Protein AF-A0A7S0M8M3-F1 (afdb_monomer_lite)

Foldseek 3Di:
DVVVVVVVVCPVVVPDDDDPDDDDPVVVVVVVVVVVVVVVVVVVLVVVLVDLVVLVVLQVVQWQQDPDPPDDGTWHFLVCVCVSCVSLVNDDPDSVSSVVLCVVLDDPDPDDRIGDDVSSSVVSPDQDPVNVLVVPQVLVVLLLVLQDDDPPDDSVVSVVPDDPVNVVVSVVVSVVVVVVSVVVSVVVVVLLVDDPPPVVDDDDDVAAFDADLFADVVLLVCALCVQQNAADLVQPVVLQCLQCPFPQNQPWDAAPPQRFIDGSVLLLCCQAVVPPVSGDCGPVFHRDHLVVLCVDPLNVQLVADSLLLSLLASCLPRCVVLQLCLQSCPPVVSNVVCVVRVRSSSSSLLSPLQSWVSLQLVDDDPPFQKWKAADQQRYDYDPQLPDQDPVRDGWTFARGKDKTASDVVLRQVRQCLQVVRSAREMEIEGADNQRFFRQSLSSHSNNVRSITIARGRKIWHFPDPWDWDQDPSGIYTYTYIYIGGSPVRDHSQVSLCVLLVVLLVVLVVLLVVLLVVLVVVLVDPLQVVLLVVFPCCVPAGSVNLSVLLSVLSVVLSVVSVPDDSNLCSDPVSVVVNNVVSVVSSLLSVLLSVCSRPNPDHRVVSSPDHSVVSVVVSLVVLVVVLVPDDDPVNLVSLVVVLVSVVLDDDDQCDADPVRDTSLRVCVVVVPPSSNVSSVSNVVNVVVVDDDDD

Sequence (692 aa):
KNIQRRKAFHVVEEFMPETNQSVNGFELTKHLTQLRLVLAHQVDVGFKRRRGSFAKDIFDRYSETSRIPGHPKAIIPKTKLRHVLNELDILCLDDKDVDELFQEYNFQEVNRHEIDLDEFLLLAERPRVVDEWSRSLPLADVLADAIPRMPGLDSLHVVSRLSTDEIAVICQAMLPGIERTLAEAIAALKAQFQPSKDRQSGTESKFNLIPISCGKIADFHKGVQGRIGNPSLKFLKSMEAEHCARFDSARPFTTNNYHVTTTPQAEWRIVLTCDEAAADMRCDRRIPVLAELMEREVAKTACLSDFEVISVVLYTGPMFQVYNTVLRRWPEKAFQQLEQGGNVYTTTIYVLVSAIQKIAREVNLPAGTRLYRGLGGDKVLPPHFFKRDARGLRGIVEWGFMSTTLDKATALRYSGVMDGRPLPAVFEIVSGAVDRGAVVSEFSQYPGEKECLFAPCSFLEPQSGEVMELTQHGLVAKFRIRLNVNLKSRTCEELVAQKKQMHISSFEYLLDELAQELAELVAGPDAAARALRDPLTRVANAGQLRSRIMEQCREVLRQHQAVPAELYLDDCMYRSLVAESLEVKEMGKYKFDLWLRGPEPGLFVQRKGLRMCHREWNLMQELQLASLRGEERAALALELCRSKGLLRHTIDERNGFGEAPLLTAAANGDRYSSKAIFNLTDMDQMVTAPAL

Organism: NCBI:txid233186

Structure (mmCIF, N/CA/C/O backbone):
data_AF-A0A7S0M8M3-F1
#
_entry.id   AF-A0A7S0M8M3-F1
#
loop_
_atom_site.group_PDB
_atom_site.id
_atom_site.type_symbol
_atom_site.label_atom_id
_atom_site.label_alt_id
_atom_site.label_comp_id
_atom_site.label_asym_id
_atom_site.label_entity_id
_atom_site.label_seq_id
_atom_site.pdbx_PDB_ins_code
_atom_site.Cartn_x
_atom_site.Cartn_y
_atom_site.Cartn_z
_atom_site.occupancy
_atom_site.B_iso_or_equiv
_atom_site.auth_seq_id
_atom_site.auth_comp_id
_atom_site.auth_asym_id
_atom_site.auth_atom_id
_atom_site.pdbx_PDB_model_num
ATOM 1 N N . LYS A 1 1 ? -38.020 -38.842 35.044 1.00 36.12 1 LYS A N 1
ATOM 2 C CA . LYS A 1 1 ? -37.082 -37.761 35.450 1.00 36.12 1 LYS A CA 1
ATOM 3 C C . LYS A 1 1 ? -36.055 -37.365 34.366 1.00 36.12 1 LYS A C 1
ATOM 5 O O . LYS A 1 1 ? -35.726 -36.193 34.325 1.00 36.12 1 LYS A O 1
ATOM 10 N N . ASN A 1 2 ? -35.642 -38.233 33.423 1.00 31.22 2 ASN A N 1
ATOM 11 C CA . ASN A 1 2 ? -34.695 -37.859 32.340 1.00 31.22 2 ASN A CA 1
ATOM 12 C C . ASN A 1 2 ? -35.308 -37.376 31.003 1.00 31.22 2 ASN A C 1
ATOM 14 O O . ASN A 1 2 ? -34.579 -36.886 30.150 1.00 31.22 2 ASN A O 1
ATOM 18 N N . ILE A 1 3 ? -36.634 -37.420 30.824 1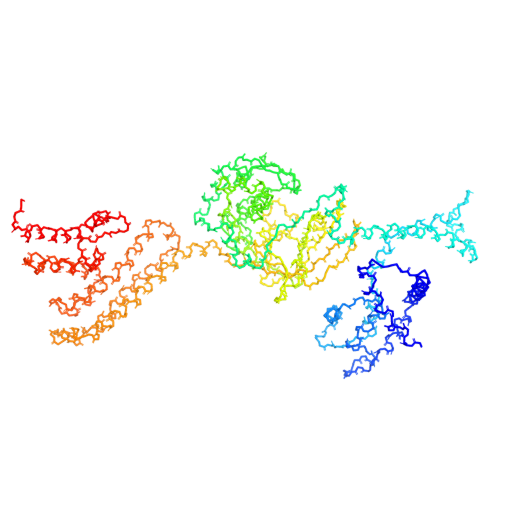.00 28.80 3 ILE A N 1
ATOM 19 C CA . ILE A 1 3 ? -37.295 -36.928 29.593 1.00 28.80 3 ILE A CA 1
ATOM 20 C C . ILE A 1 3 ? -37.685 -35.436 29.689 1.00 28.80 3 ILE A C 1
ATOM 22 O O . ILE A 1 3 ? -37.784 -34.758 28.673 1.00 28.80 3 ILE A O 1
ATOM 26 N N . GLN A 1 4 ? -37.807 -34.871 30.899 1.00 32.47 4 GLN A N 1
ATOM 27 C CA . GLN A 1 4 ? -38.091 -33.437 31.080 1.00 32.47 4 GLN A CA 1
ATOM 28 C C . GLN A 1 4 ? -36.854 -32.534 30.923 1.00 32.47 4 GLN A C 1
ATOM 30 O O . GLN A 1 4 ? -37.005 -31.381 30.538 1.00 32.47 4 GLN A O 1
ATOM 35 N N . ARG A 1 5 ? -35.633 -33.052 31.128 1.00 35.47 5 ARG A N 1
ATOM 36 C CA . ARG A 1 5 ? -34.389 -32.280 30.929 1.00 35.47 5 ARG A CA 1
ATOM 37 C C . ARG A 1 5 ? -34.048 -32.042 29.454 1.00 35.47 5 ARG A C 1
ATOM 39 O O . ARG A 1 5 ? -33.530 -30.984 29.126 1.00 35.47 5 ARG A O 1
ATOM 46 N N . ARG A 1 6 ? -34.396 -32.971 28.553 1.00 31.28 6 ARG A N 1
ATOM 47 C CA . ARG A 1 6 ? -34.142 -32.817 27.105 1.00 31.28 6 ARG A CA 1
ATOM 48 C C . ARG A 1 6 ? -35.102 -31.858 26.394 1.00 31.28 6 ARG A C 1
ATOM 50 O O . ARG A 1 6 ? -34.754 -31.368 25.332 1.00 31.28 6 ARG A O 1
ATOM 57 N N . LYS A 1 7 ? -36.262 -31.537 26.981 1.00 33.19 7 LYS A N 1
ATOM 58 C CA . LYS A 1 7 ? -37.169 -30.514 26.429 1.00 33.19 7 LYS A CA 1
ATOM 59 C C . LYS A 1 7 ? -36.816 -29.083 26.849 1.00 33.19 7 LYS A C 1
ATOM 61 O O . LYS A 1 7 ? -37.220 -28.164 26.163 1.00 33.19 7 LYS A O 1
ATOM 66 N N . ALA A 1 8 ? -36.037 -28.882 27.915 1.00 33.78 8 ALA A N 1
ATOM 67 C CA . ALA A 1 8 ? -35.660 -27.541 28.375 1.00 33.78 8 ALA A CA 1
ATOM 68 C C . ALA A 1 8 ? -34.562 -26.880 27.517 1.00 33.78 8 ALA A C 1
ATOM 70 O O . ALA A 1 8 ? -34.502 -25.659 27.455 1.00 33.78 8 ALA A O 1
ATOM 71 N N . PHE A 1 9 ? -33.730 -27.668 26.824 1.00 32.75 9 PHE A N 1
ATOM 72 C CA . PHE A 1 9 ? -32.638 -27.142 25.993 1.00 32.75 9 PHE A CA 1
ATOM 73 C C . PHE A 1 9 ? -33.080 -26.648 24.606 1.00 32.75 9 PHE A C 1
ATOM 75 O O . PHE A 1 9 ? -32.401 -25.806 24.036 1.00 32.75 9 PHE A O 1
ATOM 82 N N . HIS A 1 10 ? -34.232 -27.093 24.089 1.00 32.12 10 HIS A N 1
ATOM 83 C CA . HIS A 1 10 ? -34.794 -26.557 22.838 1.00 32.12 10 HIS A CA 1
ATOM 84 C C . HIS A 1 10 ? -35.673 -25.317 23.029 1.00 32.12 10 HIS A C 1
ATOM 86 O O . HIS A 1 10 ? -36.020 -24.653 22.062 1.00 32.12 10 HIS A O 1
ATOM 92 N N . VAL A 1 11 ? -36.003 -24.967 24.270 1.00 35.00 11 VAL A N 1
ATOM 93 C CA . VAL A 1 11 ? -36.947 -23.881 24.554 1.00 35.00 11 VAL A CA 1
ATOM 94 C C . VAL A 1 11 ? -36.316 -22.495 24.359 1.00 35.00 11 VAL A C 1
ATOM 96 O O . VAL A 1 11 ? -37.046 -21.535 24.187 1.00 35.00 11 VAL A O 1
ATOM 99 N N . VAL A 1 12 ? -34.986 -22.360 24.291 1.00 35.78 12 VAL A N 1
ATOM 100 C CA . VAL A 1 12 ? -34.335 -21.052 24.063 1.00 35.78 12 VAL A CA 1
ATOM 101 C C . VAL A 1 12 ? -34.257 -20.673 22.574 1.00 35.78 12 VAL A C 1
ATOM 103 O O . VAL A 1 12 ? -34.306 -19.488 22.258 1.00 35.78 12 VAL A O 1
ATOM 106 N N . GLU A 1 13 ? -34.228 -21.640 21.649 1.00 32.47 13 GLU A N 1
ATOM 107 C CA . GLU A 1 13 ? -34.209 -21.363 20.196 1.00 32.47 13 GLU A CA 1
ATOM 108 C C . GLU A 1 13 ? -35.603 -21.100 19.594 1.00 32.47 13 GLU A C 1
ATOM 110 O O . GLU A 1 13 ? -35.706 -20.523 18.516 1.00 32.47 13 GLU A O 1
ATOM 115 N N . GLU A 1 14 ? -36.685 -21.446 20.298 1.00 37.09 14 GLU A N 1
ATOM 116 C CA . GLU A 1 14 ? -38.071 -21.241 19.839 1.00 37.09 14 GLU A CA 1
ATOM 117 C C . GLU A 1 14 ? -38.728 -19.953 20.370 1.00 37.09 14 GLU A C 1
ATOM 119 O O . GLU A 1 14 ? -39.881 -19.673 20.049 1.00 37.09 14 GLU A O 1
ATOM 124 N N . PHE A 1 15 ? -38.032 -19.137 21.173 1.00 40.75 15 PHE A N 1
ATOM 125 C CA . PHE A 1 15 ? -38.680 -18.014 21.865 1.00 40.75 15 PHE A CA 1
ATOM 126 C C . PHE A 1 15 ? -38.936 -16.755 21.032 1.00 40.75 15 PHE A C 1
ATOM 128 O O . PHE A 1 15 ? -39.576 -15.849 21.560 1.00 40.75 15 PHE A O 1
ATOM 135 N N . MET A 1 16 ? -38.528 -16.703 19.758 1.00 39.38 16 MET A N 1
ATOM 136 C CA . MET A 1 16 ? -39.092 -15.773 18.766 1.00 39.38 16 MET A CA 1
ATOM 137 C C . MET A 1 16 ? -38.923 -16.280 17.322 1.00 39.38 16 MET A C 1
ATOM 139 O O . MET A 1 16 ? -37.946 -15.927 16.660 1.00 39.38 16 MET A O 1
ATOM 143 N N . PRO A 1 17 ? -39.907 -17.001 16.762 1.00 34.53 17 PRO A N 1
ATOM 144 C CA . PRO A 1 17 ? -40.240 -16.865 15.361 1.00 34.53 17 PRO A CA 1
ATOM 145 C C . PRO A 1 17 ? -41.426 -15.906 15.238 1.00 34.53 17 PRO A C 1
ATOM 147 O O . PRO A 1 17 ? -42.460 -16.063 15.889 1.00 34.53 17 PRO A O 1
ATOM 150 N N . GLU A 1 18 ? -41.245 -14.892 14.397 1.00 44.44 18 GLU A N 1
ATOM 151 C CA . GLU A 1 18 ? -42.282 -13.997 13.885 1.00 44.44 18 GLU A CA 1
ATOM 152 C C . GLU A 1 18 ? -43.607 -14.749 13.658 1.00 44.44 18 GLU A C 1
ATOM 154 O O . GLU A 1 18 ? -43.750 -15.448 12.661 1.00 44.44 18 GLU A O 1
ATOM 159 N N . THR A 1 19 ? -44.595 -14.632 14.550 1.00 34.12 19 THR A N 1
ATOM 160 C CA . THR A 1 19 ? -45.944 -15.133 14.252 1.00 34.12 19 THR A CA 1
ATOM 161 C C . THR A 1 19 ? -47.033 -14.294 14.906 1.00 34.12 19 THR A C 1
ATOM 163 O O . THR A 1 19 ? -47.191 -14.194 16.118 1.00 34.12 19 THR A O 1
ATOM 166 N N . ASN A 1 20 ? -47.816 -13.693 14.019 1.00 39.16 20 ASN A N 1
ATOM 167 C CA . ASN A 1 20 ? -49.008 -12.908 14.264 1.00 39.16 20 ASN A CA 1
ATOM 168 C C . ASN A 1 20 ? -50.211 -13.857 14.482 1.00 39.16 20 ASN A C 1
ATOM 170 O O . ASN A 1 20 ? -51.091 -13.941 13.627 1.00 39.16 20 ASN A O 1
ATOM 174 N N . GLN A 1 21 ? -50.228 -14.640 15.570 1.00 42.22 21 GLN A N 1
ATOM 175 C CA . GLN A 1 21 ? -51.370 -15.501 15.925 1.00 42.22 21 GLN A CA 1
ATOM 176 C C . GLN A 1 21 ? -51.676 -15.477 17.428 1.00 42.22 21 GLN A C 1
ATOM 178 O O . GLN A 1 21 ? -50.789 -15.530 18.275 1.00 42.22 21 GLN A O 1
ATOM 183 N N . SER A 1 22 ? -52.968 -15.380 17.752 1.00 42.34 22 SER A N 1
ATOM 184 C CA . SER A 1 22 ? -53.503 -15.274 19.110 1.00 42.34 22 SER A CA 1
ATOM 185 C C . SER A 1 22 ? -53.196 -16.523 19.943 1.00 42.34 22 SER A C 1
ATOM 187 O O . SER A 1 22 ? -53.848 -17.558 19.790 1.00 42.34 22 SER A O 1
ATOM 189 N N . VAL A 1 23 ? -52.227 -16.418 20.851 1.00 46.31 23 VAL A N 1
ATOM 190 C CA . VAL A 1 23 ? -51.929 -17.461 21.841 1.00 46.31 23 VAL A CA 1
ATOM 191 C C . VAL A 1 23 ? -53.082 -17.541 22.847 1.00 46.31 23 VAL A C 1
ATOM 193 O O . VAL A 1 23 ? -53.459 -16.548 23.468 1.00 46.31 23 VAL A O 1
ATOM 196 N N . ASN A 1 24 ? -53.659 -18.731 23.006 1.00 49.47 24 ASN A N 1
ATOM 197 C CA . ASN A 1 24 ? -54.786 -18.983 23.901 1.00 49.47 24 ASN A CA 1
ATOM 198 C C . ASN A 1 24 ? -54.332 -18.885 25.380 1.00 49.47 24 ASN A C 1
ATOM 200 O O . ASN A 1 24 ? -53.290 -19.430 25.750 1.00 49.47 24 ASN A O 1
ATOM 204 N N . GLY A 1 25 ? -55.097 -18.214 26.253 1.00 48.69 25 GLY A N 1
ATOM 205 C CA . GLY A 1 25 ? -54.659 -17.845 27.619 1.00 48.69 25 GLY A CA 1
ATOM 206 C C . GLY A 1 25 ? -54.240 -19.020 28.526 1.00 48.69 25 GLY A C 1
ATOM 207 O O . GLY A 1 25 ? -53.395 -18.876 29.416 1.00 48.69 25 GLY A O 1
ATOM 208 N N . PHE A 1 26 ? -54.776 -20.214 28.261 1.00 50.47 26 PHE A N 1
ATOM 209 C CA . PHE A 1 26 ? -54.431 -21.445 28.977 1.00 50.47 26 PHE A CA 1
ATOM 210 C C . PHE A 1 26 ? -53.017 -21.952 28.646 1.00 50.47 26 PHE A C 1
ATOM 212 O O . PHE A 1 26 ? -52.300 -22.426 29.531 1.00 50.47 26 PHE A O 1
ATOM 219 N N . GLU A 1 27 ? -52.569 -21.801 27.396 1.00 54.56 27 GLU A N 1
ATOM 220 C CA . GLU A 1 27 ? -51.202 -22.160 27.013 1.00 54.56 27 GLU A CA 1
ATOM 221 C C . GLU A 1 27 ? -50.194 -21.195 27.626 1.00 54.56 27 GLU A C 1
ATOM 223 O O . GLU A 1 27 ? -49.183 -21.642 28.167 1.00 54.56 27 GLU A O 1
ATOM 228 N N . LEU A 1 28 ? -50.489 -19.893 27.649 1.00 53.03 28 LEU A N 1
ATOM 229 C CA . LEU A 1 28 ? -49.605 -18.888 28.243 1.00 53.03 28 LEU A CA 1
ATOM 230 C C . LEU A 1 28 ? -49.318 -19.184 29.729 1.00 53.03 28 LEU A C 1
ATOM 232 O O . LEU A 1 28 ? -48.175 -19.129 30.180 1.00 53.03 28 LEU A O 1
ATOM 236 N N . THR A 1 29 ? -50.343 -19.594 30.481 1.00 62.81 29 THR A N 1
ATOM 237 C CA . THR A 1 29 ? -50.224 -19.902 31.918 1.00 62.81 29 THR A CA 1
ATOM 238 C C . THR A 1 29 ? -49.379 -21.155 32.161 1.00 62.81 29 THR A C 1
ATOM 240 O O . THR A 1 29 ? -48.573 -21.212 33.096 1.00 62.81 29 THR A O 1
ATOM 243 N N . LYS A 1 30 ? -49.494 -22.157 31.284 1.00 66.88 30 LYS A N 1
ATOM 244 C CA . LYS A 1 30 ? -48.672 -23.371 31.332 1.00 66.88 30 LYS A CA 1
ATOM 245 C C . LYS A 1 30 ? -47.199 -23.072 31.027 1.00 66.88 30 LYS A C 1
ATOM 247 O O . LYS A 1 30 ? -46.329 -23.562 31.749 1.00 66.88 30 LYS A O 1
ATOM 252 N N . HIS A 1 31 ? -46.922 -22.238 30.023 1.00 62.38 31 HIS A N 1
ATOM 253 C CA . HIS A 1 31 ? -45.561 -21.820 29.671 1.00 62.38 31 HIS A CA 1
ATOM 254 C C . HIS A 1 31 ? -44.907 -20.990 30.784 1.00 62.38 31 HIS A C 1
ATOM 256 O O . HIS A 1 31 ? -43.775 -21.271 31.174 1.00 62.38 31 HIS A O 1
ATOM 262 N N . LEU A 1 32 ? -45.638 -20.042 31.380 1.00 63.19 32 LEU A N 1
ATOM 263 C CA . LEU A 1 32 ? -45.151 -19.254 32.520 1.00 63.19 32 LEU A CA 1
ATOM 264 C C . LEU A 1 32 ? -44.840 -20.131 33.740 1.00 63.19 32 LEU A C 1
ATOM 266 O O . LEU A 1 32 ? -43.845 -19.914 34.432 1.00 63.19 32 LEU A O 1
ATOM 270 N N . THR A 1 33 ? -45.659 -21.156 33.986 1.00 72.50 33 THR A N 1
ATOM 271 C CA . THR A 1 33 ? -45.432 -22.119 35.073 1.00 72.50 33 THR A CA 1
ATOM 272 C C . THR A 1 33 ? -44.164 -22.939 34.841 1.00 72.50 33 THR A C 1
ATOM 274 O O . THR A 1 33 ? -43.361 -23.114 35.756 1.00 72.50 33 THR A O 1
ATOM 277 N N . GLN A 1 34 ? -43.945 -23.413 33.612 1.00 71.12 34 GLN A N 1
ATOM 278 C CA . GLN A 1 34 ? -42.719 -24.125 33.249 1.00 71.12 34 GLN A CA 1
ATOM 279 C C . GLN A 1 34 ? -41.483 -23.233 33.378 1.00 71.12 34 GLN A C 1
ATOM 281 O O . GLN A 1 34 ? -40.491 -23.665 33.963 1.00 71.12 34 GLN A O 1
ATOM 286 N N . LEU A 1 35 ? -41.557 -21.983 32.914 1.00 63.72 35 LEU A N 1
ATOM 287 C CA . LEU A 1 35 ? -40.468 -21.019 33.047 1.00 63.72 35 LEU A CA 1
ATOM 288 C C . LEU A 1 35 ? -40.116 -20.770 34.519 1.00 63.72 35 LEU A C 1
ATOM 290 O O . LEU A 1 35 ? -38.945 -20.821 34.884 1.00 63.72 35 LEU A O 1
ATOM 294 N N . ARG A 1 36 ? -41.120 -20.582 35.387 1.00 70.31 36 ARG A N 1
ATOM 295 C CA . ARG A 1 36 ? -40.909 -20.437 36.838 1.00 70.31 36 ARG A CA 1
ATOM 296 C C . ARG A 1 36 ? -40.198 -21.643 37.447 1.00 70.31 36 ARG A C 1
ATOM 298 O O . ARG A 1 36 ? -39.273 -21.459 38.229 1.00 70.31 36 ARG A O 1
ATOM 305 N N . LEU A 1 37 ? -40.596 -22.862 37.082 1.00 72.38 37 LEU A N 1
ATOM 306 C CA . LEU A 1 37 ? -39.948 -24.085 37.572 1.00 72.38 37 LEU A CA 1
ATOM 307 C C . LEU A 1 37 ? -38.492 -24.192 37.106 1.00 72.38 37 LEU A C 1
ATOM 309 O O . LEU A 1 37 ? -37.630 -24.604 37.882 1.00 72.38 37 LEU A O 1
ATOM 313 N N . VAL A 1 38 ? -38.210 -23.802 35.861 1.00 69.69 38 VAL A N 1
ATOM 314 C CA . VAL A 1 38 ? -36.844 -23.765 35.325 1.00 69.69 38 VAL A CA 1
ATOM 315 C C . VAL A 1 38 ? -36.003 -22.742 36.082 1.00 69.69 38 VAL A C 1
ATOM 317 O O . VAL A 1 38 ? -34.927 -23.091 36.560 1.00 69.69 38 VAL A O 1
ATOM 320 N N . LEU A 1 39 ? -36.502 -21.517 36.255 1.00 69.50 39 LEU A N 1
ATOM 321 C CA . LEU A 1 39 ? -35.801 -20.462 36.990 1.00 69.50 39 LEU A CA 1
ATOM 322 C C . LEU A 1 39 ? -35.536 -20.868 38.444 1.00 69.50 39 LEU A C 1
ATOM 324 O O . LEU A 1 39 ? -34.407 -20.753 38.911 1.00 69.50 39 LEU A O 1
ATOM 328 N N . ALA A 1 40 ? -36.534 -21.424 39.135 1.00 71.44 40 ALA A N 1
ATOM 329 C CA . ALA A 1 40 ? -36.377 -21.917 40.502 1.00 71.44 40 ALA A CA 1
ATOM 330 C C . ALA A 1 40 ? -35.312 -23.024 40.597 1.00 71.44 40 ALA A C 1
ATOM 332 O O . ALA A 1 40 ? -34.492 -23.020 41.514 1.00 71.44 40 ALA A O 1
ATOM 333 N N . HIS A 1 41 ? -35.280 -23.945 39.627 1.00 73.69 41 HIS A N 1
ATOM 334 C CA . HIS A 1 41 ? -34.245 -24.972 39.566 1.00 73.69 41 HIS A CA 1
ATOM 335 C C . HIS A 1 41 ? -32.852 -24.377 39.330 1.00 73.69 41 HIS A C 1
ATOM 337 O O . HIS A 1 41 ? -31.901 -24.801 39.980 1.00 73.69 41 HIS A O 1
ATOM 343 N N . GLN A 1 42 ? -32.723 -23.393 38.437 1.00 68.25 42 GLN A N 1
ATOM 344 C CA . GLN A 1 42 ? -31.444 -22.734 38.155 1.00 68.25 42 GLN A CA 1
ATOM 345 C C . GLN A 1 42 ? -30.914 -21.965 39.368 1.00 68.25 42 GLN A C 1
ATOM 347 O O . GLN A 1 42 ? -29.728 -22.053 39.674 1.00 68.25 42 GLN A O 1
ATOM 352 N N . VAL A 1 43 ? -31.790 -21.282 40.110 1.00 71.12 43 VAL A N 1
ATOM 353 C CA . VAL A 1 43 ? -31.427 -20.606 41.363 1.00 71.12 43 VAL A CA 1
ATOM 354 C C . VAL A 1 43 ? -30.926 -21.616 42.403 1.00 71.12 43 VAL A C 1
ATOM 356 O O . VAL A 1 43 ? -29.850 -21.426 42.970 1.00 71.12 43 VAL A O 1
ATOM 359 N N . ASP A 1 44 ? -31.644 -22.724 42.612 1.00 74.25 44 ASP A N 1
ATOM 360 C CA . ASP A 1 44 ? -31.231 -23.801 43.529 1.00 74.25 44 ASP A CA 1
ATOM 361 C C . ASP A 1 44 ? -29.877 -24.420 43.133 1.00 74.25 44 ASP A C 1
ATOM 363 O O . ASP A 1 44 ? -28.993 -24.615 43.972 1.00 74.25 44 ASP A O 1
ATOM 367 N N . VAL A 1 45 ? -29.672 -24.677 41.839 1.00 69.31 45 VAL A N 1
ATOM 368 C CA . VAL A 1 45 ? -28.389 -25.158 41.308 1.00 69.31 45 VAL A CA 1
ATOM 369 C C . VAL A 1 45 ? -27.280 -24.122 41.527 1.00 69.31 45 VAL A C 1
ATOM 371 O O . VAL A 1 45 ? -26.185 -24.489 41.949 1.00 69.31 45 VAL A O 1
ATOM 374 N N . GLY A 1 46 ? -27.560 -22.833 41.324 1.00 68.75 46 GLY A N 1
ATOM 375 C CA . GLY A 1 46 ? -26.636 -21.731 41.596 1.00 68.75 46 GLY A CA 1
ATOM 376 C C . GLY A 1 46 ? -26.168 -21.680 43.054 1.00 68.75 46 GLY A C 1
ATOM 377 O O . GLY A 1 46 ? -24.971 -21.555 43.314 1.00 68.75 46 GLY A O 1
ATOM 378 N N . PHE A 1 47 ? -27.075 -21.858 44.020 1.00 70.31 47 PHE A N 1
ATOM 379 C CA . PHE A 1 47 ? -26.706 -21.946 45.440 1.00 70.31 47 PHE A CA 1
ATOM 380 C C . PHE A 1 47 ? -25.851 -23.178 45.753 1.00 70.31 47 PHE A C 1
ATOM 382 O O . PHE A 1 47 ? -24.918 -23.096 46.554 1.00 70.31 47 PHE A O 1
ATOM 389 N N . LYS A 1 48 ? -26.131 -24.318 45.111 1.00 72.44 48 LYS A N 1
ATOM 390 C CA . LYS A 1 48 ? -25.339 -25.548 45.275 1.00 72.44 48 LYS A CA 1
ATOM 391 C C . LYS A 1 48 ? -23.930 -25.412 44.704 1.00 72.44 48 LYS A C 1
ATOM 393 O O . LYS A 1 48 ? -22.996 -25.889 45.339 1.00 72.44 48 LYS A O 1
ATOM 398 N N . ARG A 1 49 ? -23.762 -24.707 43.580 1.00 69.44 49 ARG A N 1
ATOM 399 C CA . ARG A 1 49 ? -22.456 -24.434 42.947 1.00 69.44 49 ARG A CA 1
ATOM 400 C C . ARG A 1 49 ? -21.472 -23.697 43.851 1.00 69.44 49 ARG A C 1
ATOM 402 O O . ARG A 1 49 ? -20.276 -23.906 43.721 1.00 69.44 49 ARG A O 1
ATOM 409 N N . ARG A 1 50 ? -21.956 -22.890 44.802 1.00 64.94 50 ARG A N 1
ATOM 410 C CA . ARG A 1 50 ? -21.102 -22.196 45.788 1.00 64.94 50 ARG A CA 1
ATOM 411 C C . ARG A 1 50 ? -20.452 -23.137 46.808 1.00 64.94 50 ARG A C 1
ATOM 413 O O . ARG A 1 50 ? -19.657 -22.692 47.629 1.00 64.94 50 ARG A O 1
ATOM 420 N N . ARG A 1 51 ? -20.807 -24.424 46.801 1.00 76.62 51 ARG A N 1
ATOM 421 C CA . ARG A 1 51 ? -20.206 -25.450 47.654 1.00 76.62 51 ARG A CA 1
ATOM 422 C C . ARG A 1 51 ? -19.151 -26.195 46.842 1.00 76.62 51 ARG A C 1
ATOM 424 O O . ARG A 1 51 ? -19.491 -26.790 45.824 1.00 76.62 51 ARG A O 1
ATOM 431 N N . GLY A 1 52 ? -17.911 -26.255 47.330 1.00 69.88 52 GLY A N 1
ATOM 432 C CA . GLY A 1 52 ? -16.832 -27.014 46.672 1.00 69.88 52 GLY A CA 1
ATOM 433 C C . GLY A 1 52 ? -17.166 -28.499 46.447 1.00 69.88 52 GLY A C 1
ATOM 434 O O . GLY A 1 52 ? -16.689 -29.114 45.497 1.00 69.88 52 GLY A O 1
ATOM 435 N N . SER A 1 53 ? -18.075 -29.061 47.252 1.00 80.94 53 SER A N 1
ATOM 436 C CA . SER A 1 53 ? -18.598 -30.417 47.057 1.00 80.94 53 SER A CA 1
ATOM 437 C C . SER A 1 53 ? -19.345 -30.596 45.731 1.00 80.94 53 SER A C 1
ATOM 439 O O . SER A 1 53 ? -19.305 -31.677 45.168 1.00 80.94 53 SER A O 1
ATOM 441 N N . PHE A 1 54 ? -19.998 -29.559 45.195 1.00 83.25 54 PHE A N 1
ATOM 442 C CA . PHE A 1 54 ? -20.766 -29.664 43.951 1.00 83.25 54 PHE A CA 1
ATOM 443 C C . PHE A 1 54 ? -19.871 -29.876 42.727 1.00 83.25 54 PHE A C 1
ATOM 445 O O . PHE A 1 54 ? -20.168 -30.726 41.891 1.00 83.25 54 PHE A O 1
ATOM 452 N N . ALA A 1 55 ? -18.773 -29.120 42.625 1.00 81.62 55 ALA A N 1
ATOM 453 C CA . ALA A 1 55 ? -17.794 -29.319 41.562 1.00 81.62 55 ALA A CA 1
ATOM 454 C C . ALA A 1 55 ? -17.174 -30.717 41.683 1.00 81.62 55 ALA A C 1
ATOM 456 O O . ALA A 1 55 ? -17.164 -31.471 40.715 1.00 81.62 55 ALA A O 1
ATOM 457 N N . LYS A 1 56 ? -16.786 -31.124 42.896 1.00 85.00 56 LYS A N 1
ATOM 458 C CA . LYS A 1 56 ? -16.264 -32.471 43.146 1.00 85.00 56 LYS A CA 1
ATOM 459 C C . LYS A 1 56 ? -17.246 -33.584 42.745 1.00 85.00 56 LYS A C 1
ATOM 461 O O . LYS A 1 56 ? -16.851 -34.515 42.057 1.00 85.00 56 LYS A O 1
ATOM 466 N N . ASP A 1 57 ? -18.532 -33.447 43.063 1.00 87.44 57 ASP A N 1
ATOM 467 C CA . ASP A 1 57 ? -19.571 -34.414 42.677 1.00 87.44 57 ASP A CA 1
ATOM 468 C C . ASP A 1 57 ? -19.756 -34.519 41.154 1.00 87.44 57 ASP A C 1
ATOM 470 O O . ASP A 1 57 ? -20.194 -35.551 40.638 1.00 87.44 57 ASP A O 1
ATOM 474 N N . ILE A 1 58 ? -19.505 -33.433 40.416 1.00 87.00 58 ILE A N 1
ATOM 475 C CA . ILE A 1 58 ? -19.484 -33.455 38.951 1.00 87.00 58 ILE A CA 1
ATOM 476 C C . ILE A 1 58 ? -18.214 -34.161 38.480 1.00 87.00 58 ILE A C 1
ATOM 478 O O . ILE A 1 58 ? -18.307 -35.055 37.640 1.00 87.00 58 ILE A O 1
ATOM 482 N N . PHE A 1 59 ? -17.056 -33.806 39.039 1.00 88.19 59 PHE A N 1
ATOM 483 C CA . PHE A 1 59 ? -15.786 -34.432 38.695 1.00 88.19 59 PHE A CA 1
ATOM 484 C C . PHE A 1 59 ? -15.851 -35.948 38.854 1.00 88.19 59 PHE A C 1
ATOM 486 O O . PHE A 1 59 ? -15.658 -36.675 37.883 1.00 88.19 59 PHE A O 1
ATOM 493 N N . ASP A 1 60 ? -16.241 -36.418 40.036 1.00 88.31 60 ASP A N 1
ATOM 494 C CA . ASP A 1 60 ? -16.315 -37.839 40.367 1.00 88.31 60 ASP A CA 1
ATOM 495 C C . ASP A 1 60 ? -17.236 -38.594 39.393 1.00 88.31 60 ASP A C 1
ATOM 497 O O . ASP A 1 60 ? -16.920 -39.700 38.955 1.00 88.31 60 ASP A O 1
ATOM 501 N N . ARG A 1 61 ? -18.342 -37.968 38.968 1.00 90.31 61 ARG A N 1
ATOM 502 C CA . ARG A 1 61 ? -19.330 -38.561 38.051 1.00 90.31 61 ARG A CA 1
ATOM 503 C C . ARG A 1 61 ? -18.824 -38.716 36.618 1.00 90.31 61 ARG A C 1
ATOM 505 O O . ARG A 1 61 ? -19.258 -39.630 35.917 1.00 90.31 61 ARG A O 1
ATOM 512 N N . TYR A 1 62 ? -17.971 -37.802 36.167 1.00 89.19 62 TYR A N 1
ATOM 513 C CA . TYR A 1 62 ? -17.446 -37.794 34.801 1.00 89.19 62 TYR A CA 1
ATOM 514 C C . TYR A 1 62 ? -16.021 -38.343 34.696 1.00 89.19 62 TYR A C 1
ATOM 516 O O . TYR A 1 62 ? -15.569 -38.607 33.575 1.00 89.19 62 TYR A O 1
ATOM 524 N N . SER A 1 63 ? -15.366 -38.562 35.839 1.00 89.12 63 SER A N 1
ATOM 525 C CA . SER A 1 63 ? -14.003 -39.064 35.925 1.00 89.12 63 SER A CA 1
ATOM 526 C C . SER A 1 63 ? -13.854 -40.502 35.414 1.00 89.12 63 SER A C 1
ATOM 528 O O . SER A 1 63 ? -14.759 -41.333 35.505 1.00 89.12 63 SER A O 1
ATOM 530 N N . GLU A 1 64 ? -12.689 -40.791 34.849 1.00 88.19 64 GLU A N 1
ATOM 531 C CA . GLU A 1 64 ? -12.224 -42.102 34.413 1.00 88.19 64 GLU A CA 1
ATOM 532 C C . GLU A 1 64 ? -10.810 -42.344 34.944 1.00 88.19 64 GLU A C 1
ATOM 534 O O . GLU A 1 64 ? -10.115 -41.416 35.358 1.00 88.19 64 GLU A O 1
ATOM 539 N N . THR A 1 65 ? -10.361 -43.597 34.924 1.00 83.19 65 THR A N 1
ATOM 540 C CA . THR A 1 65 ? -8.973 -43.912 35.261 1.00 83.19 65 THR A CA 1
ATOM 541 C C . THR A 1 65 ? -8.044 -43.495 34.131 1.00 83.19 65 THR A C 1
ATOM 543 O O . THR A 1 65 ? -8.231 -43.942 32.997 1.00 83.19 65 THR A O 1
ATOM 546 N N . SER A 1 66 ? -7.044 -42.660 34.440 1.00 76.44 66 SER A N 1
ATOM 547 C CA . SER A 1 66 ? -6.062 -42.234 33.440 1.00 76.44 66 SER A CA 1
ATOM 548 C C . SER A 1 66 ? -5.347 -43.446 32.850 1.00 76.44 66 SER A C 1
ATOM 550 O O . SER A 1 66 ? -4.970 -44.386 33.557 1.00 76.44 66 SER A O 1
ATOM 552 N N . ARG A 1 67 ? -5.165 -43.421 31.529 1.00 70.88 67 ARG A N 1
ATOM 553 C CA . ARG A 1 67 ? -4.450 -44.470 30.790 1.00 70.88 67 ARG A CA 1
ATOM 554 C C . ARG A 1 67 ? -2.937 -44.244 30.781 1.00 70.88 67 ARG A C 1
ATOM 556 O O . ARG A 1 67 ? -2.211 -45.076 30.240 1.00 70.88 67 ARG A O 1
ATOM 563 N N . ILE A 1 68 ? -2.470 -43.138 31.364 1.00 68.38 68 ILE A N 1
ATOM 564 C CA . ILE A 1 68 ? -1.064 -42.738 31.377 1.00 68.38 68 ILE A CA 1
ATOM 565 C C . ILE A 1 68 ? -0.396 -43.265 32.663 1.00 68.38 68 ILE A C 1
ATOM 567 O O . ILE A 1 68 ? -0.843 -42.944 33.768 1.00 68.38 68 ILE A O 1
ATOM 571 N N . PRO A 1 69 ? 0.674 -44.079 32.566 1.00 65.88 69 PRO A N 1
ATOM 572 C CA . PRO A 1 69 ? 1.397 -44.569 33.737 1.00 65.88 69 PRO A CA 1
ATOM 573 C C . PRO A 1 69 ? 1.991 -43.413 34.559 1.00 65.88 69 PRO A C 1
ATOM 575 O O . PRO A 1 69 ? 2.721 -42.590 34.020 1.00 65.88 69 PRO A O 1
ATOM 578 N N . GLY A 1 70 ? 1.697 -43.359 35.863 1.00 69.44 70 GLY A N 1
ATOM 579 C CA . GLY A 1 70 ? 2.203 -42.319 36.775 1.00 69.44 70 GLY A CA 1
ATOM 580 C C . GLY A 1 70 ? 1.311 -41.078 36.932 1.00 69.44 70 GLY A C 1
ATOM 581 O O . GLY A 1 70 ? 1.595 -40.253 37.796 1.00 69.44 70 GLY A O 1
ATOM 582 N N . HIS A 1 71 ? 0.218 -40.966 36.169 1.00 67.94 71 HIS A N 1
ATOM 583 C CA . HIS A 1 71 ? -0.755 -39.870 36.278 1.00 67.94 71 HIS A CA 1
ATOM 584 C C . HIS A 1 71 ? -1.853 -40.116 37.335 1.00 67.94 71 HIS A C 1
ATOM 586 O O . HIS A 1 71 ? -2.011 -41.242 37.826 1.00 67.94 71 HIS A O 1
ATOM 592 N N . PRO A 1 72 ? -2.640 -39.077 37.696 1.00 69.75 72 PRO A N 1
ATOM 593 C CA . PRO A 1 72 ? -3.753 -39.193 38.636 1.00 69.75 72 PRO A CA 1
ATOM 594 C C . PRO A 1 72 ? -4.738 -40.311 38.265 1.00 69.75 72 PRO A C 1
ATOM 596 O O . PRO A 1 72 ? -5.114 -40.486 37.107 1.00 69.75 72 PRO A O 1
ATOM 599 N N . LYS A 1 73 ? -5.213 -41.057 39.274 1.00 74.81 73 LYS A N 1
ATOM 600 C CA . LYS A 1 73 ? -6.149 -42.185 39.091 1.00 74.81 73 LYS A CA 1
ATOM 601 C C . LYS A 1 73 ? -7.546 -41.783 38.608 1.00 74.81 73 LYS A C 1
ATOM 603 O O . LYS A 1 73 ? -8.294 -42.672 38.221 1.00 74.81 73 LYS A O 1
ATOM 608 N N . ALA A 1 74 ? -7.910 -40.506 38.668 1.00 84.38 74 ALA A N 1
ATOM 609 C CA . ALA A 1 74 ? -9.209 -39.994 38.249 1.00 84.38 74 ALA A CA 1
ATOM 610 C C . ALA A 1 74 ? -8.996 -38.733 37.405 1.00 84.38 74 ALA A C 1
ATOM 612 O O . ALA A 1 74 ? -8.365 -37.789 37.877 1.00 84.38 74 ALA A O 1
ATOM 613 N N . ILE A 1 75 ? -9.489 -38.745 36.167 1.00 86.62 75 ILE A N 1
ATOM 614 C CA . ILE A 1 75 ? -9.366 -37.654 35.190 1.00 86.62 75 ILE A CA 1
ATOM 615 C C . ILE A 1 75 ? -10.653 -37.495 34.382 1.00 86.62 75 ILE A C 1
ATOM 617 O O . ILE A 1 75 ? -11.401 -38.453 34.233 1.00 86.62 75 ILE A O 1
ATOM 621 N N . ILE A 1 76 ? -10.919 -36.323 33.813 1.00 85.69 76 ILE A N 1
ATOM 622 C CA . ILE A 1 76 ? -12.010 -36.121 32.851 1.00 85.69 76 ILE A CA 1
ATOM 623 C C . ILE A 1 76 ? -11.416 -36.085 31.439 1.00 85.69 76 ILE A C 1
ATOM 625 O O . ILE A 1 76 ? -10.614 -35.196 31.144 1.00 85.69 76 ILE A O 1
ATOM 629 N N . PRO A 1 77 ? -11.813 -36.992 30.531 1.00 85.25 77 PRO A N 1
ATOM 630 C CA . PRO A 1 77 ? -11.365 -36.939 29.147 1.00 85.25 77 PRO A CA 1
ATOM 631 C C . PRO A 1 77 ? -12.002 -35.756 28.407 1.00 85.25 77 PRO A C 1
ATOM 633 O O . PRO A 1 77 ? -13.176 -35.427 28.605 1.00 85.25 77 PRO A O 1
ATOM 636 N N . LYS A 1 78 ? -11.254 -35.167 27.471 1.00 81.31 78 LYS A N 1
ATOM 637 C CA . LYS A 1 78 ? -11.674 -34.033 26.631 1.00 81.31 78 LYS A CA 1
ATOM 638 C C . LYS A 1 78 ? -13.021 -34.259 25.938 1.00 81.31 78 LYS A C 1
ATOM 640 O O . LYS A 1 78 ? -13.837 -33.349 25.845 1.00 81.31 78 LYS A O 1
ATOM 645 N N . THR A 1 79 ? -13.301 -35.495 25.530 1.00 82.88 79 THR A N 1
ATOM 646 C CA . THR A 1 79 ? -14.574 -35.898 24.907 1.00 82.88 79 THR A CA 1
ATOM 647 C C . THR A 1 79 ? -15.794 -35.692 25.809 1.00 82.88 79 THR A C 1
ATOM 649 O O . THR A 1 79 ? -16.899 -35.485 25.311 1.00 82.88 79 THR A O 1
ATOM 652 N N . LYS A 1 80 ? -15.620 -35.724 27.136 1.00 85.12 80 LYS A N 1
ATOM 653 C CA . LYS A 1 80 ? -16.683 -35.455 28.113 1.00 85.12 80 LYS A CA 1
ATOM 654 C C . LYS A 1 80 ? -16.725 -33.997 28.551 1.00 85.12 80 LYS A C 1
ATOM 656 O O . LYS A 1 80 ? -17.745 -33.568 29.084 1.00 85.12 80 LYS A O 1
ATOM 661 N N . LEU A 1 81 ? -15.667 -33.230 28.305 1.00 78.44 81 LEU A N 1
ATOM 662 C CA . LEU A 1 81 ? -15.487 -31.903 28.881 1.00 78.44 81 LEU A CA 1
ATOM 663 C C . LEU A 1 81 ? -16.617 -30.941 28.510 1.00 78.44 81 LEU A C 1
ATOM 665 O O . LEU A 1 81 ? -17.140 -30.268 29.386 1.00 78.44 81 LEU A O 1
ATOM 669 N N . ARG A 1 82 ? -17.104 -30.963 27.265 1.00 78.38 82 ARG A N 1
ATOM 670 C CA . ARG A 1 82 ? -18.269 -30.158 26.854 1.00 78.38 82 ARG A CA 1
ATOM 671 C C . ARG A 1 82 ? -19.506 -30.418 27.720 1.00 78.38 82 ARG A C 1
ATOM 673 O O . ARG A 1 82 ? -20.229 -29.496 28.080 1.00 78.38 82 ARG A O 1
ATOM 680 N N . HIS A 1 83 ? -19.763 -31.678 28.070 1.00 79.75 83 HIS A N 1
ATOM 681 C CA . HIS A 1 83 ? -20.886 -32.032 28.940 1.00 79.75 83 HIS A CA 1
ATOM 682 C C . HIS A 1 83 ? -20.674 -31.537 30.368 1.00 79.75 83 HIS A C 1
ATOM 684 O O . HIS A 1 83 ? -21.609 -31.028 30.984 1.00 79.75 83 HIS A O 1
ATOM 690 N N . VAL A 1 84 ? -19.445 -31.648 30.865 1.00 81.56 84 VAL A N 1
ATOM 691 C CA . VAL A 1 84 ? -19.070 -31.174 32.195 1.00 81.56 84 VAL A CA 1
ATOM 692 C C . VAL A 1 84 ? -19.175 -29.650 32.294 1.00 81.56 84 VAL A C 1
ATOM 694 O O . VAL A 1 84 ? -19.788 -29.137 33.228 1.00 81.56 84 VAL A O 1
ATOM 697 N N . LEU A 1 85 ? -18.658 -28.931 31.297 1.00 76.44 85 LEU A N 1
ATOM 698 C CA . LEU A 1 85 ? -18.739 -27.475 31.177 1.00 76.44 85 LEU A CA 1
ATOM 699 C C . LEU A 1 85 ? -20.193 -26.998 31.126 1.00 76.44 85 LEU A C 1
ATOM 701 O O . LEU A 1 85 ? -20.548 -26.059 31.829 1.00 76.44 85 LEU A O 1
ATOM 705 N N . ASN A 1 86 ? -21.066 -27.709 30.410 1.00 74.31 86 ASN A N 1
ATOM 706 C CA . ASN A 1 86 ? -22.500 -27.416 30.402 1.00 74.31 86 ASN A CA 1
ATOM 707 C C . ASN A 1 86 ? -23.171 -27.631 31.771 1.00 74.31 86 ASN A C 1
ATOM 709 O O . ASN A 1 86 ? -24.049 -26.858 32.145 1.00 74.31 86 ASN A O 1
ATOM 713 N N . GLU A 1 87 ? -22.779 -28.645 32.553 1.00 78.12 87 GLU A N 1
ATOM 714 C CA . GLU A 1 87 ? -23.293 -28.804 33.927 1.00 78.12 87 GLU A CA 1
ATOM 715 C C . GLU A 1 87 ? -22.779 -27.710 34.873 1.00 78.12 87 GLU A C 1
ATOM 717 O O . GLU A 1 87 ? -23.517 -27.225 35.746 1.00 78.12 87 GLU A O 1
ATOM 722 N N . LEU A 1 88 ? -21.539 -27.273 34.652 1.00 73.12 88 LEU A N 1
ATOM 723 C CA . LEU A 1 88 ? -20.984 -26.081 35.273 1.00 73.12 88 LEU A CA 1
ATOM 724 C C . LEU A 1 88 ? -21.591 -24.795 34.709 1.00 73.12 88 LEU A C 1
ATOM 726 O O . LEU A 1 88 ? -21.415 -23.768 35.347 1.00 73.12 88 LEU A O 1
ATOM 730 N N . ASP A 1 89 ? -22.368 -24.830 33.620 1.00 68.00 89 ASP A N 1
ATOM 731 C CA . ASP A 1 89 ? -22.966 -23.651 32.970 1.00 68.00 89 ASP A CA 1
ATOM 732 C C . ASP A 1 89 ? -21.890 -22.625 32.574 1.00 68.00 89 ASP A C 1
ATOM 734 O O . ASP A 1 89 ? -21.987 -21.420 32.804 1.00 68.00 89 ASP A O 1
ATOM 738 N N . ILE A 1 90 ? -20.819 -23.179 32.006 1.00 69.06 90 ILE A N 1
ATOM 739 C CA . ILE A 1 90 ? -19.785 -22.499 31.237 1.00 69.06 90 ILE A CA 1
ATOM 740 C C . ILE A 1 90 ? -20.171 -22.698 29.771 1.00 69.06 90 ILE A C 1
ATOM 742 O O . ILE A 1 90 ? -20.251 -23.830 29.292 1.00 69.06 90 ILE A O 1
ATOM 746 N N . LEU A 1 91 ? -20.466 -21.602 29.072 1.00 59.88 91 LEU A N 1
ATOM 747 C CA . LEU A 1 91 ? -20.918 -21.645 27.684 1.00 59.88 91 LEU A CA 1
ATOM 748 C C . LEU A 1 91 ? -19.780 -22.127 26.769 1.00 59.88 91 LEU A C 1
ATOM 750 O O . LEU A 1 91 ? -18.719 -21.510 26.727 1.00 59.88 91 LEU A O 1
ATOM 754 N N . CYS A 1 92 ? -20.018 -23.201 26.018 1.00 60.12 92 CYS A N 1
ATOM 755 C CA . CYS A 1 92 ? -19.165 -23.655 24.916 1.00 60.12 92 CYS A CA 1
ATOM 756 C C . CYS A 1 92 ? -20.043 -23.831 23.680 1.00 60.12 92 CYS A C 1
ATOM 758 O O . CYS A 1 92 ? -20.965 -24.651 23.689 1.00 60.12 92 CYS A O 1
ATOM 760 N N . LEU A 1 93 ? -19.795 -23.025 22.652 1.00 46.94 93 LEU A N 1
ATOM 761 C CA . LEU A 1 93 ? -20.605 -22.957 21.440 1.00 46.94 93 LEU A CA 1
ATOM 762 C C . LEU A 1 93 ? -20.233 -24.074 20.463 1.00 46.94 93 LEU A C 1
ATOM 764 O O . LEU A 1 93 ? -21.103 -24.577 19.752 1.00 46.94 93 LEU A O 1
ATOM 768 N N . ASP A 1 94 ? -18.968 -24.493 20.453 1.00 62.97 94 ASP A N 1
ATOM 769 C CA . ASP A 1 94 ? -18.480 -25.582 19.613 1.00 62.97 94 ASP A CA 1
ATOM 770 C C . ASP A 1 94 ? -17.290 -26.339 20.239 1.00 62.97 94 ASP A C 1
ATOM 772 O O . ASP A 1 94 ? -16.842 -26.062 21.354 1.00 62.97 94 ASP A O 1
ATOM 776 N N . ASP A 1 95 ? -16.797 -27.357 19.529 1.00 66.94 95 ASP A N 1
ATOM 777 C CA . ASP A 1 95 ? -15.652 -28.157 19.976 1.00 66.94 95 ASP A CA 1
ATOM 778 C C . ASP A 1 95 ? -14.331 -27.356 19.941 1.00 66.94 95 ASP A C 1
ATOM 780 O O . ASP A 1 95 ? -13.381 -27.715 20.634 1.00 66.94 95 ASP A O 1
ATOM 784 N N . LYS A 1 96 ? -14.277 -26.234 19.207 1.00 67.12 96 LYS A N 1
ATOM 785 C CA . LYS A 1 96 ? -13.110 -25.344 19.165 1.00 67.12 96 LYS A CA 1
ATOM 786 C C . LYS A 1 96 ? -12.991 -24.533 20.458 1.00 67.12 96 LYS A C 1
ATOM 788 O O . LYS A 1 96 ? -11.880 -24.351 20.946 1.00 67.12 96 LYS A O 1
ATOM 793 N N . ASP A 1 97 ? -14.104 -24.113 21.056 1.00 63.72 97 ASP A N 1
ATOM 794 C CA . ASP A 1 97 ? -14.098 -23.471 22.381 1.00 63.72 97 ASP A CA 1
ATOM 795 C C . ASP A 1 97 ? -13.534 -24.410 23.461 1.00 63.72 97 ASP A C 1
ATOM 797 O O . ASP A 1 97 ? -12.786 -23.991 24.346 1.00 63.72 97 ASP A O 1
ATOM 801 N N . VAL A 1 98 ? -13.853 -25.706 23.360 1.00 69.00 98 VAL A N 1
ATOM 802 C CA . VAL A 1 98 ? -13.302 -26.747 24.240 1.00 69.00 98 VAL A CA 1
ATOM 803 C C . VAL A 1 98 ? -11.796 -26.895 24.020 1.00 69.00 98 VAL A C 1
ATOM 805 O O . VAL A 1 98 ? -11.056 -27.021 24.992 1.00 69.00 98 VAL A O 1
ATOM 808 N N . ASP A 1 99 ? -11.330 -26.851 22.769 1.00 69.50 99 ASP A N 1
ATOM 809 C CA . ASP A 1 99 ? -9.905 -26.903 22.425 1.00 69.50 99 ASP A CA 1
ATOM 810 C C . ASP A 1 99 ? -9.123 -25.698 22.968 1.00 69.50 99 ASP A C 1
ATOM 812 O O . ASP A 1 99 ? -8.036 -25.879 23.517 1.00 69.50 99 ASP A O 1
ATOM 816 N N . GLU A 1 100 ? -9.666 -24.484 22.842 1.00 69.62 100 GLU A N 1
ATOM 817 C CA . GLU A 1 100 ? -9.047 -23.252 23.351 1.00 69.62 100 GLU A CA 1
ATOM 818 C C . GLU A 1 100 ? -8.938 -23.268 24.881 1.00 69.62 100 GLU A C 1
ATOM 820 O O . GLU A 1 100 ? -7.868 -22.980 25.420 1.00 69.62 100 GLU A O 1
ATOM 825 N N . LEU A 1 101 ? -10.005 -23.670 25.582 1.00 67.81 101 LEU A N 1
ATOM 826 C CA . LEU A 1 101 ? -9.976 -23.858 27.037 1.00 67.81 101 LEU A CA 1
ATOM 827 C C . LEU A 1 101 ? -8.930 -24.901 27.439 1.00 67.81 101 LEU A C 1
ATOM 829 O O . LEU A 1 101 ? -8.199 -24.712 28.404 1.00 67.81 101 LEU A O 1
ATOM 833 N N . PHE A 1 102 ? -8.813 -25.986 26.676 1.00 68.38 102 PHE A N 1
ATOM 834 C CA . PHE A 1 102 ? -7.819 -27.021 26.940 1.00 68.38 102 PHE A CA 1
ATOM 835 C C . PHE A 1 102 ? -6.379 -26.503 26.773 1.00 68.38 102 PHE A C 1
ATOM 837 O O . PHE A 1 102 ? -5.493 -26.866 27.541 1.00 68.38 102 PHE A O 1
ATOM 844 N N . GLN A 1 103 ? -6.137 -25.634 25.786 1.00 65.94 103 GLN A N 1
ATOM 845 C CA . GLN A 1 103 ? -4.832 -24.998 25.578 1.00 65.94 103 GLN A CA 1
ATOM 846 C C . GLN A 1 103 ? -4.487 -23.981 26.676 1.00 65.94 103 GLN A C 1
ATOM 848 O O . GLN A 1 103 ? -3.322 -23.888 27.056 1.00 65.94 103 GLN A O 1
ATOM 853 N N . GLU A 1 104 ? -5.475 -23.242 27.194 1.00 64.94 104 GLU A N 1
ATOM 854 C CA . GLU A 1 104 ? -5.301 -22.240 28.261 1.00 64.94 104 GLU A CA 1
ATOM 855 C C . GLU A 1 104 ? -4.789 -22.868 29.570 1.00 64.94 104 GLU A C 1
ATOM 857 O O . GLU A 1 104 ? -3.935 -22.288 30.236 1.00 64.94 104 GLU A O 1
ATOM 862 N N . TYR A 1 105 ? -5.261 -24.073 29.905 1.00 60.16 105 TYR A N 1
ATOM 863 C CA . TYR A 1 105 ? -4.908 -24.791 31.137 1.00 60.16 105 TYR A CA 1
ATOM 864 C C . TYR A 1 105 ? -3.819 -25.855 30.944 1.00 60.16 105 TYR A C 1
ATOM 866 O O . TYR A 1 105 ? -3.602 -26.671 31.838 1.00 60.16 105 TYR A O 1
ATOM 874 N N . ASN A 1 106 ? -3.120 -25.867 29.803 1.00 55.16 106 ASN A N 1
ATOM 875 C CA . ASN A 1 106 ? -2.089 -26.867 29.555 1.00 55.16 106 ASN A CA 1
ATOM 876 C C . ASN A 1 106 ? -0.844 -26.617 30.430 1.00 55.16 106 ASN A C 1
ATOM 878 O O . ASN A 1 106 ? 0.093 -25.910 30.045 1.00 55.16 106 ASN A O 1
ATOM 882 N N . PHE A 1 107 ? -0.835 -27.225 31.619 1.00 51.66 107 PHE A N 1
ATOM 883 C CA . PHE A 1 107 ? 0.347 -27.393 32.450 1.00 51.66 107 PHE A CA 1
ATOM 884 C C . PHE A 1 107 ? 1.339 -28.327 31.729 1.00 51.66 107 PHE A C 1
ATOM 886 O O . PHE A 1 107 ? 1.305 -29.544 31.844 1.00 51.66 107 PHE A O 1
ATOM 893 N N . GLN A 1 108 ? 2.249 -27.714 30.973 1.00 48.97 108 GLN A N 1
ATOM 894 C CA . GLN A 1 108 ? 3.558 -28.237 30.552 1.00 48.97 108 GLN A CA 1
ATOM 895 C C . GLN A 1 108 ? 3.650 -29.456 29.604 1.00 48.97 108 GLN A C 1
ATOM 897 O O . GLN A 1 108 ? 4.758 -29.711 29.134 1.00 48.97 108 GLN A O 1
ATOM 902 N N . GLU A 1 109 ? 2.573 -30.141 29.195 1.00 53.91 109 GLU A N 1
ATOM 903 C CA . GLU A 1 109 ? 2.677 -31.255 28.228 1.00 53.91 109 GLU A CA 1
ATOM 904 C C . GLU A 1 109 ? 1.712 -31.146 27.032 1.00 53.91 109 GLU A C 1
ATOM 906 O O . GLU A 1 109 ? 0.496 -31.288 27.124 1.00 53.91 109 GLU A O 1
ATOM 911 N N . VAL A 1 110 ? 2.278 -30.960 25.836 1.00 49.91 110 VAL A N 1
ATOM 912 C CA . VAL A 1 110 ? 1.584 -30.610 24.576 1.00 49.91 110 VAL A CA 1
ATOM 913 C C . VAL A 1 110 ? 0.570 -31.666 24.071 1.00 49.91 110 VAL A C 1
ATOM 915 O O . VAL A 1 110 ? -0.109 -31.419 23.083 1.00 49.91 110 VAL A O 1
ATOM 918 N N . ASN A 1 111 ? 0.389 -32.815 24.734 1.00 52.97 111 ASN A N 1
ATOM 919 C CA . ASN A 1 111 ? -0.429 -33.924 24.212 1.00 52.97 111 ASN A CA 1
ATOM 920 C C . ASN A 1 111 ? -1.422 -34.578 25.196 1.00 52.97 111 ASN A C 1
ATOM 922 O O . ASN A 1 111 ? -2.023 -35.604 24.855 1.00 52.97 111 ASN A O 1
ATOM 926 N N . ARG A 1 112 ? -1.662 -34.010 26.386 1.00 65.62 112 ARG A N 1
ATOM 927 C CA . ARG A 1 112 ? -2.692 -34.542 27.299 1.00 65.62 112 ARG A CA 1
ATOM 928 C C . ARG A 1 112 ? -4.091 -34.222 26.740 1.00 65.62 112 ARG A C 1
ATOM 930 O O . ARG A 1 112 ? -4.325 -33.125 26.262 1.00 65.62 112 ARG A O 1
ATOM 937 N N . HIS A 1 113 ? -5.013 -35.187 26.747 1.00 72.94 113 HIS A N 1
ATOM 938 C CA . HIS A 1 113 ? -6.431 -35.010 26.358 1.00 72.94 113 HIS A CA 1
ATOM 939 C C . HIS A 1 113 ? -7.364 -35.263 27.557 1.00 72.94 113 HIS A C 1
ATOM 941 O O . HIS A 1 113 ? -8.497 -35.722 27.409 1.00 72.94 113 HIS A O 1
ATOM 947 N N . GLU A 1 114 ? -6.854 -35.026 28.761 1.00 79.38 114 GLU A N 1
ATOM 948 C CA . GLU A 1 114 ? -7.463 -35.352 30.046 1.00 79.38 114 GLU A CA 1
ATOM 949 C C . GLU A 1 114 ? -7.171 -34.212 31.035 1.00 79.38 114 GLU A C 1
ATOM 951 O O . GLU A 1 114 ? -6.059 -33.691 31.003 1.00 79.38 114 GLU A O 1
ATOM 956 N N . ILE A 1 115 ? -8.125 -33.858 31.905 1.00 80.19 115 ILE A N 1
ATOM 957 C CA . ILE A 1 115 ? -7.912 -32.918 33.024 1.00 80.19 115 ILE A CA 1
ATOM 958 C C . ILE A 1 115 ? -8.059 -33.632 34.370 1.00 80.19 115 ILE A C 1
ATOM 960 O O . ILE A 1 115 ? -8.909 -34.517 34.505 1.00 80.19 115 ILE A O 1
ATOM 964 N N . ASP A 1 116 ? -7.250 -33.281 35.364 1.00 84.44 116 ASP A N 1
ATOM 965 C CA . ASP A 1 116 ? -7.379 -33.804 36.731 1.00 84.44 116 ASP A CA 1
ATOM 966 C C . ASP A 1 116 ? -8.246 -32.919 37.642 1.00 84.44 116 ASP A C 1
ATOM 968 O O . ASP A 1 116 ? -8.883 -31.965 37.194 1.00 84.44 116 ASP A O 1
ATOM 972 N N . LEU A 1 117 ? -8.378 -33.316 38.913 1.00 84.69 117 LEU A N 1
ATOM 973 C CA . LEU A 1 117 ? -9.285 -32.667 39.861 1.00 84.69 117 LEU A CA 1
ATOM 974 C C . LEU A 1 117 ? -8.874 -31.222 40.146 1.00 84.69 117 LEU A C 1
ATOM 976 O O . LEU A 1 117 ? -9.750 -30.368 40.234 1.00 84.69 117 LEU A O 1
ATOM 980 N N . ASP A 1 118 ? -7.580 -30.945 40.278 1.00 82.00 118 ASP A N 1
ATOM 981 C CA . ASP A 1 118 ? -7.102 -29.606 40.624 1.00 82.00 118 ASP A CA 1
ATOM 982 C C . ASP A 1 118 ? -7.314 -28.651 39.441 1.00 82.00 118 ASP A C 1
ATOM 984 O O . ASP A 1 118 ? -7.893 -27.574 39.607 1.00 82.00 118 ASP A O 1
ATOM 988 N N . GLU A 1 119 ? -6.969 -29.092 38.227 1.00 80.25 119 GLU A N 1
ATOM 989 C CA . GLU A 1 119 ? -7.260 -28.378 36.975 1.00 80.25 119 GLU A CA 1
ATOM 990 C C . GLU A 1 119 ? -8.770 -28.144 36.793 1.00 80.25 119 GLU A C 1
ATOM 992 O O . GLU A 1 119 ? -9.213 -27.061 36.401 1.00 80.25 119 GLU A O 1
ATOM 997 N N . PHE A 1 120 ? -9.586 -29.149 37.119 1.00 82.62 120 PHE A N 1
ATOM 998 C CA . PHE A 1 120 ? -11.036 -29.054 37.028 1.00 82.62 120 PHE A CA 1
ATOM 999 C C . PHE A 1 120 ? -11.643 -28.076 38.044 1.00 82.62 120 PHE A C 1
ATOM 1001 O O . PHE A 1 120 ? -12.580 -27.347 37.711 1.00 82.62 120 PHE A O 1
ATOM 1008 N N . LEU A 1 121 ? -11.132 -28.039 39.276 1.00 81.75 121 LEU A N 1
ATOM 1009 C CA . LEU A 1 121 ? -11.589 -27.095 40.295 1.00 81.75 121 LEU A CA 1
ATOM 1010 C C . LEU A 1 121 ? -11.222 -25.654 39.915 1.00 81.75 121 LEU A C 1
ATOM 1012 O O . LEU A 1 121 ? -12.083 -24.780 39.987 1.00 81.75 121 LEU A O 1
ATOM 1016 N N . LEU A 1 122 ? -10.014 -25.426 39.393 1.00 77.06 122 LEU A N 1
ATOM 1017 C CA . LEU A 1 122 ? -9.593 -24.139 38.821 1.00 77.06 122 LEU A CA 1
ATOM 1018 C C . LEU A 1 122 ? -10.518 -23.668 37.688 1.00 77.06 122 LEU A C 1
ATOM 1020 O O . LEU A 1 122 ? -10.884 -22.494 37.615 1.00 77.06 122 LEU A O 1
ATOM 1024 N N . LEU A 1 123 ? -10.928 -24.586 36.812 1.00 75.75 123 LEU A N 1
ATOM 1025 C CA . LEU A 1 123 ? -11.884 -24.311 35.739 1.00 75.75 123 LEU A CA 1
ATOM 1026 C C . LEU A 1 123 ? -13.281 -23.965 36.285 1.00 75.75 123 LEU A C 1
ATOM 1028 O O . LEU A 1 123 ? -13.945 -23.063 35.770 1.00 75.75 123 LEU A O 1
ATOM 1032 N N . ALA A 1 124 ? -13.727 -24.661 37.333 1.00 75.69 124 ALA A N 1
ATOM 1033 C CA . ALA A 1 124 ? -15.027 -24.447 37.969 1.00 75.69 124 ALA A CA 1
ATOM 1034 C C . ALA A 1 124 ? -15.114 -23.130 38.767 1.00 75.69 124 ALA A C 1
ATOM 1036 O O . ALA A 1 124 ? -16.215 -22.601 38.943 1.00 75.69 124 ALA A O 1
ATOM 1037 N N . GLU A 1 125 ? -13.980 -22.594 39.221 1.00 73.75 125 GLU A N 1
ATOM 1038 C CA . GLU A 1 125 ? -13.878 -21.326 39.957 1.00 73.75 125 GLU A CA 1
ATOM 1039 C C . GLU A 1 125 ? -13.844 -20.081 39.053 1.00 73.75 125 GLU A C 1
ATOM 1041 O O . GLU A 1 125 ? -13.885 -18.953 39.554 1.00 73.75 125 GLU A O 1
ATOM 1046 N N . ARG A 1 126 ? -13.810 -20.249 37.722 1.00 67.00 126 ARG A N 1
ATOM 1047 C CA . ARG A 1 126 ? -13.743 -19.127 36.776 1.00 67.00 126 ARG A CA 1
ATOM 1048 C C . ARG A 1 126 ? -14.957 -18.189 36.938 1.00 67.00 126 ARG A C 1
ATOM 1050 O O . ARG A 1 126 ? -16.099 -18.651 36.840 1.00 67.00 126 ARG A O 1
ATOM 1057 N N . PRO A 1 127 ? -14.741 -16.869 37.118 1.00 58.78 127 PRO A N 1
ATOM 1058 C CA . PRO A 1 127 ? -15.825 -15.893 37.139 1.00 58.78 127 PRO A CA 1
ATOM 1059 C C . PRO A 1 127 ? -16.586 -15.911 35.814 1.00 58.78 127 PRO A C 1
ATOM 1061 O O . PRO A 1 127 ? -15.986 -15.854 34.739 1.00 58.78 127 PRO A O 1
ATOM 1064 N N . ARG A 1 128 ? -17.913 -15.981 35.876 1.00 64.38 128 ARG A N 1
ATOM 1065 C CA . ARG A 1 128 ? -18.770 -15.906 34.690 1.00 64.38 128 ARG A CA 1
ATOM 1066 C C . ARG A 1 128 ? -19.065 -14.450 34.365 1.00 64.38 128 ARG A C 1
ATOM 1068 O O . ARG A 1 128 ? -19.145 -13.611 35.259 1.00 64.38 128 ARG A O 1
ATOM 1075 N N . VAL A 1 129 ? -19.369 -14.171 33.100 1.00 57.53 129 VAL A N 1
ATOM 1076 C CA . VAL A 1 129 ? -19.821 -12.837 32.657 1.00 57.53 129 VAL A CA 1
ATOM 1077 C C . VAL A 1 129 ? -21.043 -12.370 33.460 1.00 57.53 129 VAL A C 1
ATOM 1079 O O . VAL A 1 129 ? -21.142 -11.206 33.841 1.00 57.53 129 VAL A O 1
ATOM 1082 N N . VAL A 1 130 ? -21.953 -13.296 33.790 1.00 66.06 130 VAL A N 1
ATOM 1083 C CA . VAL A 1 130 ? -23.111 -12.998 34.644 1.00 66.06 130 VAL A CA 1
ATOM 1084 C C . VAL A 1 130 ? -22.709 -12.678 36.087 1.00 66.06 130 VAL A C 1
ATOM 1086 O O . VAL A 1 130 ? -23.369 -11.859 36.717 1.00 66.06 130 VAL A O 1
ATOM 1089 N N . ASP A 1 131 ? -21.623 -13.264 36.604 1.00 64.00 131 ASP A N 1
ATOM 1090 C CA . ASP A 1 131 ? -21.138 -12.978 37.957 1.00 64.00 131 ASP A CA 1
ATOM 1091 C C . ASP A 1 131 ? -20.602 -11.547 38.026 1.00 64.00 131 ASP A C 1
ATOM 1093 O O . ASP A 1 131 ? -20.944 -10.800 38.938 1.00 64.00 131 ASP A O 1
ATOM 1097 N N . GLU A 1 132 ? -19.818 -11.127 37.035 1.00 61.69 132 GLU A N 1
ATOM 1098 C CA . GLU A 1 132 ? -19.322 -9.751 36.926 1.00 61.69 132 GLU A CA 1
ATOM 1099 C C . GLU A 1 132 ? -20.458 -8.743 36.731 1.00 61.69 132 GLU A C 1
ATOM 1101 O O . GLU A 1 132 ? -20.520 -7.747 37.453 1.00 61.69 132 GLU A O 1
ATOM 1106 N N . TRP A 1 133 ? -21.410 -9.037 35.840 1.00 70.25 133 TRP A N 1
ATOM 1107 C CA . TRP A 1 133 ? -22.610 -8.216 35.677 1.00 70.25 133 TRP A CA 1
ATOM 1108 C C . TRP A 1 133 ? -23.410 -8.120 36.977 1.00 70.25 133 TRP A C 1
ATOM 1110 O O . TRP A 1 133 ? -23.776 -7.021 37.386 1.00 70.25 133 TRP A O 1
ATOM 1120 N N . SER A 1 134 ? -23.607 -9.231 37.690 1.00 71.44 134 SER A N 1
ATOM 1121 C CA . SER A 1 134 ? -24.341 -9.232 38.959 1.00 71.44 134 SER A CA 1
ATOM 1122 C C . SER A 1 134 ? -23.662 -8.391 40.044 1.00 71.44 134 SER A C 1
ATOM 1124 O O . SER A 1 134 ? -24.356 -7.731 40.812 1.00 71.44 134 SER A O 1
ATOM 1126 N N . ARG A 1 135 ? -22.319 -8.348 40.076 1.00 71.44 135 ARG A N 1
ATOM 1127 C CA . ARG A 1 135 ? -21.551 -7.488 40.995 1.00 71.44 135 ARG A CA 1
ATOM 1128 C C . ARG A 1 135 ? -21.685 -6.001 40.669 1.00 71.44 135 ARG A C 1
ATOM 1130 O O . ARG A 1 135 ? -21.502 -5.184 41.562 1.00 71.44 135 ARG A O 1
ATOM 1137 N N . SER A 1 136 ? -21.992 -5.653 39.418 1.00 68.56 136 SER A N 1
ATOM 1138 C CA . SER A 1 136 ? -22.238 -4.260 39.016 1.00 68.56 136 SER A CA 1
ATOM 1139 C C . SER A 1 136 ? -23.619 -3.741 39.423 1.00 68.56 136 SER A C 1
ATOM 1141 O O . SER A 1 136 ? -23.861 -2.537 39.380 1.00 68.56 136 SER A O 1
ATOM 1143 N N . LEU A 1 137 ? -24.534 -4.633 39.815 1.00 78.75 137 LEU A N 1
ATOM 1144 C CA . LEU A 1 137 ? -25.862 -4.239 40.265 1.00 78.75 137 LEU A CA 1
ATOM 1145 C C . LEU A 1 137 ? -25.777 -3.628 41.675 1.00 78.75 137 LEU A C 1
ATOM 1147 O O . LEU A 1 137 ? -25.128 -4.215 42.545 1.00 78.75 137 LEU A O 1
ATOM 1151 N N . PRO A 1 138 ? -26.490 -2.523 41.961 1.00 79.56 138 PRO A N 1
ATOM 1152 C CA . PRO A 1 138 ? -26.490 -1.859 43.270 1.00 79.56 138 PRO A CA 1
ATOM 1153 C C . PRO A 1 138 ? -27.323 -2.622 44.322 1.00 79.56 138 PRO A C 1
ATOM 1155 O O . PRO A 1 138 ? -28.075 -2.047 45.103 1.00 79.56 138 PRO A O 1
ATOM 1158 N N . LEU A 1 139 ? -27.223 -3.955 44.358 1.00 81.19 139 LEU A N 1
ATOM 1159 C CA . LEU A 1 139 ? -27.989 -4.801 45.281 1.00 81.19 139 LEU A CA 1
ATOM 1160 C C . LEU A 1 139 ? -27.564 -4.601 46.743 1.00 81.19 139 LEU A C 1
ATOM 1162 O O . LEU A 1 139 ? -28.360 -4.847 47.647 1.00 81.19 139 LEU A O 1
ATOM 1166 N N . ALA A 1 140 ? -26.328 -4.147 46.974 1.00 79.44 140 ALA A N 1
ATOM 1167 C CA . ALA A 1 140 ? -25.853 -3.767 48.301 1.00 79.44 140 ALA A CA 1
ATOM 1168 C C . ALA A 1 140 ? -26.597 -2.535 48.841 1.00 79.44 140 ALA A C 1
ATOM 1170 O O . ALA A 1 140 ? -26.940 -2.513 50.020 1.00 79.44 140 ALA A O 1
ATOM 1171 N N . ASP A 1 141 ? -26.914 -1.565 47.979 1.00 82.19 141 ASP A N 1
ATOM 1172 C CA . ASP A 1 141 ? -27.685 -0.377 48.358 1.00 82.19 141 ASP A CA 1
ATOM 1173 C C . ASP A 1 141 ? -29.138 -0.756 48.666 1.00 82.19 141 ASP A C 1
ATOM 1175 O O . ASP A 1 141 ? -29.680 -0.361 49.694 1.00 82.19 141 ASP A O 1
ATOM 1179 N N . VAL A 1 142 ? -29.734 -1.637 47.849 1.00 84.31 142 VAL A N 1
ATOM 1180 C CA . VAL A 1 142 ? -31.078 -2.193 48.102 1.00 84.31 142 VAL A CA 1
ATOM 1181 C C . VAL A 1 142 ? -31.140 -2.929 49.447 1.00 84.31 142 VAL A C 1
ATOM 1183 O O . VAL A 1 142 ? -32.138 -2.834 50.161 1.00 84.31 142 VAL A O 1
ATOM 1186 N N . LEU A 1 143 ? -30.078 -3.655 49.812 1.00 81.81 143 LEU A N 1
ATOM 1187 C CA . LEU A 1 143 ? -29.955 -4.300 51.121 1.00 81.81 143 LEU A CA 1
ATOM 1188 C C . LEU A 1 143 ? -29.825 -3.273 52.248 1.00 81.81 143 LEU A C 1
ATOM 1190 O O . LEU A 1 143 ? -30.514 -3.396 53.258 1.00 81.81 143 LEU A O 1
ATOM 1194 N N . ALA A 1 144 ? -28.966 -2.269 52.080 1.00 81.94 144 ALA A N 1
ATOM 1195 C CA . ALA A 1 144 ? -28.745 -1.229 53.078 1.00 81.94 144 ALA A CA 1
ATOM 1196 C C . ALA A 1 144 ? -30.017 -0.414 53.362 1.00 81.94 144 ALA A C 1
ATOM 1198 O O . ALA A 1 144 ? -30.293 -0.091 54.518 1.00 81.94 144 ALA A O 1
ATOM 1199 N N . ASP A 1 145 ? -30.818 -0.131 52.335 1.00 83.31 145 ASP A N 1
ATOM 1200 C CA . ASP A 1 145 ? -32.080 0.602 52.461 1.00 83.31 145 ASP A CA 1
ATOM 1201 C C . ASP A 1 145 ? -33.197 -0.216 53.119 1.00 83.31 145 ASP A C 1
ATOM 1203 O O . ASP A 1 145 ? -34.099 0.355 53.734 1.00 83.31 145 ASP A O 1
ATOM 1207 N N . ALA A 1 146 ? -33.132 -1.546 53.036 1.00 82.31 146 ALA A N 1
ATOM 1208 C CA . ALA A 1 146 ? -34.095 -2.429 53.688 1.00 82.31 146 ALA A CA 1
ATOM 1209 C C . ALA A 1 146 ? -33.790 -2.687 55.173 1.00 82.31 146 ALA A C 1
ATOM 1211 O O . ALA A 1 146 ? -34.652 -3.199 55.892 1.00 82.31 146 ALA A O 1
ATOM 1212 N N . ILE A 1 147 ? -32.589 -2.340 55.652 1.00 83.00 147 ILE A N 1
ATOM 1213 C CA . ILE A 1 147 ? -32.235 -2.458 57.070 1.00 83.00 147 ILE A CA 1
ATOM 1214 C C . ILE A 1 147 ? -32.913 -1.320 57.857 1.00 83.00 147 ILE A C 1
ATOM 1216 O O . ILE A 1 147 ? -32.723 -0.143 57.532 1.00 83.00 147 ILE A O 1
ATOM 1220 N N . PRO A 1 148 ? -33.676 -1.625 58.926 1.00 75.06 148 PRO A N 1
ATOM 1221 C CA . PRO A 1 148 ? -34.334 -0.606 59.738 1.00 75.06 148 PRO A CA 1
ATOM 1222 C C . PRO A 1 148 ? -33.339 0.395 60.339 1.00 75.06 148 PRO A C 1
ATOM 1224 O O . PRO A 1 148 ? -32.360 0.010 60.978 1.00 75.06 148 PRO A O 1
ATOM 1227 N N . ARG A 1 149 ? -33.618 1.696 60.198 1.00 79.31 149 ARG A N 1
ATOM 1228 C CA . ARG A 1 149 ? -32.835 2.762 60.843 1.00 79.31 149 ARG A CA 1
ATOM 1229 C C . ARG A 1 149 ? -33.501 3.166 62.156 1.00 79.31 149 ARG A C 1
ATOM 1231 O O . ARG A 1 149 ? -34.666 3.557 62.156 1.00 79.31 149 ARG A O 1
ATOM 1238 N N . MET A 1 150 ? -32.761 3.107 63.264 1.00 76.62 150 MET A N 1
ATOM 1239 C CA . MET A 1 150 ? -33.236 3.572 64.571 1.00 76.62 150 MET A CA 1
ATOM 1240 C C . MET A 1 150 ? -32.494 4.846 65.003 1.00 76.62 150 MET A C 1
ATOM 1242 O O . MET A 1 150 ? -31.262 4.841 65.040 1.00 76.62 150 MET A O 1
ATOM 1246 N N . PRO A 1 151 ? -33.207 5.939 65.341 1.00 74.38 151 PRO A N 1
ATOM 1247 C CA . PRO A 1 151 ? -32.579 7.169 65.814 1.00 74.38 151 PRO A CA 1
ATOM 1248 C C . PRO A 1 151 ? -31.695 6.918 67.043 1.00 74.38 151 PRO A C 1
ATOM 1250 O O . PRO A 1 151 ? -32.153 6.364 68.039 1.00 74.38 151 PRO A O 1
ATOM 1253 N N . GLY A 1 152 ? -30.430 7.340 66.974 1.00 73.94 152 GLY A N 1
ATOM 1254 C CA . GLY A 1 152 ? -29.474 7.231 68.082 1.00 73.94 152 GLY A CA 1
ATOM 1255 C C . GLY A 1 152 ? -28.719 5.899 68.195 1.00 73.94 152 GLY A C 1
ATOM 1256 O O . GLY A 1 152 ? -27.928 5.754 69.123 1.00 73.94 152 GLY A O 1
ATOM 1257 N N . LEU A 1 153 ? -28.914 4.947 67.273 1.00 73.44 153 LEU A N 1
ATOM 1258 C CA . LEU A 1 153 ? -28.183 3.673 67.235 1.00 73.44 153 LEU A CA 1
ATOM 1259 C C . LEU A 1 153 ? -27.370 3.523 65.944 1.00 73.44 153 LEU A C 1
ATOM 1261 O O . LEU A 1 153 ? -27.815 3.901 64.862 1.00 73.44 153 LEU A O 1
ATOM 1265 N N . ASP A 1 154 ? -26.180 2.933 66.068 1.00 78.69 154 ASP A N 1
ATOM 1266 C CA . ASP A 1 154 ? -25.333 2.592 64.927 1.00 78.69 154 ASP A CA 1
ATOM 1267 C C . ASP A 1 154 ? -25.963 1.464 64.088 1.00 78.69 154 ASP A C 1
ATOM 1269 O O . ASP A 1 154 ? -26.496 0.488 64.623 1.00 78.69 154 ASP A O 1
ATOM 1273 N N . SER A 1 155 ? -25.901 1.590 62.761 1.00 72.62 155 SER A N 1
ATOM 1274 C CA . SER A 1 155 ? -26.561 0.654 61.840 1.00 72.62 155 SER A CA 1
ATOM 1275 C C . SER A 1 155 ? -25.964 -0.758 61.900 1.00 72.62 155 SER A C 1
ATOM 1277 O O . SER A 1 155 ? -26.704 -1.731 61.777 1.00 72.62 155 SER A O 1
ATOM 1279 N N . LEU A 1 156 ? -24.661 -0.906 62.171 1.00 77.00 156 LEU A N 1
ATOM 1280 C CA . LEU A 1 156 ? -24.039 -2.221 62.369 1.00 77.00 156 LEU A CA 1
ATOM 1281 C C . LEU A 1 156 ? -24.473 -2.844 63.698 1.00 77.00 156 LEU A C 1
ATOM 1283 O O . LEU A 1 156 ? -24.644 -4.061 63.784 1.00 77.00 156 LEU A O 1
ATOM 1287 N N . HIS A 1 157 ? -24.713 -2.021 64.723 1.00 77.88 157 HIS A N 1
ATOM 1288 C CA . HIS A 1 157 ? -25.270 -2.497 65.986 1.00 77.88 157 HIS A CA 1
ATOM 1289 C C . HIS A 1 157 ? -26.686 -3.062 65.810 1.00 77.88 157 HIS A C 1
ATOM 1291 O O . HIS A 1 157 ? -26.983 -4.126 66.357 1.00 77.88 157 HIS A O 1
ATOM 1297 N N . VAL A 1 158 ? -27.530 -2.400 65.008 1.00 80.12 158 VAL A N 1
ATOM 1298 C CA . VAL A 1 158 ? -28.867 -2.904 64.641 1.00 80.12 158 VAL A CA 1
ATOM 1299 C C . VAL A 1 158 ? -28.752 -4.242 63.910 1.00 80.12 158 VAL A C 1
ATOM 1301 O O . VAL A 1 158 ? -29.386 -5.210 64.321 1.00 80.12 158 VAL A O 1
ATOM 1304 N N . VAL A 1 159 ? -27.882 -4.333 62.898 1.00 83.12 159 VAL A N 1
ATOM 1305 C CA . VAL A 1 159 ? -27.671 -5.570 62.126 1.00 83.12 159 VAL A CA 1
ATOM 1306 C C . VAL A 1 159 ? -27.208 -6.728 63.012 1.00 83.12 159 VAL A C 1
ATOM 1308 O O . VAL A 1 159 ? -27.710 -7.840 62.877 1.00 83.12 159 VAL A O 1
ATOM 1311 N N . SER A 1 160 ? -26.298 -6.477 63.960 1.00 84.19 160 SER A N 1
ATOM 1312 C CA . SER A 1 160 ? -25.749 -7.520 64.843 1.00 84.19 160 SER A CA 1
ATOM 1313 C C . SER A 1 160 ? -26.775 -8.193 65.764 1.00 84.19 160 SER A C 1
ATOM 1315 O O . SER A 1 160 ? -26.485 -9.244 66.332 1.00 84.19 160 SER A O 1
ATOM 1317 N N . ARG A 1 161 ? -27.957 -7.586 65.935 1.00 83.69 161 ARG A N 1
ATOM 1318 C CA . ARG A 1 161 ? -29.014 -8.052 66.844 1.00 83.69 161 ARG A CA 1
ATOM 1319 C C . ARG A 1 161 ? -30.223 -8.652 66.132 1.00 83.69 161 ARG A C 1
ATOM 1321 O O . ARG A 1 161 ? -31.145 -9.084 66.816 1.00 83.69 161 ARG A O 1
ATOM 1328 N N . LEU A 1 162 ? -30.220 -8.682 64.800 1.00 85.62 162 LEU A N 1
ATOM 1329 C CA . LEU A 1 162 ? -31.313 -9.256 64.022 1.00 85.62 162 LEU A CA 1
ATOM 1330 C C . LEU A 1 162 ? -31.408 -10.768 64.251 1.00 85.62 162 LEU A C 1
ATOM 1332 O O . LEU A 1 162 ? -30.429 -11.507 64.125 1.00 85.62 162 LEU A O 1
ATOM 1336 N N . SER A 1 163 ? -32.614 -11.230 64.549 1.00 89.00 163 SER A N 1
ATOM 1337 C CA . SER A 1 163 ? -32.974 -12.643 64.580 1.00 89.00 163 SER A CA 1
ATOM 1338 C C . SER A 1 163 ? -33.162 -13.208 63.169 1.00 89.00 163 SER A C 1
ATOM 1340 O O . SER A 1 163 ? -33.326 -12.482 62.187 1.00 89.00 163 SER A O 1
ATOM 1342 N N . THR A 1 164 ? -33.175 -14.537 63.052 1.00 87.06 164 THR A N 1
ATOM 1343 C CA . THR A 1 164 ? -33.419 -15.222 61.773 1.00 87.06 164 THR A CA 1
ATOM 1344 C C . THR A 1 164 ? -34.779 -14.858 61.166 1.00 87.06 164 THR A C 1
ATOM 1346 O O . THR A 1 164 ? -34.877 -14.705 59.948 1.00 87.06 164 THR A O 1
ATOM 1349 N N . ASP A 1 165 ? -35.800 -14.659 62.002 1.00 85.25 165 ASP A N 1
ATOM 1350 C CA . ASP A 1 165 ? -37.141 -14.274 61.556 1.00 85.25 165 ASP A CA 1
ATOM 1351 C C . ASP A 1 165 ? -37.167 -12.827 61.038 1.00 85.25 165 ASP A C 1
ATOM 1353 O O . ASP A 1 165 ? -37.747 -12.554 59.987 1.00 85.25 165 ASP A O 1
ATOM 1357 N N . GLU A 1 166 ? -36.470 -11.901 61.705 1.00 83.12 166 GLU A N 1
ATOM 1358 C CA . GLU A 1 166 ? -36.341 -10.510 61.244 1.00 83.12 166 GLU A CA 1
ATOM 1359 C C . GLU A 1 166 ? -35.550 -10.412 59.934 1.00 83.12 166 GLU A C 1
ATOM 1361 O O . GLU A 1 166 ? -35.925 -9.648 59.044 1.00 83.12 166 GLU A O 1
ATOM 1366 N N . ILE A 1 167 ? -34.508 -11.233 59.760 1.00 83.25 167 ILE A N 1
ATOM 1367 C CA . ILE A 1 167 ? -33.778 -11.340 58.488 1.00 83.25 167 ILE A CA 1
ATOM 1368 C C . ILE A 1 167 ? -34.713 -11.814 57.370 1.00 83.25 167 ILE A C 1
ATOM 1370 O O . ILE A 1 167 ? -34.683 -11.257 56.274 1.00 83.25 167 ILE A O 1
ATOM 1374 N N . ALA A 1 168 ? -35.574 -12.803 57.631 1.00 82.19 168 ALA A N 1
ATOM 1375 C CA . ALA A 1 168 ? -36.531 -13.285 56.636 1.00 82.19 168 ALA A CA 1
ATOM 1376 C C . ALA A 1 168 ? -37.526 -12.188 56.211 1.00 82.19 168 ALA A C 1
ATOM 1378 O O . ALA A 1 168 ? -37.825 -12.060 55.021 1.00 82.19 168 ALA A O 1
ATOM 1379 N N . VAL A 1 169 ? -37.989 -11.365 57.159 1.00 82.69 169 VAL A N 1
ATOM 1380 C CA . VAL A 1 169 ? -38.852 -10.204 56.884 1.00 82.69 169 VAL A CA 1
ATOM 1381 C C . VAL A 1 169 ? -38.117 -9.152 56.048 1.00 82.69 169 VAL A C 1
ATOM 1383 O O . VAL A 1 169 ? -38.666 -8.680 55.052 1.00 82.69 169 VAL A O 1
ATOM 1386 N N . ILE A 1 170 ? -36.865 -8.828 56.390 1.00 83.50 170 ILE A N 1
ATOM 1387 C CA . ILE A 1 170 ? -36.030 -7.896 55.613 1.00 83.50 170 ILE A CA 1
ATOM 1388 C C . ILE A 1 170 ? -35.842 -8.412 54.181 1.00 83.50 170 ILE A C 1
ATOM 1390 O O . ILE A 1 170 ? -36.057 -7.668 53.226 1.00 83.50 170 ILE A O 1
ATOM 1394 N N . CYS A 1 171 ? -35.530 -9.700 53.999 1.00 82.19 171 CYS A N 1
ATOM 1395 C CA . CYS A 1 171 ? -35.394 -10.297 52.670 1.00 82.19 171 CYS A CA 1
ATOM 1396 C C . CYS A 1 171 ? -36.683 -10.200 51.841 1.00 82.19 171 CYS A C 1
ATOM 1398 O O . CYS A 1 171 ? -36.608 -9.938 50.642 1.00 82.19 171 CYS A O 1
ATOM 1400 N N . GLN A 1 172 ? -37.860 -10.382 52.451 1.00 83.19 172 GLN A N 1
ATOM 1401 C CA . GLN A 1 172 ? -39.138 -10.194 51.755 1.00 83.19 172 GLN A CA 1
ATOM 1402 C C . GLN A 1 172 ? -39.376 -8.728 51.376 1.00 83.19 172 GLN A C 1
ATOM 1404 O O . GLN A 1 172 ? -39.821 -8.454 50.263 1.00 83.19 172 GLN A O 1
ATOM 1409 N N . ALA A 1 173 ? -39.041 -7.789 52.264 1.00 80.75 173 ALA A N 1
ATOM 1410 C CA . ALA A 1 173 ? -39.176 -6.356 52.013 1.00 80.75 173 ALA A CA 1
ATOM 1411 C C . ALA A 1 173 ? -38.227 -5.845 50.912 1.00 80.75 173 ALA A C 1
ATOM 1413 O O . ALA A 1 173 ? -38.558 -4.887 50.218 1.00 80.75 173 ALA A O 1
ATOM 1414 N N . MET A 1 174 ? -37.080 -6.501 50.709 1.00 85.69 174 MET A N 1
ATOM 1415 C CA . MET A 1 174 ? -36.137 -6.187 49.629 1.00 85.69 174 MET A CA 1
ATOM 1416 C C . MET A 1 174 ? -36.614 -6.618 48.241 1.00 85.69 174 MET A C 1
ATOM 1418 O O . MET A 1 174 ? -36.154 -6.047 47.251 1.00 85.69 174 MET A O 1
ATOM 1422 N N . LEU A 1 175 ? -37.494 -7.625 48.141 1.00 82.94 175 LEU A N 1
ATOM 1423 C CA . LEU A 1 175 ? -37.885 -8.222 46.856 1.00 82.94 175 LEU A CA 1
ATOM 1424 C C . LEU A 1 175 ? -38.354 -7.183 45.823 1.00 82.94 175 LEU A C 1
ATOM 1426 O O . LEU A 1 175 ? -37.820 -7.215 44.717 1.00 82.94 175 LEU A O 1
ATOM 1430 N N . PRO A 1 176 ? -39.238 -6.215 46.147 1.00 84.00 176 PRO A N 1
ATOM 1431 C CA . PRO A 1 176 ? -39.654 -5.191 45.186 1.00 84.00 176 PRO A CA 1
ATOM 1432 C C . PRO A 1 176 ? -38.498 -4.301 44.709 1.00 84.00 176 PRO A C 1
ATOM 1434 O O . PRO A 1 176 ? -38.457 -3.903 43.545 1.00 84.00 176 PRO A O 1
ATOM 1437 N N . GLY A 1 177 ? -37.543 -3.998 45.596 1.00 82.25 177 GLY A N 1
ATOM 1438 C CA . GLY A 1 177 ? -36.341 -3.234 45.258 1.00 82.25 177 GLY A CA 1
ATOM 1439 C C . GLY A 1 177 ? -35.436 -4.005 44.300 1.00 82.25 177 GLY A C 1
ATOM 1440 O O . GLY A 1 177 ? -35.048 -3.476 43.262 1.00 82.25 177 GLY A O 1
ATOM 1441 N N . ILE A 1 178 ? -35.184 -5.286 44.590 1.00 83.88 178 ILE A N 1
ATOM 1442 C CA . ILE A 1 178 ? -34.407 -6.178 43.717 1.00 83.88 178 ILE A CA 1
ATOM 1443 C C . ILE A 1 178 ? -35.094 -6.332 42.355 1.00 83.88 178 ILE A C 1
ATOM 1445 O O . ILE A 1 178 ? -34.431 -6.220 41.326 1.00 83.88 178 ILE A O 1
ATOM 1449 N N . GLU A 1 179 ? -36.408 -6.574 42.334 1.00 81.25 179 GLU A N 1
ATOM 1450 C CA . GLU A 1 179 ? -37.191 -6.705 41.101 1.00 81.25 179 GLU A CA 1
ATOM 1451 C C . GLU A 1 179 ? -37.067 -5.456 40.231 1.00 81.25 179 GLU A C 1
ATOM 1453 O O . GLU A 1 179 ? -36.803 -5.566 39.032 1.00 81.25 179 GLU A O 1
ATOM 1458 N N . ARG A 1 180 ? -37.189 -4.270 40.835 1.00 80.44 180 ARG A N 1
ATOM 1459 C CA . ARG A 1 180 ? -37.028 -2.995 40.137 1.00 80.44 180 ARG A CA 1
ATOM 1460 C C . ARG A 1 180 ? -35.612 -2.815 39.591 1.00 80.44 180 ARG A C 1
ATOM 1462 O O . ARG A 1 180 ? -35.466 -2.555 38.399 1.00 80.44 180 ARG A O 1
ATOM 1469 N N . THR A 1 181 ? -34.583 -2.993 40.419 1.00 78.44 181 THR A N 1
ATOM 1470 C CA . THR A 1 181 ? -33.178 -2.855 40.003 1.00 78.44 181 THR A CA 1
ATOM 1471 C C . THR A 1 181 ? -32.826 -3.832 38.880 1.00 78.44 181 THR A C 1
ATOM 1473 O O . THR A 1 181 ? -32.186 -3.447 37.903 1.00 78.44 181 THR A O 1
ATOM 1476 N N . LEU A 1 182 ? -33.277 -5.087 38.970 1.00 79.56 182 LEU A N 1
ATOM 1477 C CA . LEU A 1 182 ? -33.082 -6.078 37.912 1.00 79.56 182 LEU A CA 1
ATOM 1478 C C . LEU A 1 182 ? -33.848 -5.712 36.642 1.00 79.56 182 LEU A C 1
ATOM 1480 O O . LEU A 1 182 ? -33.300 -5.855 35.553 1.00 79.56 182 LEU A O 1
ATOM 1484 N N . ALA A 1 183 ? -35.089 -5.232 36.748 1.00 75.38 183 ALA A N 1
ATOM 1485 C CA . ALA A 1 183 ? -35.870 -4.809 35.590 1.00 75.38 183 ALA A CA 1
ATOM 1486 C C . ALA A 1 183 ? -35.208 -3.632 34.858 1.00 75.38 183 ALA A C 1
ATOM 1488 O O . ALA A 1 183 ? -35.102 -3.664 33.632 1.00 75.38 183 ALA A O 1
ATOM 1489 N N . GLU A 1 184 ? -34.713 -2.637 35.597 1.00 73.06 184 GLU A N 1
ATOM 1490 C CA . GLU A 1 184 ? -33.976 -1.490 35.057 1.00 73.06 184 GLU A CA 1
ATOM 1491 C C . GLU A 1 184 ? -32.663 -1.936 34.391 1.00 73.06 184 GLU A C 1
ATOM 1493 O O . GLU A 1 184 ? -32.395 -1.578 33.241 1.00 73.06 184 GLU A O 1
ATOM 1498 N N . ALA A 1 185 ? -31.884 -2.799 35.052 1.00 68.94 185 ALA A N 1
ATOM 1499 C CA . ALA A 1 185 ? -30.639 -3.331 34.503 1.00 68.94 185 ALA A CA 1
ATOM 1500 C C . ALA A 1 185 ? -30.867 -4.200 33.254 1.00 68.94 185 ALA A C 1
ATOM 1502 O O . ALA A 1 185 ? -30.138 -4.075 32.270 1.00 68.94 185 ALA A O 1
ATOM 1503 N N . ILE A 1 186 ? -31.900 -5.049 33.250 1.00 74.81 186 ILE A N 1
ATOM 1504 C CA . ILE A 1 186 ? -32.289 -5.863 32.090 1.00 74.81 186 ILE A CA 1
ATOM 1505 C C . ILE A 1 186 ? -32.797 -4.975 30.952 1.00 74.81 186 ILE A C 1
ATOM 1507 O O . ILE A 1 186 ? -32.521 -5.270 29.792 1.00 74.81 186 ILE A O 1
ATOM 1511 N N . ALA A 1 187 ? -33.536 -3.902 31.239 1.00 67.38 187 ALA A N 1
ATOM 1512 C CA . ALA A 1 187 ? -33.985 -2.961 30.218 1.00 67.38 187 ALA A CA 1
ATOM 1513 C C . ALA A 1 187 ? -32.797 -2.240 29.560 1.00 67.38 187 ALA A C 1
ATOM 1515 O O . ALA A 1 187 ? -32.733 -2.172 28.331 1.00 67.38 187 ALA A O 1
ATOM 1516 N N . ALA A 1 188 ? -31.826 -1.784 30.357 1.00 61.28 188 ALA A N 1
ATOM 1517 C CA . ALA A 1 188 ? -30.584 -1.194 29.862 1.00 61.28 188 ALA A CA 1
ATOM 1518 C C . ALA A 1 188 ? -29.778 -2.190 29.015 1.00 61.28 188 ALA A C 1
ATOM 1520 O O . ALA A 1 188 ? -29.320 -1.848 27.926 1.00 61.28 188 ALA A O 1
ATOM 1521 N N . LEU A 1 189 ? -29.678 -3.441 29.475 1.00 64.69 189 LEU A N 1
ATOM 1522 C CA . LEU A 1 189 ? -29.059 -4.537 28.738 1.00 64.69 189 LEU A CA 1
ATOM 1523 C C . LEU A 1 189 ? -29.772 -4.745 27.387 1.00 64.69 189 LEU A C 1
ATOM 1525 O O . LEU A 1 189 ? -29.155 -4.651 26.333 1.00 64.69 189 LEU A O 1
ATOM 1529 N N . LYS A 1 190 ? -31.096 -4.938 27.387 1.00 61.97 190 LYS A N 1
ATOM 1530 C CA . LYS A 1 190 ? -31.909 -5.152 26.174 1.00 61.97 190 LYS A CA 1
ATOM 1531 C C . LYS A 1 190 ? -31.781 -4.019 25.156 1.00 61.97 190 LYS A C 1
ATOM 1533 O O . LYS A 1 190 ? -31.724 -4.299 23.961 1.00 61.97 190 LYS A O 1
ATOM 1538 N N . ALA A 1 191 ? -31.701 -2.768 25.607 1.00 56.22 191 ALA A N 1
ATOM 1539 C CA . ALA A 1 191 ? -31.503 -1.619 24.725 1.00 56.22 191 ALA A CA 1
ATOM 1540 C C . ALA A 1 191 ? -30.173 -1.694 23.944 1.00 56.22 191 ALA A C 1
ATOM 1542 O O . ALA A 1 191 ? -30.100 -1.237 22.799 1.00 56.22 191 ALA A O 1
ATOM 1543 N N . GLN A 1 192 ? -29.143 -2.317 24.527 1.00 52.72 192 GLN A N 1
ATOM 1544 C CA . GLN A 1 192 ? -27.852 -2.552 23.873 1.00 52.72 192 GLN A CA 1
ATOM 1545 C C . GLN A 1 192 ? -27.910 -3.694 22.839 1.00 52.72 192 GLN A C 1
ATOM 1547 O O . GLN A 1 192 ? -27.183 -3.644 21.852 1.00 52.72 192 GLN A O 1
ATOM 1552 N N . PHE A 1 193 ? -28.815 -4.670 23.000 1.00 46.91 193 PHE A N 1
ATOM 1553 C CA . PHE A 1 193 ? -28.914 -5.881 22.160 1.00 46.91 193 PHE A CA 1
ATOM 1554 C C . PHE A 1 193 ? -29.958 -5.827 21.028 1.00 46.91 193 PHE A C 1
ATOM 1556 O O . PHE A 1 193 ? -30.141 -6.812 20.312 1.00 46.91 193 PHE A O 1
ATOM 1563 N N . GLN A 1 194 ? -30.675 -4.717 20.840 1.00 48.69 194 GLN A N 1
ATOM 1564 C CA . GLN A 1 194 ? -31.753 -4.647 19.847 1.00 48.69 194 GLN A CA 1
ATOM 1565 C C . GLN A 1 194 ? -31.202 -4.605 18.401 1.00 48.69 194 GLN A C 1
ATOM 1567 O O . GLN A 1 194 ? -30.452 -3.680 18.064 1.00 48.69 194 GLN A O 1
ATOM 1572 N N . PRO A 1 195 ? -31.557 -5.573 17.525 1.00 39.19 195 PRO A N 1
ATOM 1573 C CA . PRO A 1 195 ? -31.018 -5.650 16.172 1.00 39.19 195 PRO A CA 1
ATOM 1574 C C . PRO A 1 195 ? -31.448 -4.465 15.301 1.00 39.19 195 PRO A C 1
ATOM 1576 O O . PRO A 1 195 ? -32.554 -3.938 15.393 1.00 39.19 195 PRO A O 1
ATOM 1579 N N . SER A 1 196 ? -30.556 -4.080 14.390 1.00 43.38 196 SER A N 1
ATOM 1580 C CA . SER A 1 196 ? -30.565 -2.844 13.595 1.00 43.38 196 SER A CA 1
ATOM 1581 C C . SER A 1 196 ? -31.774 -2.618 12.670 1.00 43.38 196 SER A C 1
ATOM 1583 O O . SER A 1 196 ? -31.819 -1.580 12.013 1.00 43.38 196 SER A O 1
ATOM 1585 N N . LYS A 1 197 ? -32.732 -3.551 12.571 1.00 38.22 197 LYS A N 1
ATOM 1586 C CA . LYS A 1 197 ? -33.870 -3.435 11.641 1.00 38.22 197 LYS A CA 1
ATOM 1587 C C . LYS A 1 197 ? -34.903 -2.385 12.071 1.00 38.22 197 LYS A C 1
ATOM 1589 O O . LYS A 1 197 ? -35.393 -1.672 11.206 1.00 38.22 197 LYS A O 1
ATOM 1594 N N . ASP A 1 198 ? -35.134 -2.197 13.370 1.00 38.12 198 ASP A N 1
ATOM 1595 C CA . ASP A 1 198 ? -36.152 -1.246 13.858 1.00 38.12 198 ASP A CA 1
ATOM 1596 C C . ASP A 1 198 ? -35.619 0.181 14.081 1.00 38.12 198 ASP A C 1
ATOM 1598 O O . ASP A 1 198 ? -36.383 1.101 14.350 1.00 38.12 198 ASP A O 1
ATOM 1602 N N . ARG A 1 199 ? -34.308 0.419 13.921 1.00 44.06 199 ARG A N 1
ATOM 1603 C CA . ARG A 1 199 ? -33.711 1.765 14.071 1.00 44.06 199 ARG A CA 1
ATOM 1604 C C . ARG A 1 199 ? -33.832 2.645 12.817 1.00 44.06 199 ARG A C 1
ATOM 1606 O O . ARG A 1 199 ? -33.408 3.796 12.854 1.00 44.06 199 ARG A O 1
ATOM 1613 N N . GLN A 1 200 ? -34.383 2.129 11.713 1.00 36.84 200 GLN A N 1
ATOM 1614 C CA . GLN A 1 200 ? -34.619 2.904 10.483 1.00 36.84 200 GLN A CA 1
ATOM 1615 C C . GLN A 1 200 ? -36.034 3.489 10.380 1.00 36.84 200 GLN A C 1
ATOM 1617 O O . GLN A 1 200 ? -36.254 4.382 9.565 1.00 36.84 200 GLN A O 1
ATOM 1622 N N . SER A 1 201 ? -36.983 3.046 11.207 1.00 34.06 201 SER A N 1
ATOM 1623 C CA . SER A 1 201 ? -38.362 3.532 11.163 1.00 34.06 201 SER A CA 1
ATOM 1624 C C . SER A 1 201 ? -38.838 3.955 12.548 1.00 34.06 201 SER A C 1
ATOM 1626 O O . SER A 1 201 ? -39.343 3.142 13.314 1.00 34.06 201 SER A O 1
ATOM 1628 N N . GLY A 1 202 ? -38.715 5.248 12.843 1.00 31.17 202 GLY A N 1
ATOM 1629 C CA . GLY A 1 202 ? -39.463 5.871 13.933 1.00 31.17 202 GLY A CA 1
ATOM 1630 C C . GLY A 1 202 ? -38.624 6.764 14.834 1.00 31.17 202 GLY A C 1
ATOM 1631 O O . GLY A 1 202 ? -37.937 6.282 15.724 1.00 31.17 202 GLY A O 1
ATOM 1632 N N . THR A 1 203 ? -38.785 8.073 14.620 1.00 30.69 203 THR A N 1
ATOM 1633 C CA . THR A 1 203 ? -38.651 9.161 15.610 1.00 30.69 203 THR A CA 1
ATOM 1634 C C . THR A 1 203 ? -37.324 9.280 16.372 1.00 30.69 203 THR A C 1
ATOM 1636 O O . THR A 1 203 ? -37.079 8.587 17.350 1.00 30.69 203 THR A O 1
ATOM 1639 N N . GLU A 1 204 ? -36.512 10.250 15.932 1.00 36.34 204 GLU A N 1
ATOM 1640 C CA . GLU A 1 204 ? -35.542 11.023 16.730 1.00 36.34 204 GLU A CA 1
ATOM 1641 C C . GLU A 1 204 ? -34.772 10.250 17.817 1.00 36.34 204 GLU A C 1
ATOM 1643 O O . GLU A 1 204 ? -34.868 10.532 19.012 1.00 36.34 204 GLU A O 1
ATOM 1648 N N . SER A 1 205 ? -33.918 9.307 17.413 1.00 38.44 205 SER A N 1
ATOM 1649 C CA . SER A 1 205 ? -32.846 8.863 18.307 1.00 38.44 205 SER A CA 1
ATOM 1650 C C . SER A 1 205 ? -31.776 9.955 18.379 1.00 38.44 205 SER A C 1
ATOM 1652 O O . SER A 1 205 ? -31.222 10.351 17.356 1.00 38.44 205 SER A O 1
ATOM 1654 N N . LYS A 1 206 ? -31.434 10.416 19.590 1.00 47.25 206 LYS A N 1
ATOM 1655 C CA . LYS A 1 206 ? -30.329 11.361 19.872 1.00 47.25 206 LYS A CA 1
ATOM 1656 C C . LYS A 1 206 ? -28.956 10.917 19.325 1.00 47.25 206 LYS A C 1
ATOM 1658 O O . LYS A 1 206 ? -28.013 11.705 19.367 1.00 47.25 206 LYS A O 1
ATOM 1663 N N . PHE A 1 207 ? -28.824 9.686 18.823 1.00 49.25 207 PHE A N 1
ATOM 1664 C CA . PHE A 1 207 ? -27.575 9.110 18.333 1.00 49.25 207 PHE A CA 1
ATOM 1665 C C . PHE A 1 207 ? -27.691 8.672 16.864 1.00 49.25 207 PHE A C 1
ATOM 1667 O O . PHE A 1 207 ? -28.342 7.679 16.543 1.00 49.25 207 PHE A O 1
ATOM 1674 N N . ASN A 1 208 ? -27.004 9.390 15.969 1.00 65.56 208 ASN A N 1
ATOM 1675 C CA . ASN A 1 208 ? -26.892 9.031 14.553 1.00 65.56 208 ASN A CA 1
ATOM 1676 C C . ASN A 1 208 ? -25.893 7.878 14.373 1.00 65.56 208 ASN A C 1
ATOM 1678 O O . ASN A 1 208 ? -24.687 8.077 14.504 1.00 65.56 208 ASN A O 1
ATOM 1682 N N . LEU A 1 209 ? -26.390 6.679 14.062 1.00 74.94 209 LEU A N 1
ATOM 1683 C CA . LEU A 1 209 ? -25.554 5.525 13.722 1.00 74.94 209 LEU A CA 1
ATOM 1684 C C . LEU A 1 209 ? -24.999 5.656 12.299 1.00 74.94 209 LEU A C 1
ATOM 1686 O O . LEU A 1 209 ? -25.727 6.011 11.372 1.00 74.94 209 LEU A O 1
ATOM 1690 N N . ILE A 1 210 ? -23.719 5.329 12.114 1.00 82.31 210 ILE A N 1
ATOM 1691 C CA . ILE A 1 210 ? -23.002 5.513 10.848 1.00 82.31 210 ILE A CA 1
ATOM 1692 C C . ILE A 1 210 ? -22.465 4.156 10.372 1.00 82.31 210 ILE A C 1
ATOM 1694 O O . ILE A 1 210 ? -21.659 3.544 11.072 1.00 82.31 210 ILE A O 1
ATOM 1698 N N . PRO A 1 211 ? -22.852 3.661 9.183 1.00 85.75 211 PRO A N 1
ATOM 1699 C CA . PRO A 1 211 ? -22.210 2.489 8.594 1.00 85.75 211 PRO A CA 1
ATOM 1700 C C . PRO A 1 211 ? -20.702 2.711 8.451 1.00 85.75 211 PRO A C 1
ATOM 1702 O O . PRO A 1 211 ? -20.266 3.763 7.978 1.00 85.75 211 PRO A O 1
ATOM 1705 N N . ILE A 1 212 ? -19.889 1.735 8.853 1.00 89.44 212 ILE A N 1
ATOM 1706 C CA . ILE A 1 212 ? -18.441 1.841 8.655 1.00 89.44 212 ILE A CA 1
ATOM 1707 C C . ILE A 1 212 ? -18.111 1.836 7.153 1.00 89.44 212 ILE A C 1
ATOM 1709 O O . ILE A 1 212 ? -18.599 0.993 6.397 1.00 89.44 212 ILE A O 1
ATOM 1713 N N . SER A 1 213 ? -17.268 2.775 6.714 1.00 90.81 213 SER A N 1
ATOM 1714 C CA . SER A 1 213 ? -16.762 2.795 5.338 1.00 90.81 213 SER A CA 1
ATOM 1715 C C . SER A 1 213 ? -15.716 1.691 5.169 1.00 90.81 213 SER A C 1
ATOM 1717 O O . SER A 1 213 ? -14.593 1.813 5.661 1.00 90.81 213 SER A O 1
ATOM 1719 N N . CYS A 1 214 ? -16.109 0.589 4.530 1.00 94.44 214 CYS A N 1
ATOM 1720 C CA . CYS A 1 214 ? -15.280 -0.598 4.338 1.00 94.44 214 CYS A CA 1
ATOM 1721 C C . CYS A 1 214 ? -15.594 -1.313 3.016 1.00 94.44 214 CYS A C 1
ATOM 1723 O O . CYS A 1 214 ? -16.680 -1.168 2.447 1.00 94.44 214 CYS A O 1
ATOM 1725 N N . GLY A 1 215 ? -14.624 -2.092 2.537 1.00 93.94 215 GLY A N 1
ATOM 1726 C CA . GLY A 1 215 ? -14.699 -2.832 1.281 1.00 93.94 215 GLY A CA 1
ATOM 1727 C C . GLY A 1 215 ? -14.945 -4.321 1.432 1.00 93.94 215 GLY A C 1
ATOM 1728 O O . GLY A 1 215 ? -15.073 -4.860 2.531 1.00 93.94 215 GLY A O 1
ATOM 1729 N N . LYS A 1 216 ? -14.959 -4.999 0.285 1.00 93.19 216 LYS A N 1
ATOM 1730 C CA . LYS A 1 216 ? -15.079 -6.458 0.172 1.00 93.19 216 LYS A CA 1
ATOM 1731 C C . LYS A 1 216 ? -13.749 -7.063 -0.262 1.00 93.19 216 LYS A C 1
ATOM 1733 O O . LYS A 1 216 ? -12.851 -6.360 -0.705 1.00 93.19 216 LYS A O 1
ATOM 1738 N N . ILE A 1 217 ? -13.648 -8.390 -0.238 1.00 92.38 217 ILE A N 1
ATOM 1739 C CA . ILE A 1 217 ? -12.426 -9.120 -0.622 1.00 92.38 217 ILE A CA 1
ATOM 1740 C C . ILE A 1 217 ? -11.876 -8.747 -2.017 1.00 92.38 217 ILE A C 1
ATOM 1742 O O . ILE A 1 217 ? -10.670 -8.758 -2.236 1.00 92.38 217 ILE A O 1
ATOM 1746 N N . ALA A 1 218 ? -12.728 -8.329 -2.960 1.00 92.94 218 ALA A N 1
ATOM 1747 C CA . ALA A 1 218 ? -12.276 -7.828 -4.261 1.00 92.94 218 ALA A CA 1
ATOM 1748 C C . ALA A 1 218 ? -11.372 -6.583 -4.141 1.00 92.94 218 ALA A C 1
ATOM 1750 O O . ALA A 1 218 ? -10.435 -6.426 -4.921 1.00 92.94 218 ALA A O 1
ATOM 1751 N N . ASP A 1 219 ? -11.621 -5.719 -3.155 1.00 94.75 219 ASP A N 1
ATOM 1752 C CA . ASP A 1 219 ? -10.809 -4.530 -2.891 1.00 94.75 219 ASP A CA 1
ATOM 1753 C C . ASP A 1 219 ? -9.437 -4.896 -2.311 1.00 94.75 219 ASP A C 1
ATOM 1755 O O . ASP A 1 219 ? -8.446 -4.255 -2.652 1.00 94.75 219 ASP A O 1
ATOM 1759 N N . PHE A 1 220 ? -9.349 -5.977 -1.524 1.00 95.12 220 PHE A N 1
ATOM 1760 C CA . PHE A 1 220 ? -8.070 -6.523 -1.057 1.00 95.12 220 PHE A CA 1
ATOM 1761 C C . PHE A 1 220 ? -7.184 -6.925 -2.247 1.00 95.12 220 PHE A C 1
ATOM 1763 O O . PHE A 1 220 ? -6.015 -6.551 -2.317 1.00 95.12 220 PHE A O 1
ATOM 1770 N N . HIS A 1 221 ? -7.754 -7.608 -3.245 1.00 94.31 221 HIS A N 1
ATOM 1771 C CA . HIS A 1 221 ? -7.013 -8.006 -4.446 1.00 94.31 221 HIS A CA 1
ATOM 1772 C C . HIS A 1 221 ? -6.638 -6.830 -5.357 1.00 94.31 221 HIS A C 1
ATOM 1774 O O . HIS A 1 221 ? -5.601 -6.881 -6.026 1.00 94.31 221 HIS A O 1
ATOM 1780 N N . LYS A 1 222 ? -7.447 -5.765 -5.393 1.00 94.50 222 LYS A N 1
ATOM 1781 C CA . LYS A 1 222 ? -7.104 -4.521 -6.102 1.00 94.50 222 LYS A CA 1
ATOM 1782 C C . LYS A 1 222 ? -5.959 -3.774 -5.413 1.00 94.50 222 LYS A C 1
ATOM 1784 O O . LYS A 1 222 ? -5.082 -3.257 -6.104 1.00 94.50 222 LYS A O 1
ATOM 1789 N N . GLY A 1 223 ? -5.948 -3.768 -4.079 1.00 94.69 223 GLY A N 1
ATOM 1790 C CA . GLY A 1 223 ? -4.965 -3.061 -3.263 1.00 94.69 223 GLY A CA 1
ATOM 1791 C C . GLY A 1 223 ? -5.031 -1.541 -3.437 1.00 94.69 223 GLY A C 1
ATOM 1792 O O . GLY A 1 223 ? -5.963 -0.996 -4.034 1.00 94.69 223 GLY A O 1
ATOM 1793 N N . VAL A 1 224 ? -4.004 -0.854 -2.936 1.00 94.94 224 VAL A N 1
ATOM 1794 C CA . VAL A 1 224 ? -3.899 0.617 -2.980 1.00 94.94 224 VAL A CA 1
ATOM 1795 C C . VAL A 1 224 ? -3.902 1.142 -4.419 1.00 94.94 224 VAL A C 1
ATOM 1797 O O . VAL A 1 224 ? -4.589 2.117 -4.722 1.00 94.94 224 VAL A O 1
ATOM 1800 N N . GLN A 1 225 ? -3.225 0.438 -5.330 1.00 92.94 225 GLN A N 1
ATOM 1801 C CA . GLN A 1 225 ? -3.107 0.825 -6.739 1.00 92.94 225 GLN A CA 1
ATOM 1802 C C . GLN A 1 225 ? -4.461 0.938 -7.431 1.00 92.94 225 GLN A C 1
ATOM 1804 O O . GLN A 1 225 ? -4.744 1.927 -8.104 1.00 92.94 225 GLN A O 1
ATOM 1809 N N . GLY A 1 226 ? -5.338 -0.049 -7.225 1.00 92.38 226 GLY A N 1
ATOM 1810 C CA . GLY A 1 226 ? -6.684 -0.022 -7.792 1.00 92.38 226 GLY A CA 1
ATOM 1811 C C . GLY A 1 226 ? -7.594 1.042 -7.172 1.00 92.38 226 GLY A C 1
ATOM 1812 O O . GLY A 1 226 ? -8.724 1.202 -7.630 1.00 92.38 226 GLY A O 1
ATOM 1813 N N . ARG A 1 227 ? -7.132 1.746 -6.130 1.00 92.75 227 ARG A N 1
ATOM 1814 C CA . ARG A 1 227 ? -7.923 2.711 -5.368 1.00 92.75 227 ARG A CA 1
ATOM 1815 C C . ARG A 1 227 ? -7.523 4.165 -5.602 1.00 92.75 227 ARG A C 1
ATOM 1817 O O . ARG A 1 227 ? -8.423 4.997 -5.725 1.00 92.75 227 ARG A O 1
ATOM 1824 N N . ILE A 1 228 ? -6.219 4.444 -5.667 1.00 94.31 228 ILE A N 1
ATOM 1825 C CA . ILE A 1 228 ? -5.655 5.800 -5.815 1.00 94.31 228 ILE A CA 1
ATOM 1826 C C . ILE A 1 228 ? -4.652 5.934 -6.979 1.00 94.31 228 ILE A C 1
ATOM 1828 O O . ILE A 1 228 ? -4.051 6.993 -7.150 1.00 94.31 228 ILE A O 1
ATOM 1832 N N . GLY A 1 229 ? -4.481 4.891 -7.801 1.00 93.75 229 GLY A N 1
ATOM 1833 C CA . GLY A 1 229 ? -3.599 4.909 -8.971 1.00 93.75 229 GLY A CA 1
ATOM 1834 C C . GLY A 1 229 ? -2.128 4.637 -8.644 1.00 93.75 229 GLY A C 1
ATOM 1835 O O . GLY A 1 229 ? -1.809 4.051 -7.614 1.00 9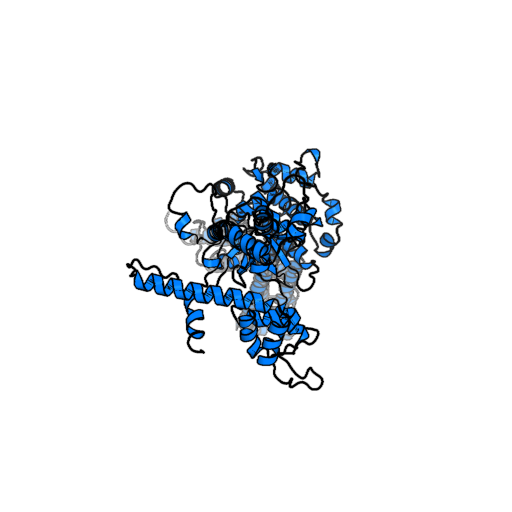3.75 229 GLY A O 1
ATOM 1836 N N . ASN A 1 230 ? -1.232 5.030 -9.555 1.00 93.06 230 ASN A N 1
ATOM 1837 C CA . ASN A 1 230 ? 0.217 4.858 -9.401 1.00 93.06 230 ASN A CA 1
ATOM 1838 C C . ASN A 1 230 ? 0.863 6.133 -8.835 1.00 93.06 230 ASN A C 1
ATOM 1840 O O . ASN A 1 230 ? 0.481 7.229 -9.254 1.00 93.06 230 ASN A O 1
ATOM 1844 N N . PRO A 1 231 ? 1.859 6.017 -7.940 1.00 95.19 231 PRO A N 1
ATOM 1845 C CA . PRO A 1 231 ? 2.580 7.172 -7.424 1.00 95.19 231 PRO A CA 1
ATOM 1846 C C . PRO A 1 231 ? 3.549 7.745 -8.462 1.00 95.19 231 PRO A C 1
ATOM 1848 O O . PRO A 1 231 ? 3.978 7.065 -9.398 1.00 95.19 231 PRO A O 1
ATOM 1851 N N . SER A 1 232 ? 3.954 8.995 -8.249 1.00 93.81 232 SER A N 1
ATOM 1852 C CA . SER A 1 232 ? 5.141 9.543 -8.902 1.00 93.81 232 SER A CA 1
ATOM 1853 C C . SER A 1 232 ? 6.404 8.901 -8.323 1.00 93.81 232 SER A C 1
ATOM 1855 O O . SER A 1 232 ? 6.508 8.720 -7.113 1.00 93.81 232 SER A O 1
ATOM 1857 N N . LEU A 1 233 ? 7.396 8.620 -9.174 1.00 92.44 233 LEU A N 1
ATOM 1858 C CA . LEU A 1 233 ? 8.710 8.116 -8.742 1.00 92.44 233 LEU A CA 1
ATOM 1859 C C . LEU A 1 233 ? 9.650 9.242 -8.269 1.00 92.44 233 LEU A C 1
ATOM 1861 O O . LEU A 1 233 ? 10.735 8.982 -7.761 1.00 92.44 233 LEU A O 1
ATOM 1865 N N . LYS A 1 234 ? 9.236 10.511 -8.408 1.00 92.06 234 LYS A N 1
ATOM 1866 C CA . LYS A 1 234 ? 9.919 11.678 -7.823 1.00 92.06 234 LYS A CA 1
ATOM 1867 C C . LYS A 1 234 ? 9.304 11.975 -6.454 1.00 92.06 234 LYS A C 1
ATOM 1869 O O . LYS A 1 234 ? 8.609 12.984 -6.312 1.00 92.06 234 LYS A O 1
ATOM 1874 N N . PHE A 1 235 ? 9.511 11.066 -5.497 1.00 95.25 235 PHE A N 1
ATOM 1875 C CA . PHE A 1 235 ? 8.766 10.990 -4.232 1.00 95.25 235 PHE A CA 1
ATOM 1876 C C . PHE A 1 235 ? 8.695 12.327 -3.486 1.00 95.25 235 PHE A C 1
ATOM 1878 O O . PHE A 1 235 ? 7.635 12.946 -3.480 1.00 95.25 235 PHE A O 1
ATOM 1885 N N . LEU A 1 236 ? 9.816 12.826 -2.948 1.00 95.44 236 LEU A N 1
ATOM 1886 C CA . LEU A 1 236 ? 9.840 14.034 -2.110 1.00 95.44 236 LEU A CA 1
ATOM 1887 C C . LEU A 1 236 ? 9.228 15.262 -2.807 1.00 95.44 236 LEU A C 1
ATOM 1889 O O . LEU A 1 236 ? 8.354 15.918 -2.248 1.00 95.44 236 LEU A O 1
ATOM 1893 N N . LYS A 1 237 ? 9.613 15.521 -4.065 1.00 95.69 237 LYS A N 1
ATOM 1894 C CA . LYS A 1 237 ? 9.078 16.639 -4.863 1.00 95.69 237 LYS A CA 1
ATOM 1895 C C . LYS A 1 237 ? 7.562 16.540 -5.062 1.00 95.69 237 LYS A C 1
ATOM 1897 O O . LYS A 1 237 ? 6.866 17.550 -5.094 1.00 95.69 237 LYS A O 1
ATOM 1902 N N . SER A 1 238 ? 7.052 15.327 -5.253 1.00 96.81 238 SER A N 1
ATOM 1903 C CA . SER A 1 238 ? 5.622 15.113 -5.493 1.00 96.81 238 SER A CA 1
ATOM 1904 C C . SER A 1 238 ? 4.829 15.187 -4.192 1.00 96.81 238 SER A C 1
ATOM 1906 O O . SER A 1 238 ? 3.754 15.774 -4.194 1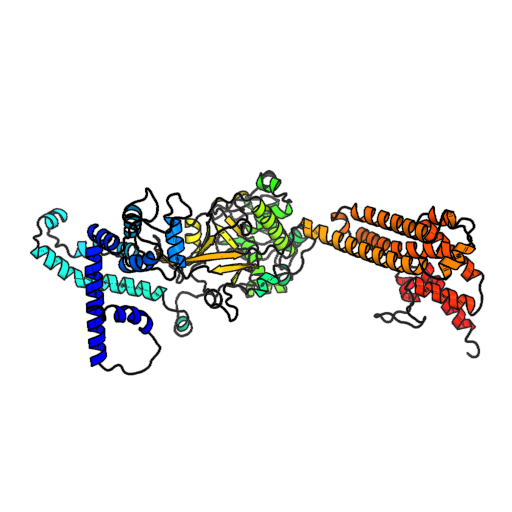.00 96.81 238 SER A O 1
ATOM 1908 N N . MET A 1 239 ? 5.382 14.682 -3.085 1.00 98.31 239 MET A N 1
ATOM 1909 C CA . MET A 1 239 ? 4.810 14.861 -1.748 1.00 98.31 239 MET A CA 1
ATOM 1910 C C . MET A 1 239 ? 4.711 16.349 -1.392 1.00 98.31 239 MET A C 1
ATOM 1912 O O . MET A 1 239 ? 3.648 16.804 -0.983 1.00 98.31 239 MET A O 1
ATOM 1916 N N . GLU A 1 240 ? 5.772 17.129 -1.620 1.00 97.94 240 GLU A N 1
ATOM 1917 C CA . GLU A 1 240 ? 5.752 18.580 -1.411 1.00 97.94 240 GLU A CA 1
ATOM 1918 C C . GLU A 1 240 ? 4.660 19.245 -2.253 1.00 97.94 240 GLU A C 1
ATOM 1920 O O . GLU A 1 240 ? 3.867 20.028 -1.736 1.00 97.94 240 GLU A O 1
ATOM 1925 N N . ALA A 1 241 ? 4.563 18.901 -3.541 1.00 97.50 241 ALA A N 1
ATOM 1926 C CA . ALA A 1 241 ? 3.523 19.439 -4.410 1.00 97.50 241 ALA A CA 1
ATOM 1927 C C . ALA A 1 241 ? 2.109 19.087 -3.908 1.00 97.50 241 ALA A C 1
ATOM 1929 O O . ALA A 1 241 ? 1.259 19.975 -3.867 1.00 97.50 241 ALA A O 1
ATOM 1930 N N . GLU A 1 242 ? 1.869 17.835 -3.492 1.00 97.75 242 GLU A N 1
ATOM 1931 C CA . GLU A 1 242 ? 0.602 17.360 -2.903 1.00 97.75 242 GLU A CA 1
ATOM 1932 C C . GLU A 1 242 ? 0.205 18.159 -1.646 1.00 97.75 242 GLU A C 1
ATOM 1934 O O . GLU A 1 242 ? -0.982 18.362 -1.403 1.00 97.75 242 GLU A O 1
ATOM 1939 N N . HIS A 1 243 ? 1.166 18.672 -0.872 1.00 98.31 243 HIS A N 1
ATOM 1940 C CA . HIS A 1 243 ? 0.888 19.414 0.365 1.00 98.31 243 HIS A CA 1
ATOM 1941 C C . HIS A 1 243 ? 0.890 20.930 0.198 1.00 98.31 243 HIS A C 1
ATOM 1943 O O . HIS A 1 243 ? 0.120 21.605 0.876 1.00 98.31 243 HIS A O 1
ATOM 1949 N N . CYS A 1 244 ? 1.704 21.473 -0.707 1.00 97.25 244 CYS A N 1
ATOM 1950 C CA . CYS A 1 244 ? 1.999 22.905 -0.769 1.00 97.25 244 CYS A CA 1
ATOM 1951 C C . CYS A 1 244 ? 1.488 23.618 -2.026 1.00 97.25 244 CYS A C 1
ATOM 1953 O O . CYS A 1 244 ? 1.404 24.846 -1.996 1.00 97.25 244 CYS A O 1
ATOM 1955 N N . ALA A 1 245 ? 1.187 22.895 -3.111 1.00 94.69 245 ALA A N 1
ATOM 1956 C CA . ALA A 1 245 ? 0.884 23.488 -4.419 1.00 94.69 245 ALA A CA 1
ATOM 1957 C C . ALA A 1 245 ? -0.481 23.090 -5.008 1.00 94.69 245 ALA A C 1
ATOM 1959 O O . ALA A 1 245 ? -0.878 23.623 -6.045 1.00 94.69 245 ALA A O 1
ATOM 1960 N N . ARG A 1 246 ? -1.195 22.139 -4.398 1.00 93.50 246 ARG A N 1
ATOM 1961 C CA . ARG A 1 246 ? -2.511 21.686 -4.866 1.00 93.50 246 ARG A CA 1
ATOM 1962 C C . ARG A 1 246 ? -3.634 22.568 -4.320 1.00 93.50 246 ARG A C 1
ATOM 1964 O O . ARG A 1 246 ? -3.438 23.395 -3.436 1.00 93.50 246 ARG A O 1
ATOM 1971 N N . PHE A 1 247 ? -4.826 22.403 -4.889 1.00 89.69 247 PHE A N 1
ATOM 1972 C CA . PHE A 1 247 ? -5.994 23.244 -4.607 1.00 89.69 247 PHE A CA 1
ATOM 1973 C C . PHE A 1 247 ? -6.354 23.316 -3.112 1.00 89.69 247 PHE A C 1
ATOM 1975 O O . PHE A 1 247 ? -6.752 24.358 -2.600 1.00 89.69 247 PHE A O 1
ATOM 1982 N N . ASP A 1 248 ? -6.202 22.206 -2.404 1.00 92.94 248 ASP A N 1
ATOM 1983 C CA . ASP A 1 248 ? -6.539 22.031 -0.997 1.00 92.94 248 ASP A CA 1
ATOM 1984 C C . ASP A 1 248 ? -5.374 22.327 -0.036 1.00 92.94 248 ASP A C 1
ATOM 1986 O O . ASP A 1 248 ? -5.573 22.312 1.175 1.00 92.94 248 ASP A O 1
ATOM 1990 N N . SER A 1 249 ? -4.184 22.674 -0.540 1.00 94.81 249 SER A N 1
ATOM 1991 C CA . SER A 1 249 ? -2.977 22.899 0.270 1.00 94.81 249 SER A CA 1
ATOM 1992 C C . SER A 1 249 ? -3.154 23.937 1.384 1.00 94.81 249 SER A C 1
ATOM 1994 O O . SER A 1 249 ? -2.648 23.745 2.487 1.00 94.81 249 SER A O 1
ATOM 1996 N N . ALA A 1 250 ? -3.894 25.017 1.122 1.00 95.06 250 ALA A N 1
ATOM 1997 C CA . ALA A 1 250 ? -4.192 26.069 2.100 1.00 95.06 250 ALA A CA 1
ATOM 1998 C C . ALA A 1 250 ? -5.582 25.921 2.746 1.00 95.06 250 ALA A C 1
ATOM 2000 O O . ALA A 1 250 ? -6.021 26.799 3.490 1.00 95.06 250 ALA A O 1
ATOM 2001 N N . ARG A 1 251 ? -6.314 24.843 2.441 1.00 94.12 251 ARG A N 1
ATOM 2002 C CA . ARG A 1 251 ? -7.680 24.655 2.924 1.00 94.12 251 ARG A CA 1
ATOM 2003 C C . ARG A 1 251 ? -7.666 24.083 4.346 1.00 94.12 251 ARG A C 1
ATOM 2005 O O . ARG A 1 251 ? -7.068 23.028 4.558 1.00 94.12 251 ARG A O 1
ATOM 2012 N N . PRO A 1 252 ? -8.351 24.722 5.310 1.00 95.62 252 PRO A N 1
ATOM 2013 C CA . PRO A 1 252 ? -8.412 24.200 6.667 1.00 95.62 252 PRO A CA 1
ATOM 2014 C C . PRO A 1 252 ? -9.186 22.883 6.755 1.00 95.62 252 PRO A C 1
ATOM 2016 O O . PRO A 1 252 ? -10.237 22.725 6.126 1.00 95.62 252 PRO A O 1
ATOM 2019 N N . PHE A 1 253 ? -8.704 21.975 7.596 1.00 95.31 253 PHE A N 1
ATOM 2020 C CA . PHE A 1 253 ? -9.434 20.800 8.060 1.00 95.31 253 PHE A CA 1
ATOM 2021 C C . PHE A 1 253 ? -9.227 20.620 9.567 1.00 95.31 253 PHE A C 1
ATOM 2023 O O . PHE A 1 253 ? -8.238 21.095 10.127 1.00 95.31 253 PHE A O 1
ATOM 2030 N N . THR A 1 254 ? -10.157 19.922 10.219 1.00 94.88 254 THR A N 1
ATOM 2031 C CA . THR A 1 254 ? -10.105 19.650 11.661 1.00 94.88 254 THR A CA 1
ATOM 2032 C C . THR A 1 254 ? -10.069 18.148 11.906 1.00 94.88 254 THR A C 1
ATOM 2034 O O . THR A 1 254 ? -10.845 17.400 11.309 1.00 94.88 254 THR A O 1
ATOM 2037 N N . THR A 1 255 ? -9.170 17.691 12.776 1.00 92.94 255 THR A N 1
ATOM 2038 C CA . THR A 1 255 ? -9.097 16.278 13.167 1.00 92.94 255 THR A CA 1
ATOM 2039 C C . THR A 1 255 ? -10.237 15.911 14.111 1.00 92.94 255 THR A C 1
ATOM 2041 O O . THR A 1 255 ? -10.593 16.675 15.008 1.00 92.94 255 THR A O 1
ATOM 2044 N N . ASN A 1 256 ? -10.802 14.714 13.943 1.00 85.69 256 ASN A N 1
ATOM 2045 C CA . ASN A 1 256 ? -11.919 14.276 14.785 1.00 85.69 256 ASN A CA 1
ATOM 2046 C C . ASN A 1 256 ? -11.504 13.938 16.226 1.00 85.69 256 ASN A C 1
ATOM 2048 O O . ASN A 1 256 ? -12.309 14.122 17.130 1.00 85.69 256 ASN A O 1
ATOM 2052 N N . ASN A 1 257 ? -10.277 13.447 16.430 1.00 82.44 257 ASN A N 1
ATOM 2053 C CA . ASN A 1 257 ? -9.830 12.925 17.728 1.00 82.44 257 ASN A CA 1
ATOM 2054 C C . ASN A 1 257 ? -9.114 13.985 18.574 1.00 82.44 257 ASN A C 1
ATOM 2056 O O . ASN A 1 257 ? -9.353 14.084 19.772 1.00 82.44 257 ASN A O 1
ATOM 2060 N N . TYR A 1 258 ? -8.244 14.784 17.948 1.00 86.75 258 TYR A N 1
ATOM 2061 C CA . TYR A 1 258 ? -7.442 15.797 18.645 1.00 86.75 258 TYR A CA 1
ATOM 2062 C C . TYR A 1 258 ? -8.081 17.194 18.582 1.00 86.75 258 TYR A C 1
ATOM 2064 O O . TYR A 1 258 ? -7.685 18.098 19.315 1.00 86.75 258 TYR A O 1
ATOM 2072 N N . HIS A 1 259 ? -9.083 17.388 17.712 1.00 90.38 259 HIS A N 1
ATOM 2073 C CA . HIS A 1 259 ? -9.717 18.684 17.448 1.00 90.38 259 HIS A CA 1
ATOM 2074 C C . HIS A 1 259 ? -8.708 19.780 17.076 1.00 90.38 259 HIS A C 1
ATOM 2076 O O . HIS A 1 259 ? -8.878 20.939 17.456 1.00 90.38 259 HIS A O 1
ATOM 2082 N N . VAL A 1 260 ? -7.660 19.393 16.348 1.00 92.69 260 VAL A N 1
ATOM 2083 C CA . VAL A 1 260 ? -6.634 20.287 15.798 1.00 92.69 260 VAL A CA 1
ATOM 2084 C C . VAL A 1 260 ? -7.117 20.780 14.444 1.00 92.69 260 VAL A C 1
ATOM 2086 O O . VAL A 1 260 ? -7.478 19.960 13.597 1.00 92.69 260 VAL A O 1
ATOM 2089 N N . THR A 1 261 ? -7.128 22.098 14.240 1.00 95.19 261 THR A N 1
ATOM 2090 C CA . THR A 1 261 ? -7.466 22.716 12.949 1.00 95.19 261 THR A CA 1
ATOM 2091 C C . THR A 1 261 ? -6.201 23.232 12.279 1.00 95.19 261 THR A C 1
ATOM 2093 O O . THR A 1 261 ? -5.493 24.050 12.853 1.00 95.19 261 THR A O 1
ATOM 2096 N N . THR A 1 262 ? -5.918 22.752 11.071 1.00 96.06 262 THR A N 1
ATOM 2097 C CA . THR A 1 262 ? -4.669 23.032 10.346 1.00 96.06 262 THR A CA 1
ATOM 2098 C C . THR A 1 262 ? -4.890 22.959 8.832 1.00 96.06 262 THR A C 1
ATOM 2100 O O . THR A 1 262 ? -6.016 22.767 8.374 1.00 96.06 262 THR A O 1
ATOM 2103 N N . THR A 1 263 ? -3.828 23.118 8.043 1.00 97.19 263 THR A N 1
ATOM 2104 C CA . THR A 1 263 ? -3.835 22.954 6.581 1.00 97.19 263 THR A CA 1
ATOM 2105 C C . THR A 1 263 ? -2.733 21.981 6.151 1.00 97.19 263 THR A C 1
ATOM 2107 O O . THR A 1 263 ? -1.712 21.897 6.838 1.00 97.19 263 THR A O 1
ATOM 2110 N N . PRO A 1 264 ? -2.871 21.284 5.006 1.00 97.62 264 PRO A N 1
ATOM 2111 C CA . PRO A 1 264 ? -1.807 20.416 4.497 1.00 97.62 264 PRO A CA 1
ATOM 2112 C C . PRO A 1 264 ? -0.457 21.130 4.333 1.00 97.62 264 PRO A C 1
ATOM 2114 O O . PRO A 1 264 ? 0.583 20.561 4.662 1.00 97.62 264 PRO A O 1
ATOM 2117 N N . GLN A 1 265 ? -0.466 22.390 3.885 1.00 97.31 265 GLN A N 1
ATOM 2118 C CA . GLN A 1 265 ? 0.744 23.199 3.730 1.00 97.31 265 GLN A CA 1
ATOM 2119 C C . GLN A 1 265 ? 1.393 23.535 5.080 1.00 97.31 265 GLN A C 1
ATOM 2121 O O . GLN A 1 265 ? 2.619 23.520 5.186 1.00 97.31 265 GLN A O 1
ATOM 2126 N N . ALA A 1 266 ? 0.595 23.858 6.103 1.00 96.00 266 ALA A N 1
ATOM 2127 C CA . ALA A 1 266 ? 1.115 24.146 7.438 1.00 96.00 266 ALA A CA 1
ATOM 2128 C C . ALA A 1 266 ? 1.764 22.902 8.055 1.00 96.00 266 ALA A C 1
ATOM 2130 O O . ALA A 1 266 ? 2.903 22.980 8.503 1.00 96.00 266 ALA A O 1
ATOM 2131 N N . GLU A 1 267 ? 1.094 21.748 7.990 1.00 96.81 267 GLU A N 1
ATOM 2132 C CA . GLU A 1 267 ? 1.631 20.485 8.513 1.00 96.81 267 GLU A CA 1
ATOM 2133 C C . GLU A 1 267 ? 2.926 20.067 7.810 1.00 96.81 267 GLU A C 1
ATOM 2135 O O . GLU A 1 267 ? 3.884 19.671 8.469 1.00 96.81 267 GLU A O 1
ATOM 2140 N N . TRP A 1 268 ? 3.004 20.228 6.484 1.00 96.56 268 TRP A N 1
ATOM 2141 C CA . TRP A 1 268 ? 4.243 19.994 5.739 1.00 96.56 268 TRP A CA 1
ATOM 2142 C C . TRP A 1 268 ? 5.398 20.869 6.234 1.00 96.56 268 TRP A C 1
ATOM 2144 O O . TRP A 1 268 ? 6.502 20.372 6.452 1.00 96.56 268 TRP A O 1
ATOM 2154 N N . ARG A 1 269 ? 5.149 22.169 6.442 1.00 94.69 269 ARG A N 1
ATOM 2155 C CA . ARG A 1 269 ? 6.165 23.099 6.955 1.00 94.69 269 ARG A CA 1
ATOM 2156 C C . ARG A 1 269 ? 6.596 22.729 8.368 1.00 94.69 269 ARG A C 1
ATOM 2158 O O . ARG A 1 269 ? 7.791 22.585 8.577 1.00 94.69 269 ARG A O 1
ATOM 2165 N N . ILE A 1 270 ? 5.648 22.511 9.283 1.00 93.38 270 ILE A N 1
ATOM 2166 C CA . ILE A 1 270 ? 5.916 22.155 10.686 1.00 93.38 270 ILE A CA 1
ATOM 2167 C C . ILE A 1 270 ? 6.833 20.932 10.772 1.00 93.38 270 ILE A C 1
ATOM 2169 O O . ILE A 1 270 ? 7.819 20.961 11.502 1.00 93.38 270 ILE A O 1
ATOM 2173 N N . VAL A 1 271 ? 6.550 19.880 9.995 1.00 92.88 271 VAL A N 1
ATOM 2174 C CA . VAL A 1 271 ? 7.357 18.648 10.000 1.00 92.88 271 VAL A CA 1
ATOM 2175 C C . VAL A 1 271 ? 8.772 18.877 9.460 1.00 92.88 271 VAL A C 1
ATOM 2177 O O . VAL A 1 271 ? 9.715 18.271 9.959 1.00 92.88 271 VAL A O 1
ATOM 2180 N N . LEU A 1 272 ? 8.950 19.752 8.466 1.00 91.12 272 LEU A N 1
ATOM 2181 C CA . LEU A 1 272 ? 10.272 20.033 7.898 1.00 91.12 272 LEU A CA 1
ATOM 2182 C C . LEU A 1 272 ? 11.101 21.022 8.722 1.00 91.12 272 LEU A C 1
ATOM 2184 O O . LEU A 1 272 ? 12.319 20.880 8.793 1.00 91.12 272 LEU A O 1
ATOM 2188 N N . THR A 1 273 ? 10.471 22.037 9.313 1.00 87.75 273 THR A N 1
ATOM 2189 C CA . THR A 1 273 ? 11.168 23.096 10.058 1.00 87.75 273 THR A CA 1
ATOM 2190 C C . THR A 1 273 ? 11.240 22.830 11.554 1.00 87.75 273 THR A C 1
ATOM 2192 O O . THR A 1 273 ? 11.974 23.532 12.243 1.00 87.75 273 THR A O 1
ATOM 2195 N N . CYS A 1 274 ? 10.503 21.834 12.055 1.00 82.81 274 CYS A N 1
ATOM 2196 C CA . CYS A 1 274 ? 10.350 21.550 13.484 1.00 82.81 274 CYS A CA 1
ATOM 2197 C C . CYS A 1 274 ? 9.827 22.768 14.269 1.00 82.81 274 CYS A C 1
ATOM 2199 O O . CYS A 1 274 ? 10.239 23.024 15.398 1.00 82.81 274 CYS A O 1
ATOM 2201 N N . ASP A 1 275 ? 8.944 23.556 13.647 1.00 80.62 275 ASP A N 1
ATOM 2202 C CA . ASP A 1 275 ? 8.433 24.801 14.227 1.00 80.62 275 ASP A CA 1
ATOM 2203 C C . ASP A 1 275 ? 7.239 24.526 15.154 1.00 80.62 275 ASP A C 1
ATOM 2205 O O . ASP A 1 275 ? 6.079 24.562 14.738 1.00 80.62 275 ASP A O 1
ATOM 2209 N N . GLU A 1 276 ? 7.530 24.231 16.423 1.00 79.75 276 GLU A N 1
ATOM 2210 C CA . GLU A 1 276 ? 6.506 24.014 17.454 1.00 79.75 276 GLU A CA 1
ATOM 2211 C C . GLU A 1 276 ? 5.651 25.260 17.717 1.00 79.75 276 GLU A C 1
ATOM 2213 O O . GLU A 1 276 ? 4.481 25.132 18.071 1.00 79.75 276 GLU A O 1
ATOM 2218 N N . ALA A 1 277 ? 6.191 26.468 17.510 1.00 76.81 277 ALA A N 1
ATOM 2219 C CA . ALA A 1 277 ? 5.444 27.706 17.725 1.00 76.81 277 ALA A CA 1
ATOM 2220 C C . ALA A 1 277 ? 4.323 27.890 16.689 1.00 76.81 277 ALA A C 1
ATOM 2222 O O . ALA A 1 277 ? 3.321 28.553 16.967 1.00 76.81 277 ALA A O 1
ATOM 2223 N N . ALA A 1 278 ? 4.476 27.286 15.508 1.00 77.19 278 ALA A N 1
ATOM 2224 C CA . ALA A 1 278 ? 3.466 27.263 14.457 1.00 77.19 278 ALA A CA 1
ATOM 2225 C C . ALA A 1 278 ? 2.446 26.114 14.598 1.00 77.19 278 ALA A C 1
ATOM 2227 O O . ALA A 1 278 ? 1.474 26.075 13.837 1.00 77.19 278 ALA A O 1
ATOM 2228 N N . ALA A 1 279 ? 2.643 25.182 15.538 1.00 82.94 279 ALA A N 1
ATOM 2229 C CA . ALA A 1 279 ? 1.811 23.993 15.703 1.00 82.94 279 ALA A CA 1
ATOM 2230 C C . ALA A 1 279 ? 0.782 24.134 16.842 1.00 82.94 279 ALA A C 1
ATOM 2232 O O . ALA A 1 279 ? 1.053 24.696 17.901 1.00 82.94 279 ALA A O 1
ATOM 2233 N N . ASP A 1 280 ? -0.411 23.558 16.660 1.00 86.19 280 ASP A N 1
ATOM 2234 C CA . ASP A 1 280 ? -1.344 23.329 17.772 1.00 86.19 280 ASP A CA 1
ATOM 2235 C C . ASP A 1 280 ? -0.855 22.122 18.589 1.00 86.19 280 ASP A C 1
ATOM 2237 O O . ASP A 1 280 ? -0.961 20.978 18.133 1.00 86.19 280 ASP A O 1
ATOM 2241 N N . MET A 1 281 ? -0.305 22.400 19.775 1.00 87.62 281 MET A N 1
ATOM 2242 C CA . MET A 1 281 ? 0.357 21.435 20.665 1.00 87.62 281 MET A CA 1
ATOM 2243 C C . MET A 1 281 ? -0.593 20.745 21.661 1.00 87.62 281 MET A C 1
ATOM 2245 O O . MET A 1 281 ? -0.163 20.169 22.662 1.00 87.62 281 MET A O 1
ATOM 2249 N N . ARG A 1 282 ? -1.910 20.802 21.430 1.00 86.88 282 ARG A N 1
ATOM 2250 C CA . ARG A 1 282 ? -2.895 20.128 22.289 1.00 86.88 282 ARG A CA 1
ATOM 2251 C C . ARG A 1 282 ? -2.757 18.603 22.255 1.00 86.88 282 ARG A C 1
ATOM 2253 O O . ARG A 1 282 ? -2.244 18.020 21.303 1.00 86.88 282 ARG A O 1
ATOM 2260 N N . CYS A 1 283 ? -3.300 17.962 23.292 1.00 82.69 283 CYS A N 1
ATOM 2261 C CA . CYS A 1 283 ? -3.315 16.503 23.452 1.00 82.69 283 CYS A CA 1
ATOM 2262 C C . CYS A 1 283 ? -1.908 15.883 23.535 1.00 82.69 283 CYS A C 1
ATOM 2264 O O . CYS A 1 283 ? -1.692 14.805 22.993 1.00 82.69 283 CYS A O 1
ATOM 2266 N N . ASP A 1 284 ? -0.968 16.567 24.198 1.00 86.19 284 ASP A N 1
ATOM 2267 C CA . ASP A 1 284 ? 0.421 16.118 24.385 1.00 86.19 284 ASP A CA 1
ATOM 2268 C C . ASP A 1 284 ? 1.158 15.844 23.061 1.00 86.19 284 ASP A C 1
ATOM 2270 O O . ASP A 1 284 ? 2.016 14.962 22.966 1.00 86.19 284 ASP A O 1
ATOM 2274 N N . ARG A 1 285 ? 0.801 16.606 22.018 1.00 91.06 285 ARG A N 1
ATOM 2275 C CA . ARG A 1 285 ? 1.451 16.551 20.709 1.00 91.06 285 ARG A CA 1
ATOM 2276 C C . ARG A 1 285 ? 2.905 16.999 20.833 1.00 91.06 285 ARG A C 1
ATOM 2278 O O . ARG A 1 285 ? 3.194 17.994 21.489 1.00 91.06 285 ARG A O 1
ATOM 2285 N N . ARG A 1 286 ? 3.804 16.312 20.132 1.00 92.00 286 ARG A N 1
ATOM 2286 C CA . ARG A 1 286 ? 5.191 16.742 19.900 1.00 92.00 286 ARG A CA 1
ATOM 2287 C C . ARG A 1 286 ? 5.478 16.859 18.407 1.00 92.00 286 ARG A C 1
ATOM 2289 O O . ARG A 1 286 ? 4.875 16.131 17.618 1.00 92.00 286 ARG A O 1
ATOM 2296 N N . ILE A 1 287 ? 6.447 17.692 18.029 1.00 90.69 287 ILE A N 1
ATOM 2297 C CA . ILE A 1 287 ? 6.956 17.763 16.653 1.00 90.69 287 ILE A CA 1
ATOM 2298 C C . ILE A 1 287 ? 8.363 17.150 16.627 1.00 90.69 287 ILE A C 1
ATOM 2300 O O . ILE A 1 287 ? 9.319 17.796 17.050 1.00 90.69 287 ILE A O 1
ATOM 2304 N N . PRO A 1 288 ? 8.523 15.882 16.202 1.00 88.62 288 PRO A N 1
ATOM 2305 C CA . PRO A 1 288 ? 9.825 15.232 16.253 1.00 88.62 288 PRO A CA 1
ATOM 2306 C C . PRO A 1 288 ? 10.779 15.788 15.187 1.00 88.62 288 PRO A C 1
ATOM 2308 O O . PRO A 1 288 ? 10.376 16.049 14.054 1.00 88.62 288 PRO A O 1
ATOM 2311 N N . VAL A 1 289 ? 12.062 15.896 15.537 1.00 92.75 289 VAL A N 1
ATOM 2312 C CA . VAL A 1 289 ? 13.104 16.414 14.644 1.00 92.75 289 VAL A CA 1
ATOM 2313 C C . VAL A 1 289 ? 13.576 15.333 13.675 1.00 92.75 289 VAL A C 1
ATOM 2315 O O . VAL A 1 289 ? 14.052 14.280 14.098 1.00 92.75 289 VAL A O 1
ATOM 2318 N N . LEU A 1 290 ? 13.495 15.599 12.366 1.00 93.06 290 LEU A N 1
ATOM 2319 C CA . LEU A 1 290 ? 13.813 14.617 11.319 1.00 93.06 290 LEU A CA 1
ATOM 2320 C C . LEU A 1 290 ? 15.217 14.011 11.471 1.00 93.06 290 LEU A C 1
ATOM 2322 O O . LEU A 1 290 ? 15.356 12.792 11.431 1.00 93.06 290 LEU A O 1
ATOM 2326 N N . ALA A 1 291 ? 16.238 14.840 11.705 1.00 93.88 291 ALA A N 1
ATOM 2327 C CA . ALA A 1 291 ? 17.612 14.367 11.884 1.00 93.88 291 ALA A CA 1
ATOM 2328 C C . ALA A 1 291 ? 17.739 13.378 13.058 1.00 93.88 291 ALA A C 1
ATOM 2330 O O . ALA A 1 291 ? 18.421 12.367 12.943 1.00 93.88 291 ALA A O 1
ATOM 2331 N N . GLU A 1 292 ? 17.027 13.612 14.164 1.00 95.25 292 GLU A N 1
ATOM 2332 C CA . GLU A 1 292 ? 17.033 12.705 15.316 1.00 95.25 292 GLU A CA 1
ATOM 2333 C C . GLU A 1 292 ? 16.262 11.409 15.048 1.00 95.25 292 GLU A C 1
ATOM 2335 O O . GLU A 1 292 ? 16.632 10.350 15.557 1.00 95.25 292 GLU A O 1
ATOM 2340 N N . LEU A 1 293 ? 15.182 11.476 14.261 1.00 95.81 293 LEU A N 1
ATOM 2341 C CA . LEU A 1 293 ? 14.421 10.294 13.854 1.00 95.81 293 LEU A CA 1
ATOM 2342 C C . LEU A 1 293 ? 15.241 9.377 12.943 1.00 95.81 293 LEU A C 1
ATOM 2344 O O . LEU A 1 293 ? 15.169 8.160 13.093 1.00 95.81 293 LEU A O 1
ATOM 2348 N N . MET A 1 294 ? 16.036 9.950 12.037 1.00 96.69 294 MET A N 1
ATOM 2349 C CA . MET A 1 294 ? 16.926 9.191 11.150 1.00 96.69 294 MET A CA 1
ATOM 2350 C C . MET A 1 294 ? 18.032 8.457 11.921 1.00 96.69 294 MET A C 1
ATOM 2352 O O . MET A 1 294 ? 18.494 7.401 11.493 1.00 96.69 294 MET A O 1
ATOM 2356 N N . GLU A 1 295 ? 18.419 8.964 13.094 1.00 96.94 295 GLU A N 1
ATOM 2357 C CA . GLU A 1 295 ? 19.421 8.323 13.945 1.00 96.94 295 GLU A CA 1
ATOM 2358 C C . GLU A 1 295 ? 18.885 7.136 14.763 1.00 96.94 295 GLU A C 1
ATOM 2360 O O . GLU A 1 295 ? 19.686 6.383 15.331 1.00 96.94 295 GLU A O 1
ATOM 2365 N N . ARG A 1 296 ? 17.560 6.932 14.809 1.00 95.38 296 ARG A N 1
ATOM 2366 C CA . ARG A 1 296 ? 16.930 5.825 15.545 1.00 95.38 296 ARG A CA 1
ATOM 2367 C C . ARG A 1 296 ? 17.314 4.471 14.953 1.00 95.38 296 ARG A C 1
ATOM 2369 O O . ARG A 1 296 ? 17.387 4.305 13.737 1.00 95.38 296 ARG A O 1
ATOM 2376 N N . GLU A 1 297 ? 17.474 3.480 15.830 1.00 95.31 297 GLU A N 1
ATOM 2377 C CA . GLU A 1 297 ? 17.805 2.096 15.460 1.00 95.31 297 GLU A CA 1
ATOM 2378 C C . GLU A 1 297 ? 16.836 1.560 14.395 1.00 95.31 297 GLU A C 1
ATOM 2380 O O . GLU A 1 297 ? 17.265 1.022 13.377 1.00 95.31 297 GLU A O 1
ATOM 2385 N N . VAL A 1 298 ? 15.529 1.782 14.584 1.00 94.75 298 VAL A N 1
ATOM 2386 C CA . VAL A 1 298 ? 14.477 1.331 13.659 1.00 94.75 298 VAL A CA 1
ATOM 2387 C C . VAL A 1 298 ? 14.601 1.997 12.287 1.00 94.75 298 VAL A C 1
ATOM 2389 O O . VAL A 1 298 ? 14.414 1.329 11.278 1.00 94.75 298 VAL A O 1
ATOM 2392 N N . ALA A 1 299 ? 14.950 3.286 12.214 1.00 97.00 299 ALA A N 1
ATOM 2393 C CA . ALA A 1 299 ? 15.122 3.973 10.931 1.00 97.00 299 ALA A CA 1
ATOM 2394 C C . ALA A 1 299 ? 16.318 3.416 10.144 1.00 97.00 299 ALA A C 1
ATOM 2396 O O . ALA A 1 299 ? 16.216 3.192 8.936 1.00 97.00 299 ALA A O 1
ATOM 2397 N N . LYS A 1 300 ? 17.423 3.136 10.845 1.00 96.75 300 LYS A N 1
ATOM 2398 C CA . LYS A 1 300 ? 18.649 2.569 10.269 1.00 96.75 300 LYS A CA 1
ATOM 2399 C C . LYS A 1 300 ? 18.461 1.123 9.819 1.00 96.75 300 LYS A C 1
ATOM 2401 O O . LYS A 1 300 ? 18.776 0.793 8.681 1.00 96.75 300 LYS A O 1
ATOM 2406 N N . THR A 1 301 ? 17.925 0.275 10.694 1.00 96.44 301 THR A N 1
ATOM 2407 C CA . THR A 1 301 ? 17.701 -1.156 10.418 1.00 96.44 301 THR A CA 1
ATOM 2408 C C . THR A 1 301 ? 16.675 -1.360 9.307 1.00 96.44 301 THR A C 1
ATOM 2410 O O . THR A 1 301 ? 16.949 -2.085 8.354 1.00 96.44 301 THR A O 1
ATOM 2413 N N . ALA A 1 302 ? 15.562 -0.618 9.336 1.00 96.56 302 ALA A N 1
ATOM 2414 C CA . ALA A 1 302 ? 14.548 -0.651 8.284 1.00 96.56 302 ALA A CA 1
ATOM 2415 C C . ALA A 1 302 ? 14.986 0.046 6.978 1.00 96.56 302 ALA A C 1
ATOM 2417 O O . ALA A 1 302 ? 14.245 -0.005 5.993 1.00 96.56 302 ALA A O 1
ATOM 2418 N N . CYS A 1 303 ? 16.156 0.702 6.955 1.00 97.12 303 CYS A N 1
ATOM 2419 C CA . CYS A 1 303 ? 16.667 1.475 5.818 1.00 97.12 303 CYS A CA 1
ATOM 2420 C C . CYS A 1 303 ? 15.636 2.500 5.303 1.00 97.12 303 CYS A C 1
ATOM 2422 O O . CYS A 1 303 ? 15.284 2.518 4.115 1.00 97.12 303 CYS A O 1
ATOM 2424 N N . LEU A 1 304 ? 15.097 3.315 6.215 1.00 98.06 304 LEU A N 1
ATOM 2425 C CA . LEU A 1 304 ? 14.156 4.379 5.867 1.00 98.06 304 LEU A CA 1
ATOM 2426 C C . LEU A 1 304 ? 14.879 5.548 5.199 1.00 98.06 304 LEU A C 1
ATOM 2428 O O . LEU A 1 304 ? 15.968 5.936 5.612 1.00 98.06 304 LEU A O 1
ATOM 2432 N N . SER A 1 305 ? 14.239 6.134 4.192 1.00 97.38 305 SER A N 1
ATOM 2433 C CA . SER A 1 305 ? 14.640 7.427 3.626 1.00 97.38 305 SER A CA 1
ATOM 2434 C C . SER A 1 305 ? 13.974 8.596 4.363 1.00 97.38 305 SER A C 1
ATOM 2436 O O . SER A 1 305 ? 12.893 8.435 4.934 1.00 97.38 305 SER A O 1
ATOM 2438 N N . ASP A 1 306 ? 14.532 9.805 4.251 1.00 96.94 306 ASP A N 1
ATOM 2439 C CA . ASP A 1 306 ? 13.971 11.029 4.853 1.00 96.94 306 ASP A CA 1
ATOM 2440 C C . ASP A 1 306 ? 12.479 11.218 4.533 1.00 96.94 306 ASP A C 1
ATOM 2442 O O . ASP A 1 306 ? 11.664 11.488 5.413 1.00 96.94 306 ASP A O 1
ATOM 2446 N N . PHE A 1 307 ? 12.091 11.022 3.269 1.00 97.12 307 PHE A N 1
ATOM 2447 C CA . PHE A 1 307 ? 10.702 11.172 2.826 1.00 97.12 307 PHE A CA 1
ATOM 2448 C C . PHE A 1 307 ? 9.766 10.089 3.391 1.00 97.12 307 PHE A C 1
ATOM 2450 O O . PHE A 1 307 ? 8.582 10.354 3.597 1.00 97.12 307 PHE A O 1
ATOM 2457 N N . GLU A 1 308 ? 10.277 8.892 3.690 1.00 98.56 308 GLU A N 1
ATOM 2458 C CA . GLU A 1 308 ? 9.509 7.847 4.374 1.00 98.56 308 GLU A CA 1
ATOM 2459 C C . GLU A 1 308 ? 9.258 8.237 5.829 1.00 98.56 308 GLU A C 1
ATOM 2461 O O . GLU A 1 308 ? 8.112 8.178 6.277 1.00 98.56 308 GLU A O 1
ATOM 2466 N N . VAL A 1 309 ? 10.275 8.739 6.534 1.00 98.12 309 VAL A N 1
ATOM 2467 C CA . VAL A 1 309 ? 10.116 9.252 7.902 1.00 98.12 309 VAL A CA 1
ATOM 2468 C C . VAL A 1 309 ? 9.145 10.433 7.938 1.00 98.12 309 VAL A C 1
ATOM 2470 O O . VAL A 1 309 ? 8.201 10.412 8.727 1.00 98.12 309 VAL A O 1
ATOM 2473 N N . ILE A 1 310 ? 9.286 11.405 7.029 1.00 98.06 310 ILE A N 1
ATOM 2474 C CA . ILE A 1 310 ? 8.354 12.538 6.891 1.00 98.06 310 ILE A CA 1
ATOM 2475 C C . ILE A 1 310 ? 6.911 12.041 6.738 1.00 98.06 310 ILE A C 1
ATOM 2477 O O . ILE A 1 310 ? 6.007 12.562 7.390 1.00 98.06 310 ILE A O 1
ATOM 2481 N N . SER A 1 311 ? 6.674 11.013 5.917 1.00 98.44 311 SER A N 1
ATOM 2482 C CA . SER A 1 311 ? 5.324 10.477 5.709 1.00 98.44 311 SER A CA 1
ATOM 2483 C C . SER A 1 311 ? 4.713 9.871 6.980 1.00 98.44 311 SER A C 1
ATOM 2485 O O . SER A 1 311 ? 3.520 10.060 7.230 1.00 98.44 311 SER A O 1
ATOM 2487 N N . VAL A 1 312 ? 5.521 9.198 7.810 1.00 98.25 312 VAL A N 1
ATOM 2488 C CA . VAL A 1 312 ? 5.083 8.635 9.098 1.00 98.25 312 VAL A CA 1
ATOM 2489 C C . VAL A 1 312 ? 4.773 9.756 10.086 1.00 98.25 312 VAL A C 1
ATOM 2491 O O . VAL A 1 312 ? 3.728 9.731 10.736 1.00 98.25 312 VAL A O 1
ATOM 2494 N N . VAL A 1 313 ? 5.627 10.780 10.164 1.00 97.44 313 VAL A N 1
ATOM 2495 C CA . VAL A 1 313 ? 5.400 11.940 11.040 1.00 97.44 313 VAL A CA 1
ATOM 2496 C C . VAL A 1 313 ? 4.136 12.695 10.623 1.00 97.44 313 VAL A C 1
ATOM 2498 O O . VAL A 1 313 ? 3.319 13.025 11.478 1.00 97.44 313 VAL A O 1
ATOM 2501 N N . LEU A 1 314 ? 3.919 12.928 9.324 1.00 97.81 314 LEU A N 1
ATOM 2502 C CA . LEU A 1 314 ? 2.694 13.562 8.822 1.00 97.81 314 LEU A CA 1
ATOM 2503 C C . LEU A 1 314 ? 1.452 12.743 9.183 1.00 97.81 314 LEU A C 1
ATOM 2505 O O . LEU A 1 314 ? 0.478 13.302 9.687 1.00 97.81 314 LEU A O 1
ATOM 2509 N N . TYR A 1 315 ? 1.488 11.425 8.951 1.00 98.00 315 TYR A N 1
ATOM 2510 C CA . TYR A 1 315 ? 0.361 10.544 9.256 1.00 98.00 315 TYR A CA 1
ATOM 2511 C C . TYR A 1 315 ? 0.039 10.515 10.744 1.00 98.00 315 TYR A C 1
ATOM 2513 O O . TYR A 1 315 ? -1.119 10.624 11.101 1.00 98.00 315 TYR A O 1
ATOM 2521 N N . THR A 1 316 ? 1.038 10.376 11.610 1.00 96.06 316 THR A N 1
ATOM 2522 C CA . THR A 1 316 ? 0.813 10.339 13.066 1.00 96.06 316 THR A CA 1
ATOM 2523 C C . THR A 1 316 ? 0.383 11.697 13.633 1.00 96.06 316 THR A C 1
ATOM 2525 O O . THR A 1 316 ? -0.122 11.766 14.748 1.00 96.06 316 THR A O 1
ATOM 2528 N N . GLY A 1 317 ? 0.555 12.779 12.870 1.00 95.19 317 GLY A N 1
ATOM 2529 C CA . GLY A 1 317 ? -0.063 14.078 13.115 1.00 95.19 317 GLY A CA 1
ATOM 2530 C C . GLY A 1 317 ? -1.435 14.228 12.446 1.00 95.19 317 GLY A C 1
ATOM 2531 O O . GLY A 1 317 ? -2.069 13.252 12.064 1.00 95.19 317 GLY A O 1
ATOM 2532 N N . PRO A 1 318 ? -1.924 15.461 12.246 1.00 96.25 318 PRO A N 1
ATOM 2533 C CA . PRO A 1 318 ? -3.249 15.725 11.687 1.00 96.25 318 PRO A CA 1
ATOM 2534 C C . PRO A 1 318 ? -3.548 15.118 10.308 1.00 96.25 318 PRO A C 1
ATOM 2536 O O . PRO A 1 318 ? -4.717 14.866 9.998 1.00 96.25 318 PRO A O 1
ATOM 2539 N N . MET A 1 319 ? -2.534 14.851 9.476 1.00 97.69 319 MET A N 1
ATOM 2540 C CA . MET A 1 319 ? -2.760 14.413 8.095 1.00 97.69 319 MET A CA 1
ATOM 2541 C C . MET A 1 319 ? -3.383 13.014 7.969 1.00 97.69 319 MET A C 1
ATOM 2543 O O . MET A 1 319 ? -3.939 12.720 6.904 1.00 97.69 319 MET A O 1
ATOM 2547 N N . PHE A 1 320 ? -3.432 12.184 9.031 1.00 97.25 320 PHE A N 1
ATOM 2548 C CA . PHE A 1 320 ? -4.214 10.933 8.992 1.00 97.25 320 PHE A CA 1
ATOM 2549 C C . PHE A 1 320 ? -5.661 11.172 8.550 1.00 97.25 320 PHE A C 1
ATOM 2551 O O . PHE A 1 320 ? -6.243 10.317 7.878 1.00 97.25 320 PHE A O 1
ATOM 2558 N N . GLN A 1 321 ? -6.251 12.313 8.933 1.00 96.81 321 GLN A N 1
ATOM 2559 C CA . GLN A 1 321 ? -7.638 12.652 8.631 1.00 96.81 321 GLN A CA 1
ATOM 2560 C C . GLN A 1 321 ? -7.836 12.774 7.118 1.00 96.81 321 GLN A C 1
ATOM 2562 O O . GLN A 1 321 ? -8.800 12.228 6.581 1.00 96.81 321 GLN A O 1
ATOM 2567 N N . VAL A 1 322 ? -6.907 13.434 6.424 1.00 97.44 322 VAL A N 1
ATOM 2568 C CA . VAL A 1 322 ? -6.959 13.649 4.973 1.00 97.44 322 VAL A CA 1
ATOM 2569 C C . VAL A 1 322 ? -6.654 12.351 4.230 1.00 97.44 322 VAL A C 1
ATOM 2571 O O . VAL A 1 322 ? -7.460 11.912 3.409 1.00 97.44 322 VAL A O 1
ATOM 2574 N N . TYR A 1 323 ? -5.557 11.668 4.571 1.00 98.19 323 TYR A N 1
ATOM 2575 C CA . TYR A 1 323 ? -5.154 10.439 3.878 1.00 98.19 323 TYR A CA 1
ATOM 2576 C C . TYR A 1 323 ? -6.194 9.325 4.027 1.00 98.19 323 TYR A C 1
ATOM 2578 O O . TYR A 1 323 ? -6.555 8.663 3.052 1.00 98.19 323 TYR A O 1
ATOM 2586 N N . ASN A 1 324 ? -6.752 9.147 5.229 1.00 97.62 324 ASN A N 1
ATOM 2587 C CA . ASN A 1 324 ? -7.821 8.175 5.431 1.00 97.62 324 ASN A CA 1
ATOM 2588 C C . ASN A 1 324 ? -9.150 8.619 4.809 1.00 97.62 324 ASN A C 1
ATOM 2590 O O . ASN A 1 324 ? -9.940 7.748 4.457 1.00 97.62 324 ASN A O 1
ATOM 2594 N N . THR A 1 325 ? -9.401 9.922 4.625 1.00 96.69 325 THR A N 1
ATOM 2595 C CA . THR A 1 325 ? -10.568 10.405 3.863 1.00 96.69 325 THR A CA 1
ATOM 2596 C C . THR A 1 325 ? -10.446 10.032 2.392 1.00 96.69 325 THR A C 1
ATOM 2598 O O . THR A 1 325 ? -11.399 9.492 1.834 1.00 96.69 325 THR A O 1
ATOM 2601 N N . VAL A 1 326 ? -9.274 10.233 1.780 1.00 97.00 326 VAL A N 1
ATOM 2602 C CA . VAL A 1 326 ? -8.991 9.787 0.405 1.00 97.00 326 VAL A CA 1
ATOM 2603 C C . VAL A 1 326 ? -9.194 8.282 0.277 1.00 97.00 326 VAL A C 1
ATOM 2605 O O . VAL A 1 326 ? -9.934 7.808 -0.587 1.00 97.00 326 VAL A O 1
ATOM 2608 N N . LEU A 1 327 ? -8.559 7.518 1.164 1.00 97.44 327 LEU A N 1
ATOM 2609 C CA . LEU A 1 327 ? -8.606 6.066 1.113 1.00 97.44 327 LEU A CA 1
ATOM 2610 C C . LEU A 1 327 ? -10.015 5.539 1.377 1.00 97.44 327 LEU A C 1
ATOM 2612 O O . LEU A 1 327 ? -10.495 4.695 0.634 1.00 97.44 327 LEU A O 1
ATOM 2616 N N . ARG A 1 328 ? -10.743 6.032 2.377 1.00 96.00 328 ARG A N 1
ATOM 2617 C CA . ARG A 1 328 ? -12.113 5.569 2.656 1.00 96.00 328 ARG A CA 1
ATOM 2618 C C . ARG A 1 328 ? -13.160 6.181 1.728 1.00 96.00 328 ARG A C 1
ATOM 2620 O O . ARG A 1 328 ? -14.283 5.686 1.721 1.00 96.00 328 ARG A O 1
ATOM 2627 N N . ARG A 1 329 ? -12.804 7.221 0.964 1.00 95.62 329 ARG A N 1
ATOM 2628 C CA . ARG A 1 329 ? -13.736 8.093 0.227 1.00 95.62 329 ARG A CA 1
ATOM 2629 C C . ARG A 1 329 ? -14.871 8.590 1.127 1.00 95.62 329 ARG A C 1
ATOM 2631 O O . ARG A 1 329 ? -16.034 8.604 0.754 1.00 95.62 329 ARG A O 1
ATOM 2638 N N . TRP A 1 330 ? -14.531 8.906 2.378 1.00 92.88 330 TRP A N 1
ATOM 2639 C CA . TRP A 1 330 ? -15.498 9.254 3.416 1.00 92.88 330 TRP A CA 1
ATOM 2640 C C . TRP A 1 330 ? -14.878 10.190 4.462 1.00 92.88 330 TRP A C 1
ATOM 2642 O O . TRP A 1 330 ? -13.776 9.891 4.923 1.00 92.88 330 TRP A O 1
ATOM 2652 N N . PRO A 1 331 ? -15.581 11.245 4.924 1.00 91.62 331 PRO A N 1
ATOM 2653 C CA . PRO A 1 331 ? -16.928 11.665 4.519 1.00 91.62 331 PRO A CA 1
ATOM 2654 C C . PRO A 1 331 ? -17.014 12.085 3.047 1.00 91.62 331 PRO A C 1
ATOM 2656 O O . PRO A 1 331 ? -16.123 12.766 2.549 1.00 91.62 331 PRO A O 1
ATOM 2659 N N . GLU A 1 332 ? -18.098 11.703 2.366 1.00 92.12 332 GLU A N 1
ATOM 2660 C CA . GLU A 1 332 ? -18.257 11.864 0.908 1.00 92.12 332 GLU A CA 1
ATOM 2661 C C . GLU A 1 332 ? -17.993 13.305 0.438 1.00 92.12 332 GLU A C 1
ATOM 2663 O O . GLU A 1 332 ? -17.222 13.533 -0.486 1.00 92.12 332 GLU A O 1
ATOM 2668 N N . LYS A 1 333 ? -18.553 14.302 1.138 1.00 92.88 333 LYS A N 1
ATOM 2669 C CA . LYS A 1 333 ? -18.362 15.724 0.797 1.00 92.88 333 LYS A CA 1
ATOM 2670 C C . LYS A 1 333 ? -16.901 16.169 0.869 1.00 92.88 333 LYS A C 1
ATOM 2672 O O . LYS A 1 333 ? -16.484 16.993 0.062 1.00 92.88 333 LYS A O 1
ATOM 2677 N N . ALA A 1 334 ? -16.147 15.663 1.845 1.00 92.56 334 ALA A N 1
ATOM 2678 C CA . ALA A 1 334 ? -14.733 15.991 1.982 1.00 92.56 334 ALA A CA 1
ATOM 2679 C C . ALA A 1 334 ? -13.925 15.319 0.864 1.00 92.56 334 ALA A C 1
ATOM 2681 O O . ALA A 1 334 ? -13.100 15.969 0.231 1.00 92.56 334 ALA A O 1
ATOM 2682 N N . PHE A 1 335 ? -14.220 14.052 0.558 1.00 95.19 335 PHE A N 1
ATOM 2683 C CA . PHE A 1 335 ? -13.569 13.338 -0.538 1.00 95.19 335 PHE A CA 1
ATOM 2684 C C . PHE A 1 335 ? -13.833 13.984 -1.906 1.00 95.19 335 PHE A C 1
ATOM 2686 O O . PHE A 1 335 ? -12.884 14.240 -2.640 1.00 95.19 335 PHE A O 1
ATOM 2693 N N . GLN A 1 336 ? -15.085 14.323 -2.225 1.00 94.38 336 GLN A N 1
ATOM 2694 C CA . GLN A 1 336 ? -15.444 14.962 -3.498 1.00 94.38 336 GLN A CA 1
ATOM 2695 C C . GLN A 1 336 ? -14.683 16.271 -3.731 1.00 94.38 336 GLN A C 1
ATOM 2697 O O . GLN A 1 336 ? -14.315 16.578 -4.858 1.00 94.38 336 GLN A O 1
ATOM 2702 N N . GLN A 1 337 ? -14.412 17.039 -2.675 1.00 91.94 337 GLN A N 1
ATOM 2703 C CA . GLN A 1 337 ? -13.640 18.277 -2.781 1.00 91.94 337 GLN A CA 1
ATOM 2704 C C . GLN A 1 337 ? -12.167 18.021 -3.120 1.00 91.94 337 GLN A C 1
ATOM 2706 O O . GLN A 1 337 ? -11.597 18.755 -3.924 1.00 91.94 337 GLN A O 1
ATOM 2711 N N . LEU A 1 338 ? -11.568 16.984 -2.531 1.00 93.88 338 LEU A N 1
ATOM 2712 C CA . LEU A 1 338 ? -10.202 16.550 -2.839 1.00 93.88 338 LEU A CA 1
ATOM 2713 C C . LEU A 1 338 ? -10.108 16.018 -4.277 1.00 93.88 338 LEU A C 1
ATOM 2715 O O . LEU A 1 338 ? -9.207 16.389 -5.030 1.00 93.88 338 LEU A O 1
ATOM 2719 N N . GLU A 1 339 ? -11.089 15.207 -4.683 1.00 92.75 339 GLU A N 1
ATOM 2720 C CA . GLU A 1 339 ? -11.174 14.630 -6.026 1.00 92.75 339 GLU A CA 1
ATOM 2721 C C . GLU A 1 339 ? -11.361 15.711 -7.102 1.00 92.75 339 GLU A C 1
ATOM 2723 O O . GLU A 1 339 ? -10.615 15.735 -8.079 1.00 92.75 339 GLU A O 1
ATOM 2728 N N . GLN A 1 340 ? -12.277 16.665 -6.895 1.00 90.69 340 GLN A N 1
ATOM 2729 C CA . GLN A 1 340 ? -12.472 17.815 -7.791 1.00 90.69 340 GLN A CA 1
ATOM 2730 C C . GLN A 1 340 ? -11.231 18.714 -7.870 1.00 90.69 340 GLN A C 1
ATOM 2732 O O . GLN A 1 340 ? -10.938 19.266 -8.928 1.00 90.69 340 GLN A O 1
ATOM 2737 N N . GLY A 1 341 ? -10.486 18.840 -6.767 1.00 87.50 341 GLY A N 1
ATOM 2738 C CA . GLY A 1 341 ? -9.204 19.546 -6.721 1.00 87.50 341 GLY A CA 1
ATOM 2739 C C . GLY A 1 341 ? -8.042 18.788 -7.374 1.00 87.50 341 GLY A C 1
ATOM 2740 O O . GLY A 1 341 ? -6.939 19.330 -7.464 1.00 87.50 341 GLY A O 1
ATOM 2741 N N . GLY A 1 342 ? -8.261 17.544 -7.820 1.00 90.69 342 GLY A N 1
ATOM 2742 C CA . GLY A 1 342 ? -7.240 16.696 -8.431 1.00 90.69 342 GLY A CA 1
ATOM 2743 C C . GLY A 1 342 ? -6.118 16.289 -7.471 1.00 90.69 342 GLY A C 1
ATOM 2744 O O . GLY A 1 342 ? -5.014 15.990 -7.931 1.00 90.69 342 GLY A O 1
ATOM 2745 N N . ASN A 1 343 ? -6.367 16.303 -6.157 1.00 94.69 343 ASN A N 1
ATOM 2746 C CA . ASN A 1 343 ? -5.380 15.940 -5.145 1.00 94.69 343 ASN A CA 1
ATOM 2747 C C . ASN A 1 343 ? -5.881 14.800 -4.263 1.00 94.69 343 ASN A C 1
ATOM 2749 O O . ASN A 1 343 ? -6.702 14.979 -3.371 1.00 94.69 343 ASN A O 1
ATOM 2753 N N . VAL A 1 344 ? -5.352 13.607 -4.514 1.00 95.31 344 VAL A N 1
ATOM 2754 C CA . VAL A 1 344 ? -5.652 12.396 -3.739 1.00 95.31 344 VAL A CA 1
ATOM 2755 C C . VAL A 1 344 ? -4.399 11.836 -3.063 1.00 95.31 344 VAL A C 1
ATOM 2757 O O . VAL A 1 344 ? -4.367 10.665 -2.707 1.00 95.31 344 VAL A O 1
ATOM 2760 N N . TYR A 1 345 ? -3.361 12.662 -2.875 1.00 97.62 345 TYR A N 1
ATOM 2761 C CA . TYR A 1 345 ? -2.171 12.323 -2.079 1.00 97.62 345 TYR A CA 1
ATOM 2762 C C . TYR A 1 345 ? -1.518 10.979 -2.442 1.00 97.62 345 TYR A C 1
ATOM 2764 O O . TYR A 1 345 ? -1.012 10.261 -1.574 1.00 97.62 345 TYR A O 1
ATOM 2772 N N . THR A 1 346 ? -1.582 10.593 -3.722 1.00 97.19 346 THR A N 1
ATOM 2773 C CA . THR A 1 346 ? -1.186 9.254 -4.166 1.00 97.19 346 THR A CA 1
ATOM 2774 C C . THR A 1 346 ? 0.258 8.966 -3.789 1.00 97.19 346 THR A C 1
ATOM 2776 O O . THR A 1 346 ? 0.546 7.901 -3.249 1.00 97.19 346 THR A O 1
ATOM 2779 N N . THR A 1 347 ? 1.170 9.908 -4.025 1.00 98.06 347 THR A N 1
ATOM 2780 C CA . THR A 1 347 ? 2.594 9.684 -3.771 1.00 98.06 347 THR A CA 1
ATOM 2781 C C . THR A 1 347 ? 2.875 9.590 -2.278 1.00 98.06 347 THR A C 1
ATOM 2783 O O . THR A 1 347 ? 3.519 8.631 -1.856 1.00 98.06 347 THR A O 1
ATOM 2786 N N . THR A 1 348 ? 2.350 10.510 -1.461 1.00 98.56 348 THR A N 1
ATOM 2787 C CA . THR A 1 348 ? 2.541 10.458 -0.005 1.00 98.56 348 THR A CA 1
ATOM 2788 C C . THR A 1 348 ? 1.970 9.188 0.618 1.00 98.56 348 THR A C 1
ATOM 2790 O O . THR A 1 348 ? 2.636 8.572 1.448 1.00 98.56 348 THR A O 1
ATOM 2793 N N . ILE A 1 349 ? 0.779 8.745 0.201 1.00 98.56 349 ILE A N 1
ATOM 2794 C CA . ILE A 1 349 ? 0.183 7.504 0.711 1.00 98.56 349 ILE A CA 1
ATOM 2795 C C . ILE A 1 349 ? 1.058 6.297 0.352 1.00 98.56 349 ILE A C 1
ATOM 2797 O O . ILE A 1 349 ? 1.278 5.437 1.199 1.00 98.56 349 ILE A O 1
ATOM 2801 N N . TYR A 1 350 ? 1.592 6.225 -0.869 1.00 98.06 350 TYR A N 1
ATOM 2802 C CA . TYR A 1 350 ? 2.489 5.136 -1.270 1.00 98.06 350 TYR A CA 1
ATOM 2803 C C . TYR A 1 350 ? 3.809 5.129 -0.500 1.00 98.06 350 TYR A C 1
ATOM 2805 O O . TYR A 1 350 ? 4.259 4.067 -0.072 1.00 98.06 350 TYR A O 1
ATOM 2813 N N . VAL A 1 351 ? 4.402 6.304 -0.290 1.00 98.56 351 VAL A N 1
ATOM 2814 C CA . VAL A 1 351 ? 5.613 6.451 0.523 1.00 98.56 351 VAL A CA 1
ATOM 2815 C C . VAL A 1 351 ? 5.358 5.982 1.957 1.00 98.56 351 VAL A C 1
ATOM 2817 O O . VAL A 1 351 ? 6.150 5.218 2.503 1.00 98.56 351 VAL A O 1
ATOM 2820 N N . LEU A 1 352 ? 4.211 6.338 2.534 1.00 98.62 352 LEU A N 1
ATOM 2821 C CA . LEU A 1 352 ? 3.816 5.871 3.859 1.00 98.62 352 LEU A CA 1
ATOM 2822 C C . LEU A 1 352 ? 3.599 4.355 3.909 1.00 98.62 352 LEU A C 1
ATOM 2824 O O . LEU A 1 352 ? 4.013 3.699 4.863 1.00 98.62 352 LEU A O 1
ATOM 2828 N N . VAL A 1 353 ? 2.985 3.772 2.876 1.00 98.00 353 VAL A N 1
ATOM 2829 C CA . VAL A 1 353 ? 2.860 2.313 2.755 1.00 98.00 353 VAL A CA 1
ATOM 2830 C C . VAL A 1 353 ? 4.236 1.644 2.722 1.00 98.00 353 VAL A C 1
ATOM 2832 O O . VAL A 1 353 ? 4.414 0.628 3.392 1.00 98.00 353 VAL A O 1
ATOM 2835 N N . SER A 1 354 ? 5.201 2.209 1.990 1.00 98.06 354 SER A N 1
ATOM 2836 C CA . SER A 1 354 ? 6.588 1.728 1.976 1.00 98.06 354 SER A CA 1
ATOM 2837 C C . SER A 1 354 ? 7.208 1.779 3.374 1.00 98.06 354 SER A C 1
ATOM 2839 O O . SER A 1 354 ? 7.675 0.755 3.874 1.00 98.06 354 SER A O 1
ATOM 2841 N N . ALA A 1 355 ? 7.111 2.929 4.050 1.00 98.19 355 ALA A N 1
ATOM 2842 C CA . ALA A 1 355 ? 7.644 3.126 5.395 1.00 98.19 355 ALA A CA 1
ATOM 2843 C C . ALA A 1 355 ? 7.070 2.113 6.400 1.00 98.19 355 ALA A C 1
ATOM 2845 O O . ALA A 1 355 ? 7.814 1.445 7.112 1.00 98.19 355 ALA A O 1
ATOM 2846 N N . ILE A 1 356 ? 5.746 1.933 6.415 1.00 97.00 356 ILE A N 1
ATOM 2847 C CA . ILE A 1 356 ? 5.060 0.982 7.304 1.00 97.00 356 ILE A CA 1
ATOM 2848 C C . ILE A 1 356 ? 5.495 -0.450 7.016 1.00 97.00 356 ILE A C 1
ATOM 2850 O O . ILE A 1 356 ? 5.756 -1.205 7.947 1.00 97.00 356 ILE A O 1
ATOM 2854 N N . GLN A 1 357 ? 5.602 -0.847 5.747 1.00 96.19 357 GLN A N 1
ATOM 2855 C CA . GLN A 1 357 ? 6.051 -2.198 5.416 1.00 96.19 357 GLN A CA 1
ATOM 2856 C C . GLN A 1 357 ? 7.481 -2.465 5.880 1.00 96.19 357 GLN A C 1
ATOM 2858 O O . GLN A 1 357 ? 7.757 -3.558 6.369 1.00 96.19 357 GLN A O 1
ATOM 2863 N N . LYS A 1 358 ? 8.375 -1.482 5.744 1.00 97.00 358 LYS A N 1
ATOM 2864 C CA . LYS A 1 358 ? 9.755 -1.585 6.224 1.00 97.00 358 LYS A CA 1
ATOM 2865 C C . LYS A 1 358 ? 9.808 -1.651 7.750 1.00 97.00 358 LYS A C 1
ATOM 2867 O O . LYS A 1 358 ? 10.351 -2.607 8.287 1.00 97.00 358 LYS A O 1
ATOM 2872 N N . ILE A 1 359 ? 9.150 -0.725 8.450 1.00 96.44 359 ILE A N 1
ATOM 2873 C CA . ILE A 1 359 ? 9.111 -0.701 9.923 1.00 96.44 359 ILE A CA 1
ATOM 2874 C C . ILE A 1 359 ? 8.506 -1.997 10.480 1.00 96.44 359 ILE A C 1
ATOM 2876 O O . ILE A 1 359 ? 9.032 -2.563 11.432 1.00 96.44 359 ILE A O 1
ATOM 2880 N N . ALA A 1 360 ? 7.430 -2.514 9.876 1.00 94.19 360 ALA A N 1
ATOM 2881 C CA . ALA A 1 360 ? 6.793 -3.756 10.313 1.00 94.19 360 ALA A CA 1
ATOM 2882 C C . ALA A 1 360 ? 7.736 -4.974 10.253 1.00 94.19 360 ALA A C 1
ATOM 2884 O O . ALA A 1 360 ? 7.557 -5.914 11.029 1.00 94.19 360 ALA A O 1
ATOM 2885 N N . ARG A 1 361 ? 8.747 -4.973 9.369 1.00 92.75 361 ARG A N 1
ATOM 2886 C CA . ARG A 1 361 ? 9.731 -6.065 9.259 1.00 92.75 361 ARG A CA 1
ATOM 2887 C C . ARG A 1 361 ? 10.696 -6.109 10.446 1.00 92.75 361 ARG A C 1
ATOM 2889 O O . ARG A 1 361 ? 11.059 -7.213 10.859 1.00 92.75 361 ARG A O 1
ATOM 2896 N N . GLU A 1 362 ? 10.981 -4.957 11.047 1.00 91.75 362 GLU A N 1
ATOM 2897 C CA . GLU A 1 362 ? 11.891 -4.802 12.192 1.00 91.75 362 GLU A CA 1
ATOM 2898 C C . GLU A 1 362 ? 11.214 -5.032 13.553 1.00 91.75 362 GLU A C 1
ATOM 2900 O O . GLU A 1 362 ? 11.869 -5.065 14.593 1.00 91.75 362 GLU A O 1
ATOM 2905 N N . VAL A 1 363 ? 9.888 -5.210 13.582 1.00 85.88 363 VAL A N 1
ATOM 2906 C CA . VAL A 1 363 ? 9.154 -5.393 14.839 1.00 85.88 363 VAL A CA 1
ATOM 2907 C C . VAL A 1 363 ? 9.514 -6.724 15.491 1.00 85.88 363 VAL A C 1
ATOM 2909 O O . VAL A 1 363 ? 9.251 -7.795 14.934 1.00 85.88 363 VAL A O 1
ATOM 2912 N N . ASN A 1 364 ? 10.019 -6.647 16.723 1.00 82.12 364 ASN A N 1
ATOM 2913 C CA . ASN A 1 364 ? 10.107 -7.790 17.620 1.00 82.12 364 ASN A CA 1
ATOM 2914 C C . ASN A 1 364 ? 8.706 -8.117 18.155 1.00 82.12 364 ASN A C 1
ATOM 2916 O O . ASN A 1 364 ? 8.084 -7.290 18.824 1.00 82.12 364 ASN A O 1
ATOM 2920 N N . LEU A 1 365 ? 8.198 -9.307 17.831 1.00 76.00 365 LEU A N 1
ATOM 2921 C CA . LEU A 1 365 ? 6.832 -9.713 18.143 1.00 76.00 365 LEU A CA 1
ATOM 2922 C C . LEU A 1 365 ? 6.832 -10.863 19.162 1.00 76.00 365 LEU A C 1
ATOM 2924 O O . LEU A 1 365 ? 6.972 -12.023 18.765 1.00 76.00 365 LEU A O 1
ATOM 2928 N N . PRO A 1 366 ? 6.644 -10.582 20.466 1.00 79.88 366 PRO A N 1
ATOM 2929 C CA . PRO A 1 366 ? 6.449 -11.626 21.463 1.00 79.88 366 PRO A CA 1
ATOM 2930 C C . PRO A 1 366 ? 5.286 -12.554 21.089 1.00 79.88 366 PRO A C 1
ATOM 2932 O O . PRO A 1 366 ? 4.271 -12.118 20.530 1.00 79.88 366 PRO A O 1
ATOM 2935 N N . ALA A 1 367 ? 5.410 -13.838 21.426 1.00 75.75 367 ALA A N 1
ATOM 2936 C CA . ALA A 1 367 ? 4.350 -14.812 21.194 1.00 75.75 367 ALA A CA 1
ATOM 2937 C C . ALA A 1 367 ? 3.045 -14.371 21.882 1.00 75.75 367 ALA A C 1
ATOM 2939 O O . ALA A 1 367 ? 3.046 -13.966 23.042 1.00 75.75 367 ALA A O 1
ATOM 2940 N N . GLY A 1 368 ? 1.929 -14.435 21.151 1.00 76.25 368 GLY A N 1
ATOM 2941 C CA . GLY A 1 368 ? 0.612 -14.048 21.668 1.00 76.25 368 GLY A CA 1
ATOM 2942 C C . GLY A 1 368 ? 0.341 -12.540 21.713 1.00 76.25 368 GLY A C 1
ATOM 2943 O O . GLY A 1 368 ? -0.647 -12.137 22.326 1.00 76.25 368 GLY A O 1
ATOM 2944 N N . THR A 1 369 ? 1.170 -11.706 21.071 1.00 85.62 369 THR A N 1
ATOM 2945 C CA . THR A 1 369 ? 0.937 -10.254 20.995 1.00 85.62 369 THR A CA 1
ATOM 2946 C C . THR A 1 369 ? -0.440 -9.935 20.401 1.00 85.62 369 THR A C 1
ATOM 2948 O O . THR A 1 369 ? -0.771 -10.364 19.291 1.00 85.62 369 THR A O 1
ATOM 2951 N N . ARG A 1 370 ? -1.231 -9.142 21.137 1.00 89.69 370 ARG A N 1
ATOM 2952 C CA . ARG A 1 370 ? -2.550 -8.649 20.717 1.00 89.69 370 ARG A CA 1
ATOM 2953 C C . ARG A 1 370 ? -2.516 -7.142 20.509 1.00 89.69 370 ARG A C 1
ATOM 2955 O O . ARG A 1 370 ? -1.973 -6.413 21.335 1.00 89.69 370 ARG A O 1
ATOM 2962 N N . LEU A 1 371 ? -3.136 -6.697 19.425 1.00 93.44 371 LEU A N 1
ATOM 2963 C CA . LEU A 1 371 ? -3.364 -5.293 19.113 1.00 93.44 371 LEU A CA 1
ATOM 2964 C C . LEU A 1 371 ? -4.852 -4.978 19.224 1.00 93.44 371 LEU A C 1
ATOM 2966 O O . LEU A 1 371 ? -5.697 -5.787 18.844 1.00 93.44 371 LEU A O 1
ATOM 2970 N N . TYR A 1 372 ? -5.179 -3.793 19.723 1.00 94.31 372 TYR A N 1
ATOM 2971 C CA . TYR A 1 372 ? -6.552 -3.382 19.986 1.00 94.31 372 TYR A CA 1
ATOM 2972 C C . TYR A 1 372 ? -6.924 -2.133 19.190 1.00 94.31 372 TYR A C 1
ATOM 2974 O O . TYR A 1 372 ? -6.098 -1.243 18.982 1.00 94.31 372 TYR A O 1
ATOM 2982 N N . ARG A 1 373 ? -8.185 -2.044 18.756 1.00 95.31 373 ARG A N 1
ATOM 2983 C CA . ARG A 1 373 ? -8.734 -0.867 18.065 1.00 95.31 373 ARG A CA 1
ATOM 2984 C C . ARG A 1 373 ? -10.177 -0.614 18.472 1.00 95.31 373 ARG A C 1
ATOM 2986 O O . ARG A 1 373 ? -11.029 -1.467 18.251 1.00 95.31 373 ARG A O 1
ATOM 2993 N N . GLY A 1 374 ? -10.454 0.567 19.015 1.00 93.94 374 GLY A N 1
ATOM 2994 C CA . GLY A 1 374 ? -11.820 1.028 19.265 1.00 93.94 374 GLY A CA 1
ATOM 2995 C C . GLY A 1 374 ? -12.531 1.477 17.982 1.00 93.94 374 GLY A C 1
ATOM 2996 O O . GLY A 1 374 ? -11.887 1.940 17.039 1.00 93.94 374 GLY A O 1
ATOM 2997 N N . LEU A 1 375 ? -13.858 1.325 17.936 1.00 92.12 375 LEU A N 1
ATOM 2998 C CA . LEU A 1 375 ? -14.689 1.642 16.764 1.00 92.12 375 LEU A CA 1
ATOM 2999 C C . LEU A 1 375 ? -15.575 2.891 16.935 1.00 92.12 375 LEU A C 1
ATOM 3001 O O . LEU A 1 375 ? -16.506 3.090 16.161 1.00 92.12 375 LEU A O 1
ATOM 3005 N N . GLY A 1 376 ? -15.317 3.732 17.936 1.00 87.69 376 GLY A N 1
ATOM 3006 C CA . GLY A 1 376 ? -15.994 5.018 18.168 1.00 87.69 376 GLY A CA 1
ATOM 3007 C C . GLY A 1 376 ? -17.391 4.938 18.792 1.00 87.69 376 GLY A C 1
ATOM 3008 O O . GLY A 1 376 ? -17.895 5.939 19.293 1.00 87.69 376 GLY A O 1
ATOM 3009 N N . GLY A 1 377 ? -18.023 3.765 18.802 1.00 81.62 377 GLY A N 1
ATOM 3010 C CA . GLY A 1 377 ? -19.288 3.534 19.501 1.00 81.62 377 GLY A CA 1
ATOM 3011 C C . GLY A 1 377 ? -20.552 3.904 18.720 1.00 81.62 377 GLY A C 1
ATOM 3012 O O . GLY A 1 377 ? -21.662 3.688 19.197 1.00 81.62 377 GLY A O 1
ATOM 3013 N N . ASP A 1 378 ? -20.409 4.471 17.525 1.00 81.69 378 ASP A N 1
ATOM 3014 C CA . ASP A 1 378 ? -21.502 4.866 16.629 1.00 81.69 378 ASP A CA 1
ATOM 3015 C C . ASP A 1 378 ? -21.445 4.134 15.274 1.00 81.69 378 ASP A C 1
ATOM 3017 O O . ASP A 1 378 ? -22.280 4.374 14.398 1.00 81.69 378 ASP A O 1
ATOM 3021 N N . LYS A 1 379 ? -20.455 3.248 15.089 1.00 85.31 379 LYS A N 1
ATOM 3022 C CA . LYS A 1 379 ? -20.191 2.556 13.827 1.00 85.31 379 LYS A CA 1
ATOM 3023 C C . LYS A 1 379 ? -20.937 1.234 13.736 1.00 85.31 379 LYS A C 1
ATOM 3025 O O . LYS A 1 379 ? -20.803 0.366 14.591 1.00 85.31 379 LYS A O 1
ATOM 3030 N N . VAL A 1 380 ? -21.679 1.059 12.645 1.00 86.12 380 VAL A N 1
ATOM 3031 C CA . VAL A 1 380 ? -22.391 -0.188 12.346 1.00 86.12 380 VAL A CA 1
ATOM 3032 C C . VAL A 1 380 ? -21.547 -1.040 11.405 1.00 86.12 380 VAL A C 1
ATOM 3034 O O . VAL A 1 380 ? -21.228 -0.617 10.289 1.00 86.12 380 VAL A O 1
ATOM 3037 N N . LEU A 1 381 ? -21.197 -2.248 11.852 1.00 89.25 381 LEU A N 1
ATOM 3038 C CA . LEU A 1 381 ? -20.528 -3.255 11.027 1.00 89.25 381 LEU A CA 1
ATOM 3039 C C . LEU A 1 381 ? -21.516 -3.840 10.004 1.00 89.25 381 LEU A C 1
ATOM 3041 O O . LEU A 1 381 ? -22.675 -4.097 10.339 1.00 89.25 381 LEU A O 1
ATOM 3045 N N . PRO A 1 382 ? -21.098 -4.060 8.747 1.00 89.88 382 PRO A N 1
ATOM 3046 C CA . PRO A 1 382 ? -22.020 -4.481 7.704 1.00 89.88 382 PRO A CA 1
ATOM 3047 C C . PRO A 1 382 ? -22.383 -5.973 7.827 1.00 89.88 382 PRO A C 1
ATOM 3049 O O . PRO A 1 382 ? -21.603 -6.763 8.356 1.00 89.88 382 PRO A O 1
ATOM 3052 N N . PRO A 1 383 ? -23.509 -6.429 7.242 1.00 84.75 383 PRO A N 1
ATOM 3053 C CA . PRO A 1 383 ? -23.939 -7.827 7.349 1.00 84.75 383 PRO A CA 1
ATOM 3054 C C . PRO A 1 383 ? -22.910 -8.867 6.877 1.00 84.75 383 PRO A C 1
ATOM 3056 O O . PRO A 1 383 ? -22.853 -9.957 7.438 1.00 84.75 383 PRO A O 1
ATOM 3059 N N . HIS A 1 384 ? -22.091 -8.537 5.873 1.00 86.81 384 HIS A N 1
ATOM 3060 C CA . HIS A 1 384 ? -21.056 -9.425 5.323 1.00 86.81 384 HIS A CA 1
ATOM 3061 C C . HIS A 1 384 ? -19.810 -9.554 6.218 1.00 86.81 384 HIS A C 1
ATOM 3063 O O . HIS A 1 384 ? -18.958 -10.403 5.965 1.00 86.81 384 HIS A O 1
ATOM 3069 N N . PHE A 1 385 ? -19.714 -8.759 7.288 1.00 90.62 385 PHE A N 1
ATOM 3070 C CA . PHE A 1 385 ? -18.761 -9.006 8.365 1.00 90.62 385 PHE A CA 1
ATOM 3071 C C . PHE A 1 385 ? -19.151 -10.269 9.149 1.00 90.62 385 PHE A C 1
ATOM 3073 O O . PHE A 1 385 ? -18.315 -11.127 9.410 1.00 90.62 385 PHE A O 1
ATOM 3080 N N . PHE A 1 386 ? -20.441 -10.425 9.458 1.00 83.81 386 PHE A N 1
ATOM 3081 C CA . PHE A 1 386 ? -20.953 -11.521 10.285 1.00 83.81 386 PHE A CA 1
ATOM 3082 C C . PHE A 1 386 ? -21.319 -12.768 9.475 1.00 83.81 386 PHE A C 1
ATOM 3084 O O . PHE A 1 386 ? -20.994 -13.894 9.863 1.00 83.81 386 PHE A O 1
ATOM 3091 N N . LYS A 1 387 ? -22.019 -12.568 8.353 1.00 84.00 387 LYS A N 1
ATOM 3092 C CA . LYS A 1 387 ? -22.608 -13.640 7.548 1.00 84.00 387 LYS A CA 1
ATOM 3093 C C . LYS A 1 387 ? -21.623 -14.128 6.496 1.00 84.00 387 LYS A C 1
ATOM 3095 O O . LYS A 1 387 ? -21.088 -13.328 5.732 1.00 84.00 387 LYS A O 1
ATOM 3100 N N . ARG A 1 388 ? -21.442 -15.449 6.437 1.00 85.19 388 ARG A N 1
ATOM 3101 C CA . ARG A 1 388 ? -20.714 -16.105 5.349 1.00 85.19 388 ARG A CA 1
ATOM 3102 C C . ARG A 1 388 ? -21.507 -15.991 4.044 1.00 85.19 388 ARG A C 1
ATOM 3104 O O . ARG A 1 388 ? -22.732 -16.114 4.053 1.00 85.19 388 ARG A O 1
ATOM 3111 N N . ASP A 1 389 ? -20.811 -15.733 2.943 1.00 82.12 389 ASP A N 1
ATOM 3112 C CA . ASP A 1 389 ? -21.381 -15.744 1.597 1.00 82.12 389 ASP A CA 1
ATOM 3113 C C . ASP A 1 389 ? -21.574 -17.182 1.072 1.00 82.12 389 ASP A C 1
ATOM 3115 O O . ASP A 1 389 ? -21.292 -18.162 1.764 1.00 82.12 389 ASP A O 1
ATOM 3119 N N . ALA A 1 390 ? -22.036 -17.323 -0.176 1.00 85.44 390 ALA A N 1
ATOM 3120 C CA . ALA A 1 390 ? -22.250 -18.626 -0.816 1.00 85.44 390 ALA A CA 1
ATOM 3121 C C . ALA A 1 390 ? -20.975 -19.490 -0.935 1.00 85.44 390 ALA A C 1
ATOM 3123 O O . ALA A 1 390 ? -21.070 -20.690 -1.171 1.00 85.44 390 ALA A O 1
ATOM 3124 N N . ARG A 1 391 ? -19.787 -18.892 -0.782 1.00 83.00 391 ARG A N 1
ATOM 3125 C CA . ARG A 1 391 ? -18.481 -19.565 -0.796 1.00 83.00 391 ARG A CA 1
ATOM 3126 C C . ARG A 1 391 ? -17.914 -19.763 0.612 1.00 83.00 391 ARG A C 1
ATOM 3128 O O . ARG A 1 391 ? -16.777 -20.198 0.755 1.00 83.00 391 ARG A O 1
ATOM 3135 N N . GLY A 1 392 ? -18.684 -19.443 1.651 1.00 83.00 392 GLY A N 1
ATOM 3136 C CA . GLY A 1 392 ? -18.253 -19.551 3.038 1.00 83.00 392 GLY A CA 1
ATOM 3137 C C . GLY A 1 392 ? -17.391 -18.381 3.521 1.00 83.00 392 GLY A C 1
ATOM 3138 O O . GLY A 1 392 ? -16.866 -18.458 4.629 1.00 83.00 392 GLY A O 1
ATOM 3139 N N . LEU A 1 393 ? -17.235 -17.301 2.751 1.00 83.69 393 LEU A N 1
ATOM 3140 C CA . LEU A 1 393 ? -16.344 -16.180 3.075 1.00 83.69 393 LEU A CA 1
ATOM 3141 C C . LEU A 1 393 ? -17.083 -15.087 3.857 1.00 83.69 393 LEU A C 1
ATOM 3143 O O . LEU A 1 393 ? -18.229 -14.770 3.548 1.00 83.69 393 LEU A O 1
ATOM 3147 N N . ARG A 1 394 ? -16.429 -14.478 4.851 1.00 89.81 394 ARG A N 1
ATOM 3148 C CA . ARG A 1 394 ? -16.933 -13.310 5.598 1.00 89.81 394 ARG A CA 1
ATOM 3149 C C . ARG A 1 394 ? -15.789 -12.370 5.963 1.00 89.81 394 ARG A C 1
ATOM 3151 O O . ARG A 1 394 ? -14.639 -12.793 5.964 1.00 89.81 394 ARG A O 1
ATOM 3158 N N . GLY A 1 395 ? -16.111 -11.131 6.314 1.00 93.12 395 GLY A N 1
ATOM 3159 C CA . GLY A 1 395 ? -15.132 -10.123 6.721 1.00 93.12 395 GLY A CA 1
ATOM 3160 C C . GLY A 1 395 ? -15.224 -8.849 5.893 1.00 93.12 395 GLY A C 1
ATOM 3161 O O . GLY A 1 395 ? -16.088 -8.716 5.028 1.00 93.12 395 GLY A O 1
ATOM 3162 N N . ILE A 1 396 ? -14.337 -7.900 6.173 1.00 96.44 396 ILE A N 1
ATOM 3163 C CA . ILE A 1 396 ? -14.317 -6.573 5.543 1.00 96.44 396 ILE A CA 1
ATOM 3164 C C . ILE A 1 396 ? -12.897 -6.174 5.153 1.00 96.44 396 ILE A C 1
ATOM 3166 O O . ILE A 1 396 ? -11.925 -6.667 5.716 1.00 96.44 396 ILE A O 1
ATOM 3170 N N . VAL A 1 397 ? -12.775 -5.242 4.215 1.00 97.06 397 VAL A N 1
ATOM 3171 C CA . VAL A 1 397 ? -11.511 -4.563 3.910 1.00 97.06 397 VAL A CA 1
ATOM 3172 C C . VAL A 1 397 ? -11.519 -3.181 4.550 1.00 97.06 397 VAL A C 1
ATOM 3174 O O . VAL A 1 397 ? -12.404 -2.376 4.265 1.00 97.06 397 VAL A O 1
ATOM 3177 N N . GLU A 1 398 ? -10.525 -2.881 5.381 1.00 96.75 398 GLU A N 1
ATOM 3178 C CA . GLU A 1 398 ? -10.273 -1.511 5.834 1.00 96.75 398 GLU A CA 1
ATOM 3179 C C . GLU A 1 398 ? -9.463 -0.796 4.754 1.00 96.75 398 GLU A C 1
ATOM 3181 O O . GLU A 1 398 ? -8.337 -1.180 4.445 1.00 96.75 398 GLU A O 1
ATOM 3186 N N . TRP A 1 399 ? -10.063 0.211 4.123 1.00 97.38 399 TRP A N 1
ATOM 3187 C CA . TRP A 1 399 ? -9.419 0.933 3.029 1.00 97.38 399 TRP A CA 1
ATOM 3188 C C . TRP A 1 399 ? -8.373 1.926 3.510 1.00 97.38 399 TRP A C 1
ATOM 3190 O O . TRP A 1 399 ? -7.408 2.150 2.788 1.00 97.38 399 TRP A O 1
ATOM 3200 N N . GLY A 1 400 ? -8.574 2.529 4.683 1.00 96.94 400 GLY A N 1
ATOM 3201 C CA . GLY A 1 400 ? -7.613 3.435 5.299 1.00 96.94 400 GLY A CA 1
ATOM 3202 C C . GLY A 1 400 ? -6.448 2.691 5.937 1.00 96.94 400 GLY A C 1
ATOM 3203 O O . GLY A 1 400 ? -6.472 1.472 6.086 1.00 96.94 400 GLY A O 1
ATOM 3204 N N . PHE A 1 401 ? -5.442 3.432 6.379 1.00 97.31 401 PHE A N 1
ATOM 3205 C CA . PHE A 1 401 ? -4.497 2.893 7.344 1.00 97.31 401 PHE A CA 1
ATOM 3206 C C . PHE A 1 401 ? -5.244 2.561 8.638 1.00 97.31 401 PHE A C 1
ATOM 3208 O O . PHE A 1 401 ? -6.123 3.308 9.098 1.00 97.31 401 PHE A O 1
ATOM 3215 N N . MET A 1 402 ? -4.911 1.415 9.223 1.00 95.06 402 MET A N 1
ATOM 3216 C CA . MET A 1 402 ? -5.587 0.941 10.420 1.00 95.06 402 MET A CA 1
ATOM 3217 C C . MET A 1 402 ? -4.681 1.090 11.633 1.00 95.06 402 MET A C 1
ATOM 3219 O O . MET A 1 402 ? -3.812 0.260 11.884 1.00 95.06 402 MET A O 1
ATOM 3223 N N . SER A 1 403 ? -4.921 2.166 12.373 1.00 93.94 403 SER A N 1
ATOM 3224 C CA . SER A 1 403 ? -4.285 2.432 13.661 1.00 93.94 403 SER A CA 1
ATOM 3225 C C . SER A 1 403 ? -4.780 1.459 14.736 1.00 93.94 403 SER A C 1
ATOM 3227 O O . SER A 1 403 ? -5.984 1.203 14.859 1.00 93.94 403 SER A O 1
ATOM 3229 N N . THR A 1 404 ? -3.856 0.896 15.497 1.00 95.00 404 THR A N 1
ATOM 3230 C CA . THR A 1 404 ? -4.106 -0.023 16.609 1.00 95.00 404 THR A CA 1
ATOM 3231 C C . THR A 1 404 ? -3.137 0.293 17.745 1.00 95.00 404 THR A C 1
ATOM 3233 O O . THR A 1 404 ? -2.181 1.040 17.555 1.00 95.00 404 THR A O 1
ATOM 3236 N N . THR A 1 405 ? -3.359 -0.265 18.928 1.00 92.19 405 THR A N 1
ATOM 3237 C CA . THR A 1 405 ? -2.480 -0.057 20.085 1.00 92.19 405 THR A CA 1
ATOM 3238 C C . THR A 1 405 ? -2.241 -1.365 20.831 1.00 92.19 405 THR A C 1
ATOM 3240 O O . THR A 1 405 ? -3.101 -2.249 20.851 1.00 92.19 405 THR A O 1
ATOM 3243 N N . LEU A 1 406 ? -1.069 -1.491 21.453 1.00 86.75 406 LEU A N 1
ATOM 3244 C CA . LEU A 1 406 ? -0.755 -2.577 22.390 1.00 86.75 406 LEU A CA 1
ATOM 3245 C C . LEU A 1 406 ? -1.478 -2.398 23.735 1.00 86.75 406 LEU A C 1
ATOM 3247 O O . LEU A 1 406 ? -1.629 -3.359 24.487 1.00 86.75 406 LEU A O 1
ATOM 3251 N N . ASP A 1 407 ? -1.927 -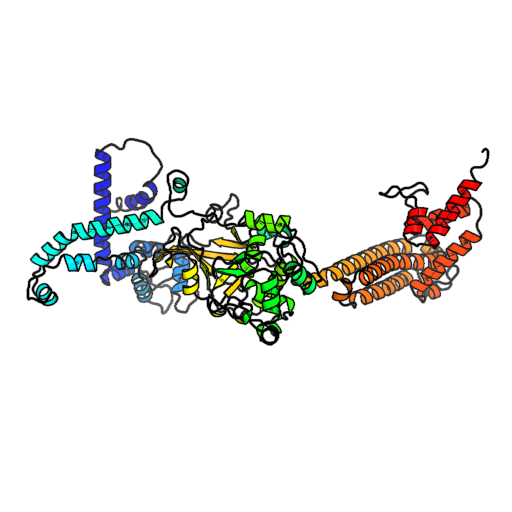1.179 24.045 1.00 88.38 407 ASP A N 1
ATOM 3252 C CA . ASP A 1 407 ? -2.618 -0.870 25.289 1.00 88.38 407 ASP A CA 1
ATOM 3253 C C . ASP A 1 407 ? -4.143 -0.937 25.120 1.00 88.38 407 ASP A C 1
ATOM 3255 O O . ASP A 1 407 ? -4.784 -0.066 24.526 1.00 88.38 407 ASP A O 1
ATOM 3259 N N . LYS A 1 408 ? -4.754 -1.968 25.708 1.00 89.06 408 LYS A N 1
ATOM 3260 C CA . LYS A 1 408 ? -6.210 -2.140 25.698 1.00 89.06 408 LYS A CA 1
ATOM 3261 C C . LYS A 1 408 ? -6.942 -0.951 26.326 1.00 89.06 408 LYS A C 1
ATOM 3263 O O . LYS A 1 408 ? -8.021 -0.603 25.847 1.00 89.06 408 LYS A O 1
ATOM 3268 N N . ALA A 1 409 ? -6.377 -0.312 27.355 1.00 88.62 409 ALA A N 1
ATOM 3269 C CA . ALA A 1 409 ? -7.004 0.846 27.986 1.00 88.62 409 ALA A CA 1
ATOM 3270 C C . ALA A 1 409 ? -7.135 2.003 26.987 1.00 88.62 409 ALA A C 1
ATOM 3272 O O . ALA A 1 409 ? -8.217 2.573 26.852 1.00 88.62 409 ALA A O 1
ATOM 3273 N N . THR A 1 410 ? -6.088 2.269 26.202 1.00 89.12 410 THR A N 1
ATOM 3274 C CA . THR A 1 410 ? -6.119 3.233 25.094 1.00 89.12 410 THR A CA 1
ATOM 3275 C C . THR A 1 410 ? -7.202 2.890 24.064 1.00 89.12 410 THR A C 1
ATOM 3277 O O . THR A 1 410 ? -7.996 3.758 23.699 1.00 89.12 410 THR A O 1
ATOM 3280 N N . ALA A 1 411 ? -7.337 1.623 23.654 1.00 91.31 411 ALA A N 1
ATOM 3281 C CA . ALA A 1 411 ? -8.395 1.215 22.720 1.00 91.31 411 ALA A CA 1
ATOM 3282 C C . ALA A 1 411 ? -9.816 1.394 23.285 1.00 91.31 411 ALA A C 1
ATOM 3284 O O . ALA A 1 411 ? -10.725 1.760 22.537 1.00 91.31 411 ALA A O 1
ATOM 3285 N N . LEU A 1 412 ? -10.014 1.192 24.593 1.00 90.31 412 LEU A N 1
ATOM 3286 C CA . LEU A 1 412 ? -11.293 1.454 25.259 1.00 90.31 412 LEU A CA 1
ATOM 3287 C C . LEU A 1 412 ? -11.671 2.939 25.202 1.00 90.31 412 LEU A C 1
ATOM 3289 O O . LEU A 1 412 ? -12.854 3.238 25.027 1.00 90.31 412 LEU A O 1
ATOM 3293 N N . ARG A 1 413 ? -10.700 3.865 25.227 1.00 88.06 413 ARG A N 1
ATOM 3294 C CA . ARG A 1 413 ? -10.960 5.303 25.006 1.00 88.06 413 ARG A CA 1
ATOM 3295 C C . ARG A 1 413 ? -11.560 5.588 23.641 1.00 88.06 413 ARG A C 1
ATOM 3297 O O . ARG A 1 413 ? -12.470 6.398 23.530 1.00 88.06 413 ARG A O 1
ATOM 3304 N N . TYR A 1 414 ? -11.120 4.849 22.634 1.00 88.81 414 TYR A N 1
ATOM 3305 C CA . TYR A 1 414 ? -11.627 4.959 21.272 1.00 88.81 414 TYR A CA 1
ATOM 3306 C C . TYR A 1 414 ? -12.826 4.044 20.984 1.00 88.81 414 TYR A C 1
ATOM 3308 O O . TYR A 1 414 ? -13.307 4.007 19.854 1.00 88.81 414 TYR A O 1
ATOM 3316 N N . SER A 1 415 ? -13.323 3.279 21.962 1.00 89.69 415 SER A N 1
ATOM 3317 C CA . SER A 1 415 ? -14.447 2.349 21.760 1.00 89.69 415 SER A CA 1
ATOM 3318 C C . SER A 1 415 ? -15.812 3.036 21.753 1.00 89.69 415 SER A C 1
ATOM 3320 O O . SER A 1 415 ? -16.759 2.474 21.210 1.00 89.69 415 SER A O 1
ATOM 3322 N N . GLY A 1 416 ? -15.909 4.229 22.353 1.00 86.62 416 GLY A N 1
ATOM 3323 C CA . GLY A 1 416 ? -17.157 4.946 22.627 1.00 86.62 416 GLY A CA 1
ATOM 3324 C C . GLY A 1 416 ? -17.817 4.596 23.968 1.00 86.62 416 GLY A C 1
ATOM 3325 O O . GLY A 1 416 ? -18.828 5.205 24.310 1.00 86.62 416 GLY A O 1
ATOM 3326 N N . VAL A 1 417 ? -17.257 3.660 24.750 1.00 83.62 417 VAL A N 1
ATOM 3327 C CA . VAL A 1 417 ? -17.832 3.242 26.045 1.00 83.62 417 VAL A CA 1
ATOM 3328 C C . VAL A 1 417 ? -17.861 4.380 27.066 1.00 83.62 417 VAL A C 1
ATOM 3330 O O . VAL A 1 417 ? -18.879 4.602 27.710 1.00 83.62 417 VAL A O 1
ATOM 3333 N N . MET A 1 418 ? -16.778 5.155 27.162 1.00 83.75 418 MET A N 1
ATOM 3334 C CA . MET A 1 418 ? -16.682 6.270 28.111 1.00 83.75 418 MET A CA 1
ATOM 3335 C C . MET A 1 418 ? -17.603 7.437 27.753 1.00 83.75 418 MET A C 1
ATOM 3337 O O . MET A 1 418 ? -18.047 8.165 28.634 1.00 83.75 418 MET A O 1
ATOM 3341 N N . ASP A 1 419 ? -17.924 7.571 26.469 1.00 81.19 419 ASP A N 1
ATOM 3342 C CA . ASP A 1 419 ? -18.834 8.589 25.947 1.00 81.19 419 ASP A CA 1
ATOM 3343 C C . ASP A 1 419 ? -20.308 8.140 26.009 1.00 81.19 419 ASP A C 1
ATOM 3345 O O . ASP A 1 419 ? -21.187 8.834 25.494 1.00 81.19 419 ASP A O 1
ATOM 3349 N N . GLY A 1 420 ? -20.594 6.953 26.566 1.00 72.81 420 GLY A N 1
ATOM 3350 C CA . GLY A 1 420 ? -21.943 6.384 26.625 1.00 72.81 420 GLY A CA 1
ATOM 3351 C C . GLY A 1 420 ? -22.564 6.145 25.244 1.00 72.81 420 GLY A C 1
ATOM 3352 O O . GLY A 1 420 ? -23.780 6.262 25.077 1.00 72.81 420 GLY A O 1
ATOM 3353 N N . ARG A 1 421 ? -21.738 5.873 24.225 1.00 79.88 421 ARG A N 1
ATOM 3354 C CA . ARG A 1 421 ? -22.189 5.685 22.839 1.00 79.88 421 ARG A CA 1
ATOM 3355 C C . ARG A 1 421 ? -22.989 4.383 22.697 1.00 79.88 421 ARG A C 1
ATOM 3357 O O . ARG A 1 421 ? -22.765 3.443 23.451 1.00 79.88 421 ARG A O 1
ATOM 3364 N N . PRO A 1 422 ? -23.914 4.297 21.725 1.00 75.31 422 PRO A N 1
ATOM 3365 C CA . PRO A 1 422 ? -24.886 3.202 21.663 1.00 75.31 422 PRO A CA 1
ATOM 3366 C C . PRO A 1 422 ? -24.316 1.833 21.264 1.00 75.31 422 PRO A C 1
ATOM 3368 O O . PRO A 1 422 ? -24.990 0.833 21.490 1.00 75.31 422 PRO A O 1
ATOM 3371 N N . LEU A 1 423 ? -23.139 1.769 20.632 1.00 81.56 423 LEU A N 1
ATOM 3372 C CA . LEU A 1 423 ? -22.510 0.529 20.154 1.00 81.56 423 LEU A CA 1
ATOM 3373 C C . LEU A 1 423 ? -21.012 0.458 20.515 1.00 81.56 423 LEU A C 1
ATOM 3375 O O . LEU A 1 423 ? -20.182 0.389 19.602 1.00 81.56 423 LEU A O 1
ATOM 3379 N N . PRO A 1 424 ? -20.617 0.509 21.803 1.00 86.00 424 PRO A N 1
ATOM 3380 C CA . PRO A 1 424 ? -19.209 0.487 22.171 1.00 86.00 424 PRO A CA 1
ATOM 3381 C C . PRO A 1 424 ? -18.546 -0.806 21.704 1.00 86.00 424 PRO A C 1
ATOM 3383 O O . PRO A 1 424 ? -18.990 -1.893 22.070 1.00 86.00 424 PRO A O 1
ATOM 3386 N N . ALA A 1 425 ? -17.487 -0.699 20.902 1.00 90.19 425 ALA A N 1
ATOM 3387 C CA . ALA A 1 425 ? -16.873 -1.871 20.288 1.00 90.19 425 ALA A CA 1
ATOM 3388 C C . ALA A 1 425 ? -15.354 -1.757 20.140 1.00 90.19 425 ALA A C 1
ATOM 3390 O O . ALA A 1 425 ? -14.813 -0.677 19.877 1.00 90.19 425 ALA A O 1
ATOM 3391 N N . VAL A 1 426 ? -14.680 -2.901 20.275 1.00 93.81 426 VAL A N 1
ATOM 3392 C CA . VAL A 1 426 ? -13.233 -3.069 20.134 1.00 93.81 426 VAL A CA 1
ATOM 3393 C C . VAL A 1 426 ? -12.920 -4.285 19.263 1.00 93.81 426 VAL A C 1
ATOM 3395 O O . VAL A 1 426 ? -13.458 -5.377 19.448 1.00 93.81 426 VAL A O 1
ATOM 3398 N N . PHE A 1 427 ? -11.996 -4.107 18.327 1.00 95.50 427 PHE A N 1
ATOM 3399 C CA . PHE A 1 427 ? -11.307 -5.204 17.661 1.00 95.50 427 PHE A CA 1
ATOM 3400 C C . PHE A 1 427 ? -10.092 -5.633 18.473 1.00 95.50 427 PHE A C 1
ATOM 3402 O O . PHE A 1 427 ? -9.284 -4.797 18.868 1.00 95.50 427 PHE A O 1
ATOM 3409 N N . GLU A 1 428 ? -9.968 -6.938 18.683 1.00 94.19 428 GLU A N 1
ATOM 3410 C CA . GLU A 1 428 ? -8.789 -7.608 19.222 1.00 94.19 428 GLU A CA 1
ATOM 3411 C C . GLU A 1 428 ? -8.138 -8.393 18.080 1.00 94.19 428 GLU A C 1
ATOM 3413 O O . GLU A 1 428 ? -8.698 -9.367 17.579 1.00 94.19 428 GLU A O 1
ATOM 3418 N N . ILE A 1 429 ? -6.974 -7.937 17.634 1.00 93.88 429 ILE A N 1
ATOM 3419 C CA . ILE A 1 429 ? -6.251 -8.464 16.480 1.00 93.88 429 ILE A CA 1
ATOM 3420 C C . ILE A 1 429 ? -5.059 -9.264 16.989 1.00 93.88 429 ILE A C 1
ATOM 3422 O O . ILE A 1 429 ? -4.245 -8.758 17.762 1.00 93.88 429 ILE A O 1
ATOM 3426 N N . VAL A 1 430 ? -4.950 -10.514 16.548 1.00 84.38 430 VAL A N 1
ATOM 3427 C CA . VAL A 1 430 ? -3.781 -11.350 16.839 1.00 84.38 430 VAL A CA 1
ATOM 3428 C C . VAL A 1 430 ? -2.721 -11.076 15.781 1.00 84.38 430 VAL A C 1
ATOM 3430 O O . VAL A 1 430 ? -2.956 -11.328 14.599 1.00 84.38 430 VAL A O 1
ATOM 3433 N N . SER A 1 431 ? -1.569 -10.559 16.203 1.00 82.06 431 SER A N 1
ATOM 3434 C CA . SER A 1 431 ? -0.441 -10.315 15.304 1.00 82.06 431 SER A CA 1
ATOM 3435 C C . SER A 1 431 ? 0.299 -11.618 15.005 1.00 82.06 431 SER A C 1
ATOM 3437 O O . SER A 1 431 ? 0.555 -12.417 15.907 1.00 82.06 431 SER A O 1
ATOM 3439 N N . GLY A 1 432 ? 0.662 -11.823 13.740 1.00 82.81 432 GLY A N 1
ATOM 3440 C CA . GLY A 1 432 ? 1.434 -12.978 13.276 1.00 82.81 432 GLY A CA 1
ATOM 3441 C C . GLY A 1 432 ? 2.815 -12.594 12.740 1.00 82.81 432 GLY A C 1
ATOM 3442 O O . GLY A 1 432 ? 3.138 -11.419 12.602 1.00 82.81 432 GLY A O 1
ATOM 3443 N N . ALA A 1 433 ? 3.629 -13.594 12.385 1.00 83.50 433 ALA A N 1
ATOM 3444 C CA . ALA A 1 433 ? 4.960 -13.366 11.803 1.00 83.50 433 ALA A CA 1
ATOM 3445 C C . ALA A 1 433 ? 4.911 -12.615 10.455 1.00 83.50 433 ALA A C 1
ATOM 3447 O O . ALA A 1 433 ? 5.807 -11.832 10.138 1.00 83.50 433 ALA A O 1
ATOM 3448 N N . VAL A 1 434 ? 3.850 -12.851 9.676 1.00 85.56 434 VAL A N 1
ATOM 3449 C CA . VAL A 1 434 ? 3.570 -12.150 8.413 1.00 85.56 434 VAL A CA 1
ATOM 3450 C C . VAL A 1 434 ? 2.673 -10.940 8.673 1.00 85.56 434 VAL A C 1
ATOM 3452 O O . VAL A 1 434 ? 3.019 -9.819 8.311 1.00 85.56 434 VAL A O 1
ATOM 3455 N N . ASP A 1 435 ? 1.544 -11.162 9.348 1.00 88.44 435 ASP A N 1
ATOM 3456 C CA . ASP A 1 435 ? 0.531 -10.143 9.616 1.00 88.44 435 ASP A CA 1
ATOM 3457 C C . ASP A 1 435 ? 0.843 -9.353 10.896 1.00 88.44 435 ASP A C 1
ATOM 3459 O O . ASP A 1 435 ? 0.190 -9.513 11.931 1.00 88.44 435 ASP A O 1
ATOM 3463 N N . ARG A 1 436 ? 1.871 -8.501 10.825 1.00 88.31 436 ARG A N 1
ATOM 3464 C CA . ARG A 1 436 ? 2.292 -7.595 11.906 1.00 88.31 436 ARG A CA 1
ATOM 3465 C C . ARG A 1 436 ? 2.196 -6.132 11.484 1.00 88.31 436 ARG A C 1
ATOM 3467 O O . ARG A 1 436 ? 2.438 -5.788 10.329 1.00 88.31 436 ARG A O 1
ATOM 3474 N N . GLY A 1 437 ? 1.797 -5.284 12.428 1.00 89.88 437 GLY A N 1
ATOM 3475 C CA . GLY A 1 437 ? 1.711 -3.838 12.233 1.00 89.88 437 GLY A CA 1
ATOM 3476 C C . GLY A 1 437 ? 3.060 -3.166 12.471 1.00 89.88 437 GLY A C 1
ATOM 3477 O O . GLY A 1 437 ? 3.881 -3.672 13.232 1.00 89.88 437 GLY A O 1
ATOM 3478 N N . ALA A 1 438 ? 3.280 -2.013 11.848 1.00 94.56 438 ALA A N 1
ATOM 3479 C CA . ALA A 1 438 ? 4.442 -1.174 12.108 1.00 94.56 438 ALA A CA 1
ATOM 3480 C C . ALA A 1 438 ? 4.296 -0.468 13.456 1.00 94.56 438 ALA A C 1
ATOM 3482 O O . ALA A 1 438 ? 3.348 0.293 13.637 1.00 94.56 438 ALA A O 1
ATOM 3483 N N . VAL A 1 439 ? 5.229 -0.679 14.384 1.00 94.06 439 VAL A N 1
ATOM 3484 C CA . VAL A 1 439 ? 5.286 0.091 15.635 1.00 94.06 439 VAL A CA 1
ATOM 3485 C C . VAL A 1 439 ? 5.868 1.470 15.317 1.00 94.06 439 VAL A C 1
ATOM 3487 O O . VAL A 1 439 ? 7.061 1.590 15.056 1.00 94.06 439 VAL A O 1
ATOM 3490 N N . VAL A 1 440 ? 5.033 2.513 15.309 1.00 94.69 440 VAL A N 1
ATOM 3491 C CA . VAL A 1 440 ? 5.426 3.864 14.846 1.00 94.69 440 VAL A CA 1
ATOM 3492 C C . VAL A 1 440 ? 5.639 4.869 15.980 1.00 94.69 440 VAL A C 1
ATOM 3494 O O . VAL A 1 440 ? 5.934 6.034 15.728 1.00 94.69 440 VAL A O 1
ATOM 3497 N N . SER A 1 441 ? 5.537 4.429 17.235 1.00 91.75 441 SER A N 1
ATOM 3498 C CA . SER A 1 441 ? 5.632 5.272 18.437 1.00 91.75 441 SER A CA 1
ATOM 3499 C C . SER A 1 441 ? 6.860 6.192 18.463 1.00 91.75 441 SER A C 1
ATOM 3501 O O . SER A 1 441 ? 6.752 7.340 18.886 1.00 91.75 441 SER A O 1
ATOM 3503 N N . GLU A 1 442 ? 8.018 5.720 17.987 1.00 92.06 442 GLU A N 1
ATOM 3504 C CA . GLU A 1 442 ? 9.265 6.502 17.971 1.00 92.06 442 GLU A CA 1
ATOM 3505 C C . GLU A 1 442 ? 9.223 7.691 17.006 1.00 92.06 442 GLU A C 1
ATOM 3507 O O . GLU A 1 442 ? 9.818 8.729 17.295 1.00 92.06 442 GLU A O 1
ATOM 3512 N N . PHE A 1 443 ? 8.464 7.564 15.917 1.00 95.06 443 PHE A N 1
ATOM 3513 C CA . PHE A 1 443 ? 8.260 8.593 14.895 1.00 95.06 443 PHE A CA 1
ATOM 3514 C C . PHE A 1 443 ? 7.018 9.449 15.166 1.00 95.06 443 PHE A C 1
ATOM 3516 O O . PHE A 1 443 ? 6.846 10.501 14.560 1.00 95.06 443 PHE A O 1
ATOM 3523 N N . SER A 1 444 ? 6.141 8.993 16.064 1.00 94.81 444 SER A N 1
ATOM 3524 C CA . SER A 1 444 ? 4.816 9.573 16.252 1.00 94.81 444 SER A CA 1
ATOM 3525 C C . SER A 1 444 ? 4.855 10.972 16.867 1.00 94.81 444 SER A C 1
ATOM 3527 O O . SER A 1 444 ? 5.665 11.256 17.762 1.00 94.81 444 SER A O 1
ATOM 3529 N N . GLN A 1 445 ? 3.922 11.819 16.427 1.00 95.12 445 GLN A N 1
ATOM 3530 C CA . GLN A 1 445 ? 3.584 13.074 17.100 1.00 95.12 445 GLN A CA 1
ATOM 3531 C C . GLN A 1 445 ? 2.846 12.851 18.436 1.00 95.12 445 GLN A C 1
ATOM 3533 O O . GLN A 1 445 ? 2.807 13.765 19.254 1.00 95.12 445 GLN A O 1
ATOM 3538 N N . TYR A 1 446 ? 2.346 11.634 18.702 1.00 92.44 446 TYR A N 1
ATOM 3539 C CA . TYR A 1 446 ? 1.688 11.218 19.951 1.00 92.44 446 TYR A CA 1
ATOM 3540 C C . TYR A 1 446 ? 2.256 9.880 20.486 1.00 92.44 446 TYR A C 1
ATOM 3542 O O . TYR A 1 446 ? 1.591 8.841 20.445 1.00 92.44 446 TYR A O 1
ATOM 3550 N N . PRO A 1 447 ? 3.493 9.846 21.021 1.00 89.62 447 PRO A N 1
ATOM 3551 C CA . PRO A 1 447 ? 4.170 8.594 21.403 1.00 89.62 447 PRO A CA 1
ATOM 3552 C C . PRO A 1 447 ? 3.449 7.779 22.477 1.00 89.62 447 PRO A C 1
ATOM 3554 O O . PRO A 1 447 ? 3.575 6.554 22.520 1.00 89.62 447 PRO A O 1
ATOM 3557 N N . GLY A 1 448 ? 2.697 8.458 23.350 1.00 86.88 448 GLY A N 1
ATOM 3558 C CA . GLY A 1 448 ? 1.949 7.832 24.439 1.00 86.88 448 GLY A CA 1
ATOM 3559 C C . GLY A 1 448 ? 0.877 6.849 23.961 1.00 86.88 448 GLY A C 1
ATOM 3560 O O . GLY A 1 448 ? 0.546 5.924 24.697 1.00 86.88 448 GLY A O 1
ATOM 3561 N N . GLU A 1 449 ? 0.389 6.985 22.722 1.00 86.19 449 GLU A N 1
ATOM 3562 C CA . GLU A 1 449 ? -0.640 6.099 22.156 1.00 86.19 449 GLU A CA 1
ATOM 3563 C C . GLU A 1 449 ? -0.107 4.704 21.789 1.00 86.19 449 GLU A C 1
ATOM 3565 O O . GLU A 1 449 ? -0.893 3.779 21.552 1.00 86.19 449 GLU A O 1
ATOM 3570 N N . LYS A 1 450 ? 1.226 4.534 21.778 1.00 88.94 450 LYS A N 1
ATOM 3571 C CA . LYS A 1 450 ? 1.916 3.284 21.418 1.00 88.94 450 LYS A CA 1
ATOM 3572 C C . LYS A 1 450 ? 1.370 2.681 20.118 1.00 88.94 450 LYS A C 1
ATOM 3574 O O . LYS A 1 450 ? 1.037 1.493 20.051 1.00 88.94 450 LYS A O 1
ATOM 3579 N N . GLU A 1 451 ? 1.218 3.539 19.113 1.00 92.31 451 GLU A N 1
ATOM 3580 C CA . GLU A 1 451 ? 0.519 3.215 17.877 1.00 92.31 451 GLU A CA 1
ATOM 3581 C C . GLU A 1 451 ? 1.245 2.126 17.073 1.00 92.31 451 GLU A C 1
ATOM 3583 O O . GLU A 1 451 ? 2.453 2.182 16.822 1.00 92.31 451 GLU A O 1
ATOM 3588 N N . CYS A 1 452 ? 0.461 1.143 16.637 1.00 94.12 452 CYS A N 1
ATOM 3589 C CA . CYS A 1 452 ? 0.835 0.118 15.678 1.00 94.12 452 CYS A CA 1
ATOM 3590 C C . CYS A 1 452 ? -0.053 0.249 14.438 1.00 94.12 452 CYS A C 1
ATOM 3592 O O . CYS A 1 452 ? -1.283 0.190 14.537 1.00 94.12 452 CYS A O 1
ATOM 3594 N N . LEU A 1 453 ? 0.555 0.410 13.268 1.00 95.56 453 LEU A N 1
ATOM 3595 C CA . LEU A 1 453 ? -0.147 0.774 12.046 1.00 95.56 453 LEU A CA 1
ATOM 3596 C C . LEU A 1 453 ? -0.131 -0.363 11.026 1.00 95.56 453 LEU A C 1
ATOM 3598 O O . LEU A 1 453 ? 0.924 -0.896 10.684 1.00 95.56 453 LEU A O 1
ATOM 3602 N N . PHE A 1 454 ? -1.303 -0.711 10.500 1.00 95.69 454 PHE A N 1
ATOM 3603 C CA . PHE A 1 454 ? -1.419 -1.625 9.365 1.00 95.69 454 PHE A CA 1
ATOM 3604 C C . PHE A 1 454 ? -1.641 -0.872 8.056 1.00 95.69 454 PHE A C 1
ATOM 3606 O O . PHE A 1 454 ? -2.330 0.154 8.010 1.00 95.69 454 PHE A O 1
ATOM 3613 N N . ALA A 1 455 ? -1.086 -1.433 6.981 1.00 95.50 455 ALA A N 1
ATOM 3614 C CA . ALA A 1 455 ? -1.248 -0.915 5.634 1.00 95.50 455 ALA A CA 1
ATOM 3615 C C . ALA A 1 455 ? -2.733 -0.901 5.195 1.00 95.50 455 ALA A C 1
ATOM 3617 O O . ALA A 1 455 ? -3.519 -1.763 5.608 1.00 95.50 455 ALA A O 1
ATOM 3618 N N . PRO A 1 456 ? -3.129 0.052 4.339 1.00 97.25 456 PRO A N 1
ATOM 3619 C CA . PRO A 1 456 ? -4.469 0.163 3.792 1.00 97.25 456 PRO A CA 1
ATOM 3620 C C . PRO A 1 456 ? -4.848 -1.029 2.929 1.00 97.25 456 PRO A C 1
ATOM 3622 O O . PRO A 1 456 ? -4.005 -1.744 2.393 1.00 97.25 456 PRO A O 1
ATOM 3625 N N . CYS A 1 457 ? -6.152 -1.201 2.749 1.00 97.12 457 CYS A N 1
ATOM 3626 C CA . CYS A 1 457 ? -6.751 -2.325 2.036 1.00 97.12 457 CYS A CA 1
ATOM 3627 C C . CYS A 1 457 ? -6.445 -3.694 2.669 1.00 97.12 457 CYS A C 1
ATOM 3629 O O . CYS A 1 457 ? -6.507 -4.706 1.968 1.00 97.12 457 CYS A O 1
ATOM 3631 N N . SER A 1 458 ? -6.133 -3.739 3.970 1.00 96.62 458 SER A N 1
ATOM 3632 C CA . SER A 1 458 ? -5.972 -4.984 4.735 1.00 96.62 458 SER A CA 1
ATOM 3633 C C . SER A 1 458 ? -7.331 -5.630 5.018 1.00 96.62 458 SER A C 1
ATOM 3635 O O . SER A 1 458 ? -8.343 -4.939 5.170 1.00 96.62 458 SER A O 1
ATOM 3637 N N . PHE A 1 459 ? -7.368 -6.961 5.065 1.00 96.31 459 PHE A N 1
ATOM 3638 C CA . PHE A 1 459 ? -8.600 -7.732 5.241 1.00 96.31 459 PHE A CA 1
ATOM 3639 C C . PHE A 1 459 ? -8.773 -8.178 6.693 1.00 96.31 459 PHE A C 1
ATOM 3641 O O . PHE A 1 459 ? -7.845 -8.711 7.297 1.00 96.31 459 PHE A O 1
ATOM 3648 N N . LEU A 1 460 ? -9.971 -7.975 7.238 1.00 95.44 460 LEU A N 1
ATOM 3649 C CA . LEU A 1 460 ? -10.352 -8.302 8.605 1.00 95.44 460 LEU A CA 1
ATOM 3650 C C . LEU A 1 460 ? -11.408 -9.406 8.586 1.00 95.44 460 LEU A C 1
ATOM 3652 O O . LEU A 1 460 ? -12.540 -9.185 8.147 1.00 95.44 460 LEU A O 1
ATOM 3656 N N . GLU A 1 461 ? -11.053 -10.572 9.114 1.00 93.25 461 GLU A N 1
ATOM 3657 C CA . GLU A 1 461 ? -11.952 -11.711 9.257 1.00 93.25 461 GLU A CA 1
ATOM 3658 C C . GLU A 1 461 ? -12.271 -11.962 10.740 1.00 93.25 461 GLU A C 1
ATOM 3660 O O . GLU A 1 461 ? -11.362 -12.290 11.513 1.00 93.25 461 GLU A O 1
ATOM 3665 N N . PRO A 1 462 ? -13.544 -11.873 11.170 1.00 89.69 462 PRO A N 1
ATOM 3666 C CA . PRO A 1 462 ? -13.906 -12.234 12.534 1.00 89.69 462 PRO A CA 1
ATOM 3667 C C . PRO A 1 462 ? -13.743 -13.742 12.752 1.00 89.69 462 PRO A C 1
ATOM 3669 O O . PRO A 1 462 ? -14.273 -14.562 11.995 1.00 89.69 462 PRO A O 1
ATOM 3672 N N . GLN A 1 463 ? -13.011 -14.110 13.802 1.00 82.62 463 GLN A N 1
ATOM 3673 C CA . GLN A 1 463 ? -12.727 -15.502 14.166 1.00 82.62 463 GLN A CA 1
ATOM 3674 C C . GLN A 1 463 ? -13.834 -16.114 15.023 1.00 82.62 463 GLN A C 1
ATOM 3676 O O . GLN A 1 463 ? -14.184 -17.275 14.828 1.00 82.62 463 GLN A O 1
ATOM 3681 N N . SER A 1 464 ? -14.417 -15.322 15.916 1.00 65.38 464 SER A N 1
ATOM 3682 C CA . SER A 1 464 ? -15.515 -15.711 16.801 1.00 65.38 464 SER A CA 1
ATOM 3683 C C . SER A 1 464 ? -16.738 -14.819 16.575 1.00 65.38 464 SER A C 1
ATOM 3685 O O . SER A 1 464 ? -16.687 -13.849 15.812 1.00 65.38 464 SER A O 1
ATOM 3687 N N . GLY A 1 465 ? -17.844 -15.151 17.244 1.00 66.12 465 GLY A N 1
ATOM 3688 C CA . GLY A 1 465 ? -18.931 -14.198 17.459 1.00 66.12 465 GLY A CA 1
ATOM 3689 C C . GLY A 1 465 ? -18.494 -13.013 18.329 1.00 66.12 465 GLY A C 1
ATOM 3690 O O . GLY A 1 465 ? -17.353 -12.946 18.798 1.00 66.12 465 GLY A O 1
ATOM 3691 N N . GLU A 1 466 ? -19.420 -12.079 18.525 1.00 71.44 466 GLU A N 1
ATOM 3692 C CA . GLU A 1 466 ? -19.283 -10.979 19.479 1.00 71.44 466 GLU A CA 1
ATOM 3693 C C . GLU A 1 466 ? -19.136 -11.528 20.900 1.00 71.44 466 GLU A C 1
ATOM 3695 O O . GLU A 1 466 ? -19.967 -12.316 21.353 1.00 71.44 466 GLU A O 1
ATOM 3700 N N . VAL A 1 467 ? -18.082 -11.114 21.602 1.00 74.06 467 VAL A N 1
ATOM 3701 C CA . VAL A 1 467 ? -17.909 -11.401 23.027 1.00 74.06 467 VAL A CA 1
ATOM 3702 C C . VAL A 1 467 ? -18.156 -10.114 23.790 1.00 74.06 467 VAL A C 1
ATOM 3704 O O . VAL A 1 467 ? -17.438 -9.134 23.604 1.00 74.06 467 VAL A O 1
ATOM 3707 N N . MET A 1 468 ? -19.160 -10.117 24.658 1.00 71.12 468 MET A N 1
ATOM 3708 C CA . MET A 1 468 ? -19.446 -8.972 25.515 1.00 71.12 468 MET A CA 1
ATOM 3709 C C . MET A 1 468 ? -18.482 -8.952 26.692 1.00 71.12 468 MET A C 1
ATOM 3711 O O . MET A 1 468 ? -18.297 -9.960 27.372 1.00 71.12 468 MET A O 1
ATOM 3715 N N . GLU A 1 469 ? -17.880 -7.796 26.936 1.00 74.81 469 GLU A N 1
ATOM 3716 C CA . GLU A 1 469 ? -16.968 -7.578 28.048 1.00 74.81 469 GLU A CA 1
ATOM 3717 C C . GLU A 1 469 ? -17.483 -6.429 28.915 1.00 74.81 469 GLU A C 1
ATOM 3719 O O . GLU A 1 469 ? -17.724 -5.327 28.417 1.00 74.81 469 GLU A O 1
ATOM 3724 N N . LEU A 1 470 ? -17.670 -6.678 30.213 1.00 70.81 470 LEU A N 1
ATOM 3725 C CA . LEU A 1 470 ? -18.006 -5.628 31.164 1.00 70.81 470 LEU A CA 1
ATOM 3726 C C . LEU A 1 470 ? -16.727 -4.906 31.583 1.00 70.81 470 LEU A C 1
ATOM 3728 O O . LEU A 1 470 ? -15.791 -5.511 32.096 1.00 70.81 470 LEU A O 1
ATOM 3732 N N . THR A 1 471 ? -16.700 -3.596 31.384 1.00 73.88 471 THR A N 1
ATOM 3733 C CA . THR A 1 471 ? -15.619 -2.730 31.856 1.00 73.88 471 THR A CA 1
ATOM 3734 C C . THR A 1 471 ? -16.130 -1.832 32.977 1.00 73.88 471 THR A C 1
ATOM 3736 O O . THR A 1 471 ? -17.338 -1.665 33.149 1.00 73.88 471 THR A O 1
ATOM 3739 N N . GLN A 1 472 ? -15.220 -1.164 33.688 1.00 69.25 472 GLN A N 1
ATOM 3740 C CA . GLN A 1 472 ? -15.573 -0.136 34.678 1.00 69.25 472 GLN A CA 1
ATOM 3741 C C . GLN A 1 472 ? -16.412 1.026 34.101 1.00 69.25 472 GLN A C 1
ATOM 3743 O O . GLN A 1 472 ? -17.004 1.788 34.857 1.00 69.25 472 GLN A O 1
ATOM 3748 N N . HIS A 1 473 ? -16.455 1.174 32.772 1.00 72.44 473 HIS A N 1
ATOM 3749 C CA . HIS A 1 473 ? -17.192 2.227 32.069 1.00 72.44 473 HIS A CA 1
ATOM 3750 C C . HIS A 1 473 ? -18.478 1.725 31.392 1.00 72.44 473 HIS A C 1
ATOM 3752 O O . HIS A 1 473 ? -19.213 2.528 30.827 1.00 72.44 473 HIS A O 1
ATOM 3758 N N . GLY A 1 474 ? -18.754 0.418 31.429 1.00 67.06 474 GLY A N 1
ATOM 3759 C CA . GLY A 1 474 ? -19.904 -0.198 30.766 1.00 67.06 474 GLY A CA 1
ATOM 3760 C C . GLY A 1 474 ? -19.534 -1.394 29.890 1.00 67.06 474 GLY A C 1
ATOM 3761 O O . GLY A 1 474 ? -18.383 -1.836 29.852 1.00 67.06 474 GLY A O 1
ATOM 3762 N N . LEU A 1 475 ? -20.535 -1.938 29.201 1.00 73.88 475 LEU A N 1
ATOM 3763 C CA . LEU A 1 475 ? -20.385 -3.088 28.310 1.00 73.88 475 LEU A CA 1
ATOM 3764 C C . LEU A 1 475 ? -19.744 -2.684 26.980 1.00 73.88 475 LEU A C 1
ATOM 3766 O O . LEU A 1 475 ? -20.105 -1.670 26.383 1.00 73.88 475 LEU A O 1
ATOM 3770 N N . VAL A 1 476 ? -18.813 -3.512 26.511 1.00 80.81 476 VAL A N 1
ATOM 3771 C CA . VAL A 1 476 ? -18.111 -3.340 25.238 1.00 80.81 476 VAL A CA 1
ATOM 3772 C C . VAL A 1 476 ? -18.177 -4.629 24.435 1.00 80.81 476 VAL A C 1
ATOM 3774 O O . VAL A 1 476 ? -17.847 -5.707 24.931 1.00 80.81 476 VAL A O 1
ATOM 3777 N N . ALA A 1 477 ? -18.565 -4.503 23.172 1.00 83.06 477 ALA A N 1
ATOM 3778 C CA . ALA A 1 477 ? -18.503 -5.570 22.191 1.00 83.06 477 ALA A CA 1
ATOM 3779 C C . ALA A 1 477 ? -17.053 -5.818 21.769 1.00 83.06 477 ALA A C 1
ATOM 3781 O O . ALA A 1 477 ? -16.392 -4.933 21.219 1.00 83.06 477 ALA A O 1
ATOM 3782 N N . LYS A 1 478 ? -16.538 -7.024 21.989 1.00 85.94 478 LYS A N 1
ATOM 3783 C CA . LYS A 1 478 ? -15.195 -7.413 21.561 1.00 85.94 478 LYS A CA 1
ATOM 3784 C C . LYS A 1 478 ? -15.270 -8.419 20.421 1.00 85.94 478 LYS A C 1
ATOM 3786 O O . LYS A 1 478 ? -15.885 -9.476 20.549 1.00 85.94 478 LYS A O 1
ATOM 3791 N N . PHE A 1 479 ? -14.577 -8.121 19.326 1.00 87.38 479 PHE A N 1
ATOM 3792 C CA . PHE A 1 479 ? -14.443 -9.026 18.185 1.00 87.38 479 PHE A CA 1
ATOM 3793 C C . PHE A 1 479 ? -12.997 -9.483 18.044 1.00 87.38 479 PHE A C 1
ATOM 3795 O O . PHE A 1 479 ? -12.101 -8.658 17.865 1.00 87.38 479 PHE A O 1
ATOM 3802 N N . ARG A 1 480 ? -12.767 -10.800 18.075 1.00 90.81 480 ARG A N 1
ATOM 3803 C CA . ARG A 1 480 ? -11.467 -11.381 17.721 1.00 90.81 480 ARG A CA 1
ATOM 3804 C C . ARG A 1 480 ? -11.312 -11.396 16.207 1.00 90.81 480 ARG A C 1
ATOM 3806 O O . ARG A 1 480 ? -12.111 -12.025 15.510 1.00 90.81 480 ARG A O 1
ATOM 3813 N N . ILE A 1 481 ? -10.284 -10.726 15.702 1.00 92.94 481 ILE A N 1
ATOM 3814 C CA . ILE A 1 481 ? -10.036 -10.532 14.275 1.00 92.94 481 ILE A CA 1
ATOM 3815 C C . ILE A 1 481 ? -8.750 -11.245 13.867 1.00 92.94 481 ILE A C 1
ATOM 3817 O O . ILE A 1 481 ? -7.687 -11.025 14.449 1.00 92.94 481 ILE A O 1
ATOM 3821 N N . ARG A 1 482 ? -8.838 -12.046 12.804 1.00 92.19 482 ARG A N 1
ATOM 3822 C CA . ARG A 1 482 ? -7.676 -12.425 12.003 1.00 92.19 482 ARG A CA 1
ATOM 3823 C C . ARG A 1 482 ? -7.503 -11.383 10.915 1.00 92.19 482 ARG A C 1
ATOM 3825 O O . ARG A 1 482 ? -8.420 -11.142 10.129 1.00 92.19 482 ARG A O 1
ATOM 3832 N N . LEU A 1 483 ? -6.332 -10.773 10.882 1.00 93.31 483 LEU A N 1
ATOM 3833 C CA . LEU A 1 483 ? -5.992 -9.770 9.893 1.00 93.31 483 LEU A CA 1
ATOM 3834 C C . LEU A 1 483 ? -5.083 -10.379 8.827 1.00 93.31 483 LEU A C 1
ATOM 3836 O O . LEU A 1 483 ? -4.199 -11.157 9.159 1.00 93.31 483 LEU A O 1
ATOM 3840 N N . ASN A 1 484 ? -5.310 -10.016 7.565 1.00 94.62 484 ASN A N 1
ATOM 3841 C CA . ASN A 1 484 ? -4.370 -10.259 6.474 1.00 94.62 484 ASN A CA 1
ATOM 3842 C C . ASN A 1 484 ? -3.904 -8.902 5.940 1.00 94.62 484 ASN A C 1
ATOM 3844 O O . ASN A 1 484 ? -4.723 -8.121 5.435 1.00 94.62 484 ASN A O 1
ATOM 3848 N N . VAL A 1 485 ? -2.612 -8.606 6.077 1.00 94.44 485 VAL A N 1
ATOM 3849 C CA . VAL A 1 485 ? -2.038 -7.321 5.658 1.00 94.44 485 VAL A CA 1
ATOM 3850 C C . VAL A 1 485 ? -1.972 -7.253 4.136 1.00 94.44 485 VAL A C 1
ATOM 3852 O O . VAL A 1 485 ? -1.580 -8.210 3.467 1.00 94.44 485 VAL A O 1
ATOM 3855 N N . ASN A 1 486 ? -2.322 -6.105 3.555 1.00 94.56 486 ASN A N 1
ATOM 3856 C CA . ASN A 1 486 ? -2.147 -5.894 2.120 1.00 94.56 486 ASN A CA 1
ATOM 3857 C C . ASN A 1 486 ? -0.685 -5.567 1.773 1.00 94.56 486 ASN A C 1
ATOM 3859 O O . ASN A 1 486 ? -0.292 -4.407 1.684 1.00 94.56 486 ASN A O 1
ATOM 3863 N N . LEU A 1 487 ? 0.119 -6.605 1.551 1.00 90.75 487 LEU A N 1
ATOM 3864 C CA . LEU A 1 487 ? 1.532 -6.489 1.164 1.00 90.75 487 LEU A CA 1
ATOM 3865 C C . LEU A 1 487 ? 1.738 -6.418 -0.362 1.00 90.75 487 LEU A C 1
ATOM 3867 O O . LEU A 1 487 ? 2.824 -6.685 -0.862 1.00 90.75 487 LEU A O 1
ATOM 3871 N N . LYS A 1 488 ? 0.689 -6.098 -1.135 1.00 90.25 488 LYS A N 1
ATOM 3872 C CA . LYS A 1 488 ? 0.768 -6.037 -2.606 1.00 90.25 488 LYS A CA 1
ATOM 3873 C C . LYS A 1 488 ? 1.480 -4.778 -3.107 1.00 90.25 488 LYS A C 1
ATOM 3875 O O . LYS A 1 488 ? 2.025 -4.772 -4.210 1.00 90.25 488 LYS A O 1
ATOM 3880 N N . SER A 1 489 ? 1.418 -3.697 -2.334 1.00 89.25 489 SER A N 1
ATOM 3881 C CA . SER A 1 489 ? 2.101 -2.449 -2.665 1.00 89.25 489 SER A CA 1
ATOM 3882 C C . SER A 1 489 ? 3.607 -2.625 -2.523 1.00 89.25 489 SER A C 1
ATOM 3884 O O . SER A 1 489 ? 4.072 -3.147 -1.518 1.00 89.25 489 SER A O 1
ATOM 3886 N N . ARG A 1 490 ? 4.353 -2.155 -3.516 1.00 92.00 490 ARG A N 1
ATOM 3887 C CA . ARG A 1 490 ? 5.818 -2.188 -3.527 1.00 92.00 490 ARG A CA 1
ATOM 3888 C C . ARG A 1 490 ? 6.414 -1.124 -2.607 1.00 92.00 490 ARG A C 1
ATOM 3890 O O . ARG A 1 490 ? 5.783 -0.083 -2.409 1.00 92.00 490 ARG A O 1
ATOM 3897 N N . THR A 1 491 ? 7.619 -1.364 -2.092 1.00 95.69 491 THR A N 1
ATOM 3898 C CA . THR A 1 491 ? 8.410 -0.314 -1.426 1.00 95.69 491 THR A CA 1
ATOM 3899 C C . THR A 1 491 ? 8.875 0.742 -2.434 1.00 95.69 491 THR A C 1
ATOM 3901 O O . THR A 1 491 ? 8.819 0.532 -3.650 1.00 95.69 491 THR A O 1
ATOM 3904 N N . CYS A 1 492 ? 9.344 1.893 -1.953 1.00 95.62 492 CYS A N 1
ATOM 3905 C CA . CYS A 1 492 ? 9.868 2.963 -2.803 1.00 95.62 492 CYS A CA 1
ATOM 3906 C C . CYS A 1 492 ? 11.013 2.473 -3.709 1.00 95.62 492 CYS A C 1
ATOM 3908 O O . CYS A 1 492 ? 11.024 2.774 -4.902 1.00 95.62 492 CYS A O 1
ATOM 3910 N N . GLU A 1 493 ? 11.925 1.656 -3.184 1.00 94.50 493 GLU A N 1
ATOM 3911 C CA . GLU A 1 493 ? 13.048 1.076 -3.933 1.00 94.50 493 GLU A CA 1
ATOM 3912 C C . GLU A 1 493 ? 12.554 0.113 -5.010 1.00 94.50 493 GLU A C 1
ATOM 3914 O O . GLU A 1 493 ? 13.007 0.165 -6.150 1.00 94.50 493 GLU A O 1
ATOM 3919 N N . GLU A 1 494 ? 11.582 -0.738 -4.680 1.00 94.31 494 GLU A N 1
ATOM 3920 C CA . GLU A 1 494 ? 10.976 -1.677 -5.625 1.00 94.31 494 GLU A CA 1
ATOM 3921 C C . GLU A 1 494 ? 10.215 -0.951 -6.749 1.00 94.31 494 GLU A C 1
ATOM 3923 O O . GLU A 1 494 ? 10.204 -1.413 -7.895 1.00 94.31 494 GLU A O 1
ATOM 3928 N N . LEU A 1 495 ? 9.591 0.196 -6.451 1.00 92.38 495 LEU A N 1
ATOM 3929 C CA . LEU A 1 495 ? 8.948 1.058 -7.448 1.00 92.38 495 LEU A CA 1
ATOM 3930 C C . LEU A 1 495 ? 9.974 1.696 -8.394 1.00 92.38 495 LEU A C 1
ATOM 3932 O O . LEU A 1 495 ? 9.759 1.711 -9.606 1.00 92.38 495 LEU A O 1
ATOM 3936 N N . VAL A 1 496 ? 11.104 2.178 -7.870 1.00 92.12 496 VAL A N 1
ATOM 3937 C CA . VAL A 1 496 ? 12.201 2.724 -8.690 1.00 92.12 496 VAL A CA 1
ATOM 3938 C C . VAL A 1 496 ? 12.840 1.621 -9.540 1.00 92.12 496 VAL A C 1
ATOM 3940 O O . VAL A 1 496 ? 12.997 1.773 -10.755 1.00 92.12 496 VAL A O 1
ATOM 3943 N N . ALA A 1 497 ? 13.116 0.462 -8.939 1.00 93.44 497 ALA A N 1
ATOM 3944 C CA . ALA A 1 497 ? 13.688 -0.700 -9.611 1.00 93.44 497 ALA A CA 1
ATOM 3945 C C . ALA A 1 497 ? 12.771 -1.279 -10.697 1.00 93.44 497 ALA A C 1
ATOM 3947 O O . ALA A 1 497 ? 13.265 -1.834 -11.679 1.00 93.44 497 ALA A O 1
ATOM 3948 N N . GLN A 1 498 ? 11.447 -1.118 -10.586 1.00 91.19 498 GLN A N 1
ATOM 3949 C CA . GLN A 1 498 ? 10.498 -1.617 -11.582 1.00 91.19 498 GLN A CA 1
ATOM 3950 C C . GLN A 1 498 ? 10.785 -1.086 -12.990 1.00 91.19 498 GLN A C 1
ATOM 3952 O O . GLN A 1 498 ? 10.719 -1.857 -13.947 1.00 91.19 498 GLN A O 1
ATOM 3957 N N . LYS A 1 499 ? 11.095 0.210 -13.137 1.00 88.00 499 LYS A N 1
ATOM 3958 C CA . LYS A 1 499 ? 11.344 0.814 -14.459 1.00 88.00 499 LYS A CA 1
ATOM 3959 C C . LYS A 1 499 ? 12.574 0.195 -15.126 1.00 88.00 499 LYS A C 1
ATOM 3961 O O . LYS A 1 499 ? 12.519 -0.146 -16.308 1.00 88.00 499 LYS A O 1
ATOM 3966 N N . LYS A 1 500 ? 13.632 -0.043 -14.343 1.00 93.88 500 LYS A N 1
ATOM 3967 C CA . LYS A 1 500 ? 14.812 -0.806 -14.765 1.00 93.88 500 LYS A CA 1
ATOM 3968 C C . LYS A 1 500 ? 14.447 -2.244 -15.129 1.00 93.88 500 LYS A C 1
ATOM 3970 O O . LYS A 1 500 ? 14.766 -2.684 -16.227 1.00 93.88 500 LYS A O 1
ATOM 3975 N N . GLN A 1 501 ? 13.736 -2.959 -14.258 1.00 95.19 501 GLN A N 1
ATOM 3976 C CA . GLN A 1 501 ? 13.386 -4.362 -14.488 1.00 95.19 501 GLN A CA 1
ATOM 3977 C C . GLN A 1 501 ? 12.573 -4.554 -15.772 1.00 95.19 501 GLN A C 1
ATOM 3979 O O . GLN A 1 501 ? 12.845 -5.484 -16.527 1.00 95.19 501 GLN A O 1
ATOM 3984 N N . MET A 1 502 ? 11.606 -3.673 -16.051 1.00 93.56 502 MET A N 1
ATOM 3985 C CA . MET A 1 502 ? 10.814 -3.728 -17.285 1.00 93.56 502 MET A CA 1
ATOM 3986 C C . MET A 1 502 ? 11.690 -3.556 -18.531 1.00 93.56 502 MET A C 1
ATOM 3988 O O . MET A 1 502 ? 11.543 -4.320 -19.480 1.00 93.56 502 MET A O 1
ATOM 3992 N N . HIS A 1 503 ? 12.627 -2.602 -18.512 1.00 94.94 503 HIS A N 1
ATOM 3993 C CA . HIS A 1 503 ? 13.576 -2.401 -19.612 1.00 94.94 503 HIS A CA 1
ATOM 3994 C C . HIS A 1 503 ? 14.481 -3.610 -19.826 1.00 94.94 503 HIS A C 1
ATOM 3996 O O . HIS A 1 503 ? 14.574 -4.113 -20.939 1.00 94.94 503 HIS A O 1
ATOM 4002 N N . ILE A 1 504 ? 15.110 -4.103 -18.757 1.00 97.56 504 ILE A N 1
ATOM 4003 C CA . ILE A 1 504 ? 16.013 -5.257 -18.829 1.00 97.56 504 ILE A CA 1
ATOM 4004 C C . ILE A 1 504 ? 15.275 -6.489 -19.355 1.00 97.56 504 ILE A C 1
ATOM 4006 O O . ILE A 1 504 ? 15.758 -7.116 -20.290 1.00 97.56 504 ILE A O 1
ATOM 4010 N N . SER A 1 505 ? 14.074 -6.768 -18.841 1.00 97.56 505 SER A N 1
ATOM 4011 C CA . SER A 1 505 ? 13.268 -7.912 -19.295 1.00 97.56 505 SER A CA 1
ATOM 4012 C C . SER A 1 505 ? 12.865 -7.769 -20.770 1.00 97.56 505 SER A C 1
ATOM 4014 O O . SER A 1 505 ? 12.887 -8.738 -21.523 1.00 97.56 505 SER A O 1
ATOM 4016 N N . SER A 1 506 ? 12.524 -6.551 -21.212 1.00 97.06 506 SER A N 1
ATOM 4017 C CA . SER A 1 506 ? 12.230 -6.277 -22.623 1.00 97.06 506 SER A CA 1
ATOM 4018 C C . SER A 1 506 ? 13.461 -6.467 -23.508 1.00 97.06 506 SER A C 1
ATOM 4020 O O . SER A 1 506 ? 13.340 -6.971 -24.621 1.00 97.06 506 SER A O 1
ATOM 4022 N N . PHE A 1 507 ? 14.643 -6.064 -23.039 1.00 97.69 507 PHE A N 1
ATOM 4023 C CA . PHE A 1 507 ? 15.879 -6.219 -23.797 1.00 97.69 507 PHE A CA 1
ATOM 4024 C C . PHE A 1 507 ? 16.298 -7.693 -23.884 1.00 97.69 507 PHE A C 1
ATOM 4026 O O . PHE A 1 507 ? 16.651 -8.161 -24.961 1.00 97.69 507 PHE A O 1
ATOM 4033 N N . GLU A 1 508 ? 16.180 -8.453 -22.794 1.00 97.81 508 GLU A N 1
ATOM 4034 C CA . GLU A 1 508 ? 16.385 -9.909 -22.788 1.00 97.81 508 GLU A CA 1
ATOM 4035 C C . GLU A 1 508 ? 15.501 -10.602 -23.830 1.00 97.81 508 GLU A C 1
ATOM 4037 O O . GLU A 1 508 ? 16.011 -11.356 -24.657 1.00 97.81 508 GLU A O 1
ATOM 4042 N N . TYR A 1 509 ? 14.213 -10.249 -23.878 1.00 97.38 509 TYR A N 1
ATOM 4043 C CA . TYR A 1 509 ? 13.287 -10.775 -24.880 1.00 97.38 509 TYR A CA 1
ATOM 4044 C C . TYR A 1 509 ? 13.722 -10.453 -26.321 1.00 97.38 509 TYR A C 1
ATOM 4046 O O . TYR A 1 509 ? 13.712 -11.332 -27.182 1.00 97.38 509 TYR A O 1
ATOM 4054 N N . LEU A 1 510 ? 14.163 -9.217 -26.591 1.00 95.88 510 LEU A N 1
ATOM 4055 C CA . LEU A 1 510 ? 14.686 -8.831 -27.910 1.00 95.88 510 LEU A CA 1
ATOM 4056 C C . LEU A 1 510 ? 15.933 -9.637 -28.304 1.00 95.88 510 LEU A C 1
ATOM 4058 O O . LEU A 1 510 ? 16.116 -9.951 -29.482 1.00 95.88 510 LEU A O 1
ATOM 4062 N N . LEU A 1 511 ? 16.799 -9.963 -27.339 1.00 97.31 511 LEU A N 1
ATOM 4063 C CA . LEU A 1 511 ? 17.986 -10.781 -27.586 1.00 97.31 511 LEU A CA 1
ATOM 4064 C C . LEU A 1 511 ? 17.636 -12.250 -27.831 1.00 97.31 511 LEU A C 1
ATOM 4066 O O . LEU A 1 511 ? 18.281 -12.885 -28.666 1.00 97.31 511 LEU A O 1
ATOM 4070 N N . ASP A 1 512 ? 16.631 -12.785 -27.146 1.00 97.06 512 ASP A N 1
ATOM 4071 C CA . ASP A 1 512 ? 16.149 -14.145 -27.386 1.00 97.06 512 ASP A CA 1
ATOM 4072 C C . ASP A 1 512 ? 15.522 -14.277 -28.779 1.00 97.06 512 ASP A C 1
ATOM 4074 O O . ASP A 1 512 ? 15.814 -15.236 -29.496 1.00 97.06 512 ASP A O 1
ATOM 4078 N N . GLU A 1 513 ? 14.746 -13.279 -29.208 1.00 96.31 513 GLU A N 1
ATOM 4079 C CA . GLU A 1 513 ? 14.201 -13.204 -30.566 1.00 96.31 513 GLU A CA 1
ATOM 4080 C C . GLU A 1 513 ? 15.324 -13.146 -31.616 1.00 96.31 513 GLU A C 1
ATOM 4082 O O . GLU A 1 513 ? 15.355 -13.958 -32.540 1.00 96.31 513 GLU A O 1
ATOM 4087 N N . LEU A 1 514 ? 16.321 -12.270 -31.426 1.00 95.62 514 LEU A N 1
ATOM 4088 C CA . LEU A 1 514 ? 17.496 -12.210 -32.303 1.00 95.62 514 LEU A CA 1
ATOM 4089 C C . LEU A 1 514 ? 18.235 -13.556 -32.357 1.00 95.62 514 LEU A C 1
ATOM 4091 O O . LEU A 1 514 ? 18.699 -13.980 -33.416 1.00 95.62 514 LEU A O 1
ATOM 4095 N N . ALA A 1 515 ? 18.376 -14.238 -31.220 1.00 97.00 515 ALA A N 1
ATOM 4096 C CA . ALA A 1 515 ? 19.074 -15.515 -31.150 1.00 97.00 515 ALA A CA 1
ATOM 4097 C C . ALA A 1 515 ? 18.373 -16.616 -31.957 1.00 97.00 515 ALA A C 1
ATOM 4099 O O . ALA A 1 515 ? 19.074 -17.506 -32.461 1.00 97.00 515 ALA A O 1
ATOM 4100 N N . GLN A 1 516 ? 17.038 -16.566 -32.043 1.00 96.44 516 GLN A N 1
ATOM 4101 C CA . GLN A 1 516 ? 16.207 -17.446 -32.868 1.00 96.44 516 GLN A CA 1
ATOM 4102 C C . GLN A 1 516 ? 16.351 -17.094 -34.350 1.00 96.44 516 GLN A C 1
ATOM 4104 O O . GLN A 1 516 ? 16.740 -17.957 -35.131 1.00 96.44 516 GLN A O 1
ATOM 4109 N N . GLU A 1 517 ? 16.180 -15.822 -34.717 1.00 95.06 517 GLU A N 1
ATOM 4110 C CA . GLU A 1 517 ? 16.327 -15.354 -36.103 1.00 95.06 517 GLU A CA 1
ATOM 4111 C C . GLU A 1 517 ? 17.722 -15.683 -36.665 1.00 95.06 517 GLU A C 1
ATOM 4113 O O . GLU A 1 517 ? 17.863 -16.219 -37.763 1.00 95.06 517 GLU A O 1
ATOM 4118 N N . LEU A 1 518 ? 18.785 -15.450 -35.887 1.00 96.00 518 LEU A N 1
ATOM 4119 C CA . LEU A 1 518 ? 20.144 -15.828 -36.283 1.00 96.00 518 LEU A CA 1
ATOM 4120 C C . LEU A 1 518 ? 20.325 -17.347 -36.381 1.00 96.00 518 LEU A C 1
ATOM 4122 O O . LEU A 1 518 ? 21.147 -17.803 -37.170 1.00 96.00 518 LEU A O 1
ATOM 4126 N N . ALA A 1 519 ? 19.624 -18.146 -35.571 1.00 96.12 519 ALA A N 1
ATOM 4127 C CA . ALA A 1 519 ? 19.705 -19.603 -35.673 1.00 96.12 519 ALA A CA 1
ATOM 4128 C C . ALA A 1 519 ? 19.097 -20.100 -36.991 1.00 96.12 519 ALA A C 1
ATOM 4130 O O . ALA A 1 519 ? 19.694 -20.954 -37.647 1.00 96.12 519 ALA A O 1
ATOM 4131 N N . GLU A 1 520 ? 17.965 -19.525 -37.396 1.00 95.31 520 GLU A N 1
ATOM 4132 C CA . GLU A 1 520 ? 17.326 -19.803 -38.684 1.00 95.31 520 GLU A CA 1
ATOM 4133 C C . GLU A 1 520 ? 18.231 -19.397 -39.850 1.00 95.31 520 GLU A C 1
ATOM 4135 O O . GLU A 1 520 ? 18.476 -20.199 -40.750 1.00 95.31 520 GLU A O 1
ATOM 4140 N N . LEU A 1 521 ? 18.819 -18.197 -39.792 1.00 93.50 521 LEU A N 1
ATOM 4141 C CA . LEU A 1 521 ? 19.760 -17.723 -40.810 1.00 93.50 521 LEU A CA 1
ATOM 4142 C C . LEU A 1 521 ? 21.005 -18.615 -40.918 1.00 93.50 521 LEU A C 1
ATOM 4144 O O . LEU A 1 521 ? 21.457 -18.909 -42.022 1.00 93.50 521 LEU A O 1
ATOM 4148 N N . VAL A 1 522 ? 21.549 -19.082 -39.789 1.00 94.62 522 VAL A N 1
ATOM 4149 C CA . VAL A 1 522 ? 22.686 -20.019 -39.763 1.00 94.62 522 VAL A CA 1
ATOM 4150 C C . VAL A 1 522 ? 22.329 -21.365 -40.401 1.00 94.62 522 VAL A C 1
ATOM 4152 O O . VAL A 1 522 ? 23.181 -21.958 -41.061 1.00 94.62 522 VAL A O 1
ATOM 4155 N N . ALA A 1 523 ? 21.101 -21.851 -40.209 1.00 93.75 523 ALA A N 1
ATOM 4156 C CA . ALA A 1 523 ? 20.616 -23.099 -40.800 1.00 93.75 523 ALA A CA 1
ATOM 4157 C C . ALA A 1 523 ? 20.196 -22.954 -42.277 1.00 93.75 523 ALA A C 1
ATOM 4159 O O . ALA A 1 523 ? 19.986 -23.959 -42.958 1.00 93.75 523 ALA A O 1
ATOM 4160 N N . GLY A 1 524 ? 20.064 -21.719 -42.769 1.00 93.75 524 GLY A N 1
ATOM 4161 C CA . GLY A 1 524 ? 19.589 -21.411 -44.111 1.00 93.75 524 GLY A CA 1
ATOM 4162 C C . GLY A 1 524 ? 20.579 -21.754 -45.237 1.00 93.75 524 GLY A C 1
ATOM 4163 O O . GLY A 1 524 ? 21.795 -21.835 -45.026 1.00 93.75 524 GLY A O 1
ATOM 4164 N N . PRO A 1 525 ? 20.077 -21.910 -46.478 1.00 92.62 525 PRO A N 1
ATOM 4165 C CA . PRO A 1 525 ? 20.895 -22.270 -47.637 1.00 92.62 525 PRO A CA 1
ATOM 4166 C C . PRO A 1 525 ? 21.937 -21.198 -47.991 1.00 92.62 525 PRO A C 1
ATOM 4168 O O . PRO A 1 525 ? 23.043 -21.537 -48.417 1.00 92.62 525 PRO A O 1
ATOM 4171 N N . ASP A 1 526 ? 21.634 -19.918 -47.765 1.00 90.44 526 ASP A N 1
ATOM 4172 C CA . ASP A 1 526 ? 22.545 -18.814 -48.087 1.00 90.44 526 ASP A CA 1
ATOM 4173 C C . ASP A 1 526 ? 23.800 -18.831 -47.209 1.00 90.44 526 ASP A C 1
ATOM 4175 O O . ASP A 1 526 ? 24.913 -18.619 -47.702 1.00 90.44 526 ASP A O 1
ATOM 4179 N N . ALA A 1 527 ? 23.650 -19.155 -45.920 1.00 90.62 527 ALA A N 1
ATOM 4180 C CA . ALA A 1 527 ? 24.777 -19.308 -45.007 1.00 90.62 527 ALA A CA 1
ATOM 4181 C C . ALA A 1 527 ? 25.669 -20.491 -45.418 1.00 90.62 527 ALA A C 1
ATOM 4183 O O . ALA A 1 527 ? 26.897 -20.367 -45.418 1.00 90.62 527 ALA A O 1
ATOM 4184 N N . ALA A 1 528 ? 25.073 -21.611 -45.847 1.00 89.06 528 ALA A N 1
ATOM 4185 C CA . ALA A 1 528 ? 25.816 -22.752 -46.381 1.00 89.06 528 ALA A CA 1
ATOM 4186 C C . ALA A 1 528 ? 26.576 -22.389 -47.673 1.00 89.06 528 ALA A C 1
ATOM 4188 O O . ALA A 1 528 ? 27.764 -22.696 -47.813 1.00 89.06 528 ALA A O 1
ATOM 4189 N N . ALA A 1 529 ? 25.934 -21.664 -48.593 1.00 90.81 529 ALA A N 1
ATOM 4190 C CA . ALA A 1 529 ? 26.557 -21.195 -49.829 1.00 90.81 529 ALA A CA 1
ATOM 4191 C C . ALA A 1 529 ? 27.682 -20.174 -49.576 1.00 90.81 529 ALA A C 1
ATOM 4193 O O . ALA A 1 529 ? 28.694 -20.157 -50.286 1.00 90.81 529 ALA A O 1
ATOM 4194 N N . ARG A 1 530 ? 27.539 -19.307 -48.566 1.00 88.88 530 ARG A N 1
ATOM 4195 C CA . ARG A 1 530 ? 28.599 -18.380 -48.148 1.00 88.88 530 ARG A CA 1
ATOM 4196 C C . ARG A 1 530 ? 29.792 -19.125 -47.556 1.00 88.88 530 ARG A C 1
ATOM 4198 O O . ARG A 1 530 ? 30.923 -18.822 -47.935 1.00 88.88 530 ARG A O 1
ATOM 4205 N N . ALA A 1 531 ? 29.544 -20.120 -46.707 1.00 87.94 531 ALA A N 1
ATOM 4206 C CA . ALA A 1 531 ? 30.576 -20.928 -46.063 1.00 87.94 531 ALA A CA 1
ATOM 4207 C C . ALA A 1 531 ? 31.485 -21.662 -47.071 1.00 87.94 531 ALA A C 1
ATOM 4209 O O . ALA A 1 531 ? 32.689 -21.766 -46.846 1.00 87.94 531 ALA A O 1
ATOM 4210 N N . LEU A 1 532 ? 30.947 -22.108 -48.213 1.00 88.06 532 LEU A N 1
ATOM 4211 C CA . LEU A 1 532 ? 31.739 -22.724 -49.291 1.00 88.06 532 LEU A CA 1
ATOM 4212 C C . LEU A 1 532 ? 32.708 -21.747 -49.978 1.00 88.06 532 LEU A C 1
ATOM 4214 O O . LEU A 1 532 ? 33.737 -22.169 -50.499 1.00 88.06 532 LEU A O 1
ATOM 4218 N N . ARG A 1 533 ? 32.376 -20.451 -49.996 1.00 87.12 533 ARG A N 1
ATOM 4219 C CA . ARG A 1 533 ? 33.143 -19.397 -50.684 1.00 87.12 533 ARG A CA 1
ATOM 4220 C C . ARG A 1 533 ? 34.082 -18.626 -49.758 1.00 87.12 533 ARG A C 1
ATOM 4222 O O . ARG A 1 533 ? 34.927 -17.878 -50.238 1.00 87.12 533 ARG A O 1
ATOM 4229 N N . ASP A 1 534 ? 33.912 -18.744 -48.445 1.00 85.31 534 ASP A N 1
ATOM 4230 C CA . ASP A 1 534 ? 34.736 -18.041 -47.465 1.00 85.31 534 ASP A CA 1
ATOM 4231 C C . ASP A 1 534 ? 36.022 -18.844 -47.165 1.00 85.31 534 ASP A C 1
ATOM 4233 O O . ASP A 1 534 ? 35.955 -19.959 -46.636 1.00 85.31 534 ASP A O 1
ATOM 4237 N N . PRO A 1 535 ? 37.214 -18.298 -47.489 1.00 81.38 535 PRO A N 1
ATOM 4238 C CA . PRO A 1 535 ? 38.481 -19.009 -47.319 1.00 81.38 535 PRO A CA 1
ATOM 4239 C C . PRO A 1 535 ? 38.814 -19.294 -45.846 1.00 81.38 535 PRO A C 1
ATOM 4241 O O . PRO A 1 535 ? 39.655 -20.147 -45.564 1.00 81.38 535 PRO A O 1
ATOM 4244 N N . LEU A 1 536 ? 38.163 -18.605 -44.901 1.00 84.56 536 LEU A N 1
ATOM 4245 C CA . LEU A 1 536 ? 38.398 -18.731 -43.462 1.00 84.56 536 LEU A CA 1
ATOM 4246 C C . LEU A 1 536 ? 37.239 -19.409 -42.712 1.00 84.56 536 LEU A C 1
ATOM 4248 O O . LEU A 1 536 ? 37.263 -19.450 -41.480 1.00 84.56 536 LEU A O 1
ATOM 4252 N N . THR A 1 537 ? 36.277 -20.026 -43.410 1.00 81.31 537 THR A N 1
ATOM 4253 C CA . THR A 1 537 ? 35.129 -20.739 -42.805 1.00 81.31 537 THR A CA 1
ATOM 4254 C C . THR A 1 537 ? 35.525 -21.757 -41.742 1.00 81.31 537 THR A C 1
ATOM 4256 O O . THR A 1 537 ? 34.820 -21.916 -40.749 1.00 81.31 537 THR A O 1
ATOM 4259 N N . ARG A 1 538 ? 36.657 -22.455 -41.916 1.00 76.38 538 ARG A N 1
ATOM 4260 C CA . ARG A 1 538 ? 37.134 -23.456 -40.941 1.00 76.38 538 ARG A CA 1
ATOM 4261 C C . ARG A 1 538 ? 37.460 -22.850 -39.572 1.00 76.38 538 ARG A C 1
ATOM 4263 O O . ARG A 1 538 ? 37.456 -23.571 -38.582 1.00 76.38 538 ARG A O 1
ATOM 4270 N N . VAL A 1 539 ? 37.751 -21.550 -39.527 1.00 75.75 539 VAL A N 1
ATOM 4271 C CA . VAL A 1 539 ? 38.143 -20.809 -38.318 1.00 75.75 539 VAL A CA 1
ATOM 4272 C C . VAL A 1 539 ? 37.019 -19.889 -37.831 1.00 75.75 539 VAL A C 1
ATOM 4274 O O . VAL A 1 539 ? 36.945 -19.617 -36.636 1.00 75.75 539 VAL A O 1
ATOM 4277 N N . ALA A 1 540 ? 36.160 -19.419 -38.741 1.00 78.44 540 ALA A N 1
ATOM 4278 C CA . ALA A 1 540 ? 35.123 -18.429 -38.481 1.00 78.44 540 ALA A CA 1
ATOM 4279 C C . ALA A 1 540 ? 33.821 -18.749 -39.243 1.00 78.44 540 ALA A C 1
ATOM 4281 O O . ALA A 1 540 ? 33.477 -18.087 -40.219 1.00 78.44 540 ALA A O 1
ATOM 4282 N N . ASN A 1 541 ? 33.093 -19.776 -38.801 1.00 86.25 541 ASN A N 1
ATOM 4283 C CA . ASN A 1 541 ? 31.827 -20.187 -39.418 1.00 86.25 541 ASN A CA 1
ATOM 4284 C C . ASN A 1 541 ? 30.611 -19.379 -38.915 1.00 86.25 541 ASN A C 1
ATOM 4286 O O . ASN A 1 541 ? 30.693 -18.611 -37.952 1.00 86.25 541 ASN A O 1
ATOM 4290 N N . ALA A 1 542 ? 29.457 -19.591 -39.556 1.00 89.88 542 ALA A N 1
ATOM 4291 C CA . ALA A 1 542 ? 28.195 -18.916 -39.240 1.00 89.88 542 ALA A CA 1
ATOM 4292 C C . ALA A 1 542 ? 27.754 -19.110 -37.775 1.00 89.88 542 ALA A C 1
ATOM 4294 O O . ALA A 1 542 ? 27.297 -18.168 -37.129 1.00 89.88 542 ALA A O 1
ATOM 4295 N N . GLY A 1 543 ? 27.947 -20.311 -37.215 1.00 91.62 543 GLY A N 1
ATOM 4296 C CA . GLY A 1 543 ? 27.629 -20.608 -35.817 1.00 91.62 543 GLY A CA 1
ATOM 4297 C C . GLY A 1 543 ? 28.521 -19.843 -34.834 1.00 91.62 543 GLY A C 1
ATOM 4298 O O . GLY A 1 543 ? 28.026 -19.266 -33.868 1.00 91.62 543 GLY A O 1
ATOM 4299 N N . GLN A 1 544 ? 29.826 -19.766 -35.106 1.00 91.81 544 GLN A N 1
ATOM 4300 C CA . GLN A 1 544 ? 30.765 -18.952 -34.327 1.00 91.81 544 GLN A CA 1
ATOM 4301 C C . GLN A 1 544 ? 30.450 -17.455 -34.446 1.00 91.81 544 GLN A C 1
ATOM 4303 O O . GLN A 1 544 ? 30.535 -16.735 -33.451 1.00 91.81 544 GLN A O 1
ATOM 4308 N N . LEU A 1 545 ? 30.033 -16.989 -35.630 1.00 93.31 545 LEU A N 1
ATOM 4309 C CA . LEU A 1 545 ? 29.604 -15.606 -35.831 1.00 93.31 545 LEU A CA 1
ATOM 4310 C C . LEU A 1 545 ? 28.350 -15.293 -35.013 1.00 93.31 545 LEU A C 1
ATOM 4312 O O . LEU A 1 545 ? 28.346 -14.294 -34.298 1.00 93.31 545 LEU A O 1
ATOM 4316 N N . ARG A 1 546 ? 27.333 -16.165 -35.043 1.00 95.25 546 ARG A N 1
ATOM 4317 C CA . ARG A 1 546 ? 26.142 -16.054 -34.188 1.00 95.25 546 ARG A CA 1
ATOM 4318 C C . ARG A 1 546 ? 26.525 -15.975 -32.713 1.00 95.25 546 ARG A C 1
ATOM 4320 O O . ARG A 1 546 ? 26.081 -15.061 -32.026 1.00 95.25 546 ARG A O 1
ATOM 4327 N N . SER A 1 547 ? 27.378 -16.880 -32.230 1.00 95.44 547 SER A N 1
ATOM 4328 C CA . SER A 1 547 ? 27.849 -16.854 -30.838 1.00 95.44 547 SER A CA 1
ATOM 4329 C C . SER A 1 547 ? 28.534 -15.532 -30.493 1.00 95.44 547 SER A C 1
ATOM 4331 O O . SER A 1 547 ? 28.249 -14.955 -29.446 1.00 95.44 547 SER A O 1
ATOM 4333 N N . ARG A 1 548 ? 29.377 -15.008 -31.392 1.00 95.50 548 ARG A N 1
ATOM 4334 C CA . ARG A 1 548 ? 30.078 -13.735 -31.192 1.00 95.50 548 ARG A CA 1
ATOM 4335 C C . ARG A 1 548 ? 29.143 -12.523 -31.234 1.00 95.50 548 ARG A C 1
ATOM 4337 O O . ARG A 1 548 ? 29.351 -11.587 -30.468 1.00 95.50 548 ARG A O 1
ATOM 4344 N N . ILE A 1 549 ? 28.127 -12.532 -32.100 1.00 96.94 549 ILE A N 1
ATOM 4345 C CA . ILE A 1 549 ? 27.070 -11.508 -32.126 1.00 96.94 549 ILE A CA 1
ATOM 4346 C C . ILE A 1 549 ? 26.336 -11.510 -30.785 1.00 96.94 549 ILE A C 1
ATOM 4348 O O . ILE A 1 549 ? 26.297 -10.481 -30.116 1.00 96.94 549 ILE A O 1
ATOM 4352 N N . MET A 1 550 ? 25.843 -12.672 -30.344 1.00 97.94 550 MET A N 1
ATOM 4353 C CA . MET A 1 550 ? 25.100 -12.782 -29.086 1.00 97.94 550 MET A CA 1
ATOM 4354 C C . MET A 1 550 ? 25.944 -12.409 -27.865 1.00 97.94 550 MET A C 1
ATOM 4356 O O . MET A 1 550 ? 25.426 -11.811 -26.927 1.00 97.94 550 MET A O 1
ATOM 4360 N N . GLU A 1 551 ? 27.239 -12.725 -27.867 1.00 97.44 551 GLU A N 1
ATOM 4361 C CA . GLU A 1 551 ? 28.175 -12.289 -26.827 1.00 97.44 551 GLU A CA 1
ATOM 4362 C C . GLU A 1 551 ? 28.284 -10.758 -26.770 1.00 97.44 551 GLU A C 1
ATOM 4364 O O . GLU A 1 551 ? 28.168 -10.180 -25.691 1.00 97.44 551 GLU A O 1
ATOM 4369 N N . GLN A 1 552 ? 28.443 -10.092 -27.920 1.00 97.44 552 GLN A N 1
ATOM 4370 C CA . GLN A 1 552 ? 28.505 -8.628 -27.986 1.00 97.44 552 GLN A CA 1
ATOM 4371 C C . GLN A 1 552 ? 27.178 -7.974 -27.576 1.00 97.44 552 GLN A C 1
ATOM 4373 O O . GLN A 1 552 ? 27.193 -6.987 -26.848 1.00 97.44 552 GLN A O 1
ATOM 4378 N N . CYS A 1 553 ? 26.034 -8.528 -27.983 1.00 97.56 553 CYS A N 1
ATOM 4379 C CA . CYS A 1 553 ? 24.722 -8.022 -27.575 1.00 97.56 553 CYS A CA 1
ATOM 4380 C C . CYS A 1 553 ? 24.498 -8.166 -26.058 1.00 97.56 553 CYS A C 1
ATOM 4382 O O . CYS A 1 553 ? 24.038 -7.230 -25.404 1.00 97.56 553 CYS A O 1
ATOM 4384 N N . ARG A 1 554 ? 24.873 -9.315 -25.475 1.00 97.81 554 ARG A N 1
ATOM 4385 C CA . ARG A 1 554 ? 24.784 -9.548 -24.023 1.00 97.81 554 ARG A CA 1
ATOM 4386 C C . ARG A 1 554 ? 25.721 -8.652 -23.225 1.00 97.81 554 ARG A C 1
ATOM 4388 O O . ARG A 1 554 ? 25.403 -8.323 -22.089 1.00 97.81 554 ARG A O 1
ATOM 4395 N N . GLU A 1 555 ? 26.850 -8.240 -23.794 1.00 97.69 555 GLU A N 1
ATOM 4396 C CA . GLU A 1 555 ? 27.716 -7.250 -23.155 1.00 97.69 555 GLU A CA 1
ATOM 4397 C C . GLU A 1 555 ? 27.015 -5.893 -23.009 1.00 97.69 555 GLU A C 1
ATOM 4399 O O . GLU A 1 555 ? 27.063 -5.302 -21.934 1.00 97.69 555 GLU A O 1
ATOM 4404 N N . VAL A 1 556 ? 26.278 -5.441 -24.030 1.00 97.50 556 VAL A N 1
ATOM 4405 C CA . VAL A 1 556 ? 25.468 -4.212 -23.921 1.00 97.50 556 VAL A CA 1
ATOM 4406 C C . VAL A 1 556 ? 24.344 -4.382 -22.893 1.00 97.50 556 VAL A C 1
ATOM 4408 O O . VAL A 1 556 ? 24.119 -3.501 -22.065 1.00 97.50 556 VAL A O 1
ATOM 4411 N N . LEU A 1 557 ? 23.686 -5.548 -22.857 1.00 97.81 557 LEU A N 1
ATOM 4412 C CA . LEU A 1 557 ? 22.711 -5.860 -21.805 1.00 97.81 557 LEU A CA 1
ATOM 4413 C C . LEU A 1 557 ? 23.336 -5.777 -20.401 1.00 97.81 557 LEU A C 1
ATOM 4415 O O . LEU A 1 557 ? 22.741 -5.167 -19.515 1.00 97.81 557 LEU A O 1
ATOM 4419 N N . ARG A 1 558 ? 24.542 -6.326 -20.193 1.00 98.25 558 ARG A N 1
ATOM 4420 C CA . ARG A 1 558 ? 25.266 -6.220 -18.913 1.00 98.25 558 ARG A CA 1
ATOM 4421 C C . ARG A 1 558 ? 25.561 -4.770 -18.538 1.00 98.25 558 ARG A C 1
ATOM 4423 O O . ARG A 1 558 ? 25.417 -4.407 -17.372 1.00 98.25 558 ARG A O 1
ATOM 4430 N N . GLN A 1 559 ? 25.914 -3.931 -19.510 1.00 97.25 559 GLN A N 1
ATOM 4431 C CA . GLN A 1 559 ? 26.100 -2.495 -19.284 1.00 97.25 559 GLN A CA 1
ATOM 4432 C C . GLN A 1 559 ? 24.796 -1.839 -18.817 1.00 97.25 559 GLN A C 1
ATOM 4434 O O . GLN A 1 559 ? 24.806 -1.127 -17.817 1.00 97.25 559 GLN A O 1
ATOM 4439 N N . HIS A 1 560 ? 23.658 -2.153 -19.445 1.00 97.69 560 HIS A N 1
ATOM 4440 C CA . HIS A 1 560 ? 22.343 -1.670 -19.003 1.00 97.69 560 HIS A CA 1
ATOM 4441 C C . HIS A 1 560 ? 21.983 -2.186 -17.597 1.00 97.69 560 HIS A C 1
ATOM 4443 O O . HIS A 1 560 ? 21.462 -1.434 -16.769 1.00 97.69 560 HIS A O 1
ATOM 4449 N N . GLN A 1 561 ? 22.286 -3.452 -17.290 1.00 97.25 561 GLN A N 1
ATOM 4450 C CA . GLN A 1 561 ? 22.082 -4.042 -15.962 1.00 97.25 561 GLN A CA 1
ATOM 4451 C C . GLN A 1 561 ? 22.939 -3.356 -14.885 1.00 97.25 561 GLN A C 1
ATOM 4453 O O . GLN A 1 561 ? 22.488 -3.239 -13.745 1.00 97.25 561 GLN A O 1
ATOM 4458 N N . ALA A 1 562 ? 24.130 -2.859 -15.230 1.00 97.00 562 ALA A N 1
ATOM 4459 C CA . ALA A 1 562 ? 25.011 -2.135 -14.315 1.00 97.00 562 ALA A CA 1
ATOM 4460 C C . ALA A 1 562 ? 24.549 -0.693 -14.022 1.00 97.00 562 ALA A C 1
ATOM 4462 O O . ALA A 1 562 ? 24.945 -0.127 -13.005 1.00 97.00 562 ALA A O 1
ATOM 4463 N N . VAL A 1 563 ? 23.686 -0.102 -14.860 1.00 95.75 563 VAL A N 1
ATOM 4464 C CA . VAL A 1 563 ? 23.134 1.243 -14.626 1.00 95.75 563 VAL A CA 1
ATOM 4465 C C . VAL A 1 563 ? 22.267 1.246 -13.349 1.00 95.75 563 VAL A C 1
ATOM 4467 O O . VAL A 1 563 ? 21.349 0.421 -13.243 1.00 95.75 563 VAL A O 1
ATOM 4470 N N . PRO A 1 564 ? 22.511 2.145 -12.374 1.00 95.06 564 PRO A N 1
ATOM 4471 C CA . PRO A 1 564 ? 21.673 2.299 -11.180 1.00 95.06 564 PRO A CA 1
ATOM 4472 C C . PRO A 1 564 ? 20.197 2.547 -11.514 1.00 95.06 564 PRO A C 1
ATOM 4474 O O . PRO A 1 564 ? 19.880 3.187 -12.518 1.00 95.06 564 PRO A O 1
ATOM 4477 N N . ALA A 1 565 ? 19.279 2.036 -10.690 1.00 93.56 565 ALA A N 1
ATOM 4478 C CA . ALA A 1 565 ? 17.842 2.091 -10.973 1.00 93.56 565 ALA A CA 1
ATOM 4479 C C . ALA A 1 565 ? 17.300 3.531 -11.025 1.00 93.56 565 ALA A C 1
ATOM 4481 O O . ALA A 1 565 ? 16.384 3.830 -11.786 1.00 93.56 565 ALA A O 1
ATOM 4482 N N . GLU A 1 566 ? 17.911 4.443 -10.279 1.00 90.62 566 GLU A N 1
ATOM 4483 C CA . GLU A 1 566 ? 17.545 5.854 -10.184 1.00 90.62 566 GLU A CA 1
ATOM 4484 C C . GLU A 1 566 ? 17.755 6.579 -11.519 1.00 90.62 566 GLU A C 1
ATOM 4486 O O . GLU A 1 566 ? 16.959 7.440 -11.890 1.00 90.62 566 GLU A O 1
ATOM 4491 N N . LEU A 1 567 ? 18.776 6.190 -12.292 1.00 92.19 567 LEU A N 1
ATOM 4492 C CA . LEU A 1 567 ? 19.053 6.787 -13.603 1.00 92.19 567 LEU A CA 1
ATOM 4493 C C . LEU A 1 567 ? 18.015 6.397 -14.660 1.00 92.19 567 LEU A C 1
ATOM 4495 O O . LEU A 1 567 ? 17.828 7.128 -15.628 1.00 92.19 567 LEU A O 1
ATOM 4499 N N . TYR A 1 568 ? 17.274 5.303 -14.456 1.00 91.81 568 TYR A N 1
ATOM 4500 C CA . TYR A 1 568 ? 16.139 4.959 -15.317 1.00 91.81 568 TYR A CA 1
ATOM 4501 C C . TYR A 1 568 ? 14.968 5.936 -15.152 1.00 91.81 568 TYR A C 1
ATOM 4503 O O . TYR A 1 568 ? 14.082 5.981 -16.008 1.00 91.81 568 TYR A O 1
ATOM 4511 N N . LEU A 1 569 ? 14.924 6.719 -14.069 1.00 88.44 569 LEU A N 1
ATOM 4512 C CA . LEU A 1 569 ? 13.887 7.730 -13.856 1.00 88.44 569 LEU A CA 1
ATOM 4513 C C . LEU A 1 569 ? 14.106 8.989 -14.697 1.00 88.44 569 LEU A C 1
ATOM 4515 O O . LEU A 1 569 ? 13.143 9.721 -14.922 1.00 88.44 569 LEU A O 1
ATOM 4519 N N . ASP A 1 570 ? 15.333 9.232 -15.161 1.00 89.88 570 ASP A N 1
ATOM 4520 C CA . ASP A 1 570 ? 15.625 10.323 -16.081 1.00 89.88 570 ASP A CA 1
ATOM 4521 C C . ASP A 1 570 ? 15.135 9.969 -17.489 1.00 89.88 570 ASP A C 1
ATOM 4523 O O . ASP A 1 570 ? 15.496 8.938 -18.058 1.00 89.88 570 ASP A O 1
ATOM 4527 N N . ASP A 1 571 ? 14.273 10.816 -18.053 1.00 87.62 571 ASP A N 1
ATOM 4528 C CA . ASP A 1 571 ? 13.627 10.523 -19.332 1.00 87.62 571 ASP A CA 1
ATOM 4529 C C . ASP A 1 571 ? 14.622 10.536 -20.499 1.00 87.62 571 ASP A C 1
ATOM 4531 O O . ASP A 1 571 ? 14.451 9.765 -21.442 1.00 87.62 571 ASP A O 1
ATOM 4535 N N . CYS A 1 572 ? 15.671 11.362 -20.445 1.00 87.69 572 CYS A N 1
ATOM 4536 C CA . CYS A 1 572 ? 16.695 11.419 -21.490 1.00 87.69 572 CYS A CA 1
ATOM 4537 C C . CYS A 1 572 ? 17.564 10.155 -21.479 1.00 87.69 572 CYS A C 1
ATOM 4539 O O . CYS A 1 572 ? 17.766 9.530 -22.526 1.00 87.69 572 CYS A O 1
ATOM 4541 N N . MET A 1 573 ? 18.023 9.738 -20.298 1.00 91.56 573 MET A N 1
ATOM 4542 C CA . MET A 1 573 ? 18.770 8.494 -20.112 1.00 91.56 573 MET A CA 1
ATOM 4543 C C . MET A 1 573 ? 17.925 7.281 -20.487 1.00 91.56 573 MET A C 1
ATOM 4545 O O . MET A 1 573 ? 18.372 6.439 -21.261 1.00 91.56 573 MET A O 1
ATOM 4549 N N . TYR A 1 574 ? 16.682 7.209 -20.006 1.00 92.44 574 TYR A N 1
ATOM 4550 C CA . TYR A 1 574 ? 15.790 6.093 -20.308 1.00 92.44 574 TYR A CA 1
ATOM 4551 C C . TYR A 1 574 ? 15.512 5.966 -21.808 1.00 92.44 574 TYR A C 1
ATOM 4553 O O . TYR A 1 574 ? 15.620 4.872 -22.357 1.00 92.44 574 TYR A O 1
ATOM 4561 N N . ARG A 1 575 ? 15.223 7.081 -22.496 1.00 89.88 575 ARG A N 1
ATOM 4562 C CA . ARG A 1 575 ? 15.063 7.094 -23.960 1.00 89.88 575 ARG A CA 1
ATOM 4563 C C . ARG A 1 575 ? 16.316 6.592 -24.672 1.00 89.88 575 ARG A C 1
ATOM 4565 O O . ARG A 1 575 ? 16.190 5.810 -25.608 1.00 89.88 575 ARG A O 1
ATOM 4572 N N . SER A 1 576 ? 17.497 7.001 -24.211 1.00 91.00 576 SER A N 1
ATOM 4573 C CA . SER A 1 576 ? 18.774 6.570 -24.793 1.00 91.00 576 SER A CA 1
ATOM 4574 C C . SER A 1 576 ? 18.998 5.063 -24.625 1.00 91.00 576 SER A C 1
ATOM 4576 O O . SER A 1 576 ? 19.350 4.390 -25.588 1.00 91.00 576 SER A O 1
ATOM 4578 N N . LEU A 1 577 ? 18.715 4.514 -23.438 1.00 94.75 577 LEU A N 1
ATOM 4579 C CA . LEU A 1 577 ? 18.827 3.076 -23.159 1.00 94.75 577 LEU A CA 1
ATOM 4580 C C . LEU A 1 577 ? 17.836 2.244 -23.984 1.00 94.75 577 LEU A C 1
ATOM 4582 O O . LEU A 1 577 ? 18.185 1.172 -24.478 1.00 94.75 577 LEU A O 1
ATOM 4586 N N . VAL A 1 578 ? 16.598 2.723 -24.138 1.00 92.75 578 VAL A N 1
ATOM 4587 C CA . VAL A 1 578 ? 15.587 2.070 -24.983 1.00 92.75 578 VAL A CA 1
ATOM 4588 C C . VAL A 1 578 ? 16.030 2.085 -26.445 1.00 92.75 578 VAL A C 1
ATOM 4590 O O . VAL A 1 578 ? 16.031 1.029 -27.076 1.00 92.75 578 VAL A O 1
ATOM 4593 N N . ALA A 1 579 ? 16.473 3.233 -26.964 1.00 89.62 579 ALA A N 1
ATOM 4594 C CA . ALA A 1 579 ? 16.976 3.343 -28.332 1.00 89.62 579 ALA A CA 1
ATOM 4595 C C . ALA A 1 579 ? 18.156 2.391 -28.583 1.00 89.62 579 ALA A C 1
ATOM 4597 O O . ALA A 1 579 ? 18.106 1.597 -29.518 1.00 89.62 579 ALA A O 1
ATOM 4598 N N . GLU A 1 580 ? 19.158 2.374 -27.697 1.00 93.00 580 GLU A N 1
ATOM 4599 C CA . GLU A 1 580 ? 20.302 1.463 -27.819 1.00 93.00 580 GLU A CA 1
ATOM 4600 C C . GLU A 1 580 ? 19.873 -0.012 -27.790 1.00 93.00 580 GLU A C 1
ATOM 4602 O O . GLU A 1 580 ? 20.379 -0.810 -28.576 1.00 93.00 580 GLU A O 1
ATOM 4607 N N . SER A 1 581 ? 18.897 -0.391 -26.953 1.00 93.75 581 SER A N 1
ATOM 4608 C CA . SER A 1 581 ? 18.407 -1.779 -26.911 1.00 93.75 581 SER A CA 1
ATOM 4609 C C . SER A 1 581 ? 17.749 -2.233 -28.222 1.00 93.75 581 SER A C 1
ATOM 4611 O O . SER A 1 581 ? 17.940 -3.377 -28.641 1.00 93.75 581 SER A O 1
ATOM 4613 N N . LEU A 1 582 ? 17.023 -1.333 -28.896 1.00 88.81 582 LEU A N 1
ATOM 4614 C CA . LEU A 1 582 ? 16.405 -1.596 -30.196 1.00 88.81 582 LEU A CA 1
ATOM 4615 C C . LEU A 1 582 ? 17.466 -1.658 -31.302 1.00 88.81 582 LEU A C 1
ATOM 4617 O O . LEU A 1 582 ? 17.474 -2.599 -32.097 1.00 88.81 582 LEU A O 1
ATOM 4621 N N . GLU A 1 583 ? 18.411 -0.716 -31.295 1.00 88.19 583 GLU A N 1
ATOM 4622 C CA . GLU A 1 583 ? 19.528 -0.680 -32.241 1.00 88.19 583 GLU A CA 1
ATOM 4623 C C . GLU A 1 583 ? 20.402 -1.938 -32.140 1.00 88.19 583 GLU A C 1
ATOM 4625 O O . GLU A 1 583 ? 20.809 -2.486 -33.160 1.00 88.19 583 GLU A O 1
ATOM 4630 N N . VAL A 1 584 ? 20.682 -2.450 -30.936 1.00 93.19 584 VAL A N 1
ATOM 4631 C CA . VAL A 1 584 ? 21.526 -3.645 -30.745 1.00 93.19 584 VAL A CA 1
ATOM 4632 C C . VAL A 1 584 ? 20.968 -4.866 -31.477 1.00 93.19 584 VAL A C 1
ATOM 4634 O O . VAL A 1 584 ? 21.751 -5.633 -32.049 1.00 93.19 584 VAL A O 1
ATOM 4637 N N . LYS A 1 585 ? 19.639 -5.037 -31.502 1.00 89.75 585 LYS A N 1
ATOM 4638 C CA . LYS A 1 585 ? 18.996 -6.115 -32.267 1.00 89.75 585 LYS A CA 1
ATOM 4639 C C . LYS A 1 585 ? 19.288 -5.968 -33.761 1.00 89.75 585 LYS A C 1
ATOM 4641 O O . LYS A 1 585 ? 19.734 -6.922 -34.401 1.00 89.75 585 LYS A O 1
ATOM 4646 N N . GLU A 1 586 ? 19.100 -4.768 -34.304 1.00 87.50 586 GLU A N 1
ATOM 4647 C CA . GLU A 1 586 ? 19.376 -4.476 -35.712 1.00 87.50 586 GLU A CA 1
ATOM 4648 C C . GLU A 1 586 ? 20.860 -4.645 -36.058 1.00 87.50 586 GLU A C 1
ATOM 4650 O O . GLU A 1 586 ? 21.203 -5.304 -37.037 1.00 87.50 586 GLU A O 1
ATOM 4655 N N . MET A 1 587 ? 21.764 -4.112 -35.231 1.00 92.19 587 MET A N 1
ATOM 4656 C CA . MET A 1 587 ? 23.209 -4.243 -35.428 1.00 92.19 587 MET A CA 1
ATOM 4657 C C . MET A 1 587 ? 23.648 -5.711 -35.448 1.00 92.19 587 MET A C 1
ATOM 4659 O O . MET A 1 587 ? 24.559 -6.064 -36.200 1.00 92.19 587 MET A O 1
ATOM 4663 N N . GLY A 1 588 ? 23.005 -6.567 -34.647 1.00 93.69 588 GLY A N 1
ATOM 4664 C CA . GLY A 1 588 ? 23.232 -8.009 -34.661 1.00 93.69 588 GLY A CA 1
ATOM 4665 C C . GLY A 1 588 ? 22.891 -8.643 -36.011 1.00 93.69 588 GLY A C 1
ATOM 4666 O O . GLY A 1 588 ? 23.725 -9.361 -36.567 1.00 93.69 588 GLY A O 1
ATOM 4667 N N . LYS A 1 589 ? 21.718 -8.320 -36.573 1.00 91.19 589 LYS A N 1
ATOM 4668 C CA . LYS A 1 589 ? 21.308 -8.770 -37.916 1.00 91.19 589 LYS A CA 1
ATOM 4669 C C . LYS A 1 589 ? 22.244 -8.255 -38.998 1.00 91.19 589 LYS A C 1
ATOM 4671 O O . LYS A 1 589 ? 22.806 -9.047 -39.744 1.00 91.19 589 LYS A O 1
ATOM 4676 N N . TYR A 1 590 ? 22.515 -6.952 -39.012 1.00 90.31 590 TYR A N 1
ATOM 4677 C CA . TYR A 1 590 ? 23.383 -6.340 -40.017 1.00 90.31 590 TYR A CA 1
ATOM 4678 C C . TYR A 1 590 ? 24.812 -6.871 -39.972 1.00 90.31 590 TYR A C 1
ATOM 4680 O O . TYR A 1 590 ? 25.463 -6.996 -41.004 1.00 90.31 590 TYR A O 1
ATOM 4688 N N . LYS A 1 591 ? 25.315 -7.234 -38.788 1.00 94.00 591 LYS A N 1
ATOM 4689 C CA . LYS A 1 591 ? 26.606 -7.914 -38.675 1.00 94.00 591 LYS A CA 1
ATOM 4690 C C . LYS A 1 591 ? 26.583 -9.303 -39.321 1.00 94.00 591 LYS A C 1
ATOM 4692 O O . LYS A 1 591 ? 27.580 -9.695 -39.928 1.00 94.00 591 LYS A O 1
ATOM 4697 N N . PHE A 1 592 ? 25.478 -10.037 -39.209 1.00 94.00 592 PHE A N 1
ATOM 4698 C CA . PHE A 1 592 ? 25.304 -11.302 -39.920 1.00 94.00 592 PHE A CA 1
ATOM 4699 C C . PHE A 1 592 ? 25.179 -11.083 -41.434 1.00 94.00 592 PHE A C 1
ATOM 4701 O O . PHE A 1 592 ? 25.876 -11.746 -42.201 1.00 94.00 592 PHE A O 1
ATOM 4708 N N . ASP A 1 593 ? 24.379 -10.107 -41.864 1.00 90.44 593 ASP A N 1
ATOM 4709 C CA . ASP A 1 593 ? 24.200 -9.776 -43.281 1.00 90.44 593 ASP A CA 1
ATOM 4710 C C . ASP A 1 593 ? 25.501 -9.304 -43.939 1.00 90.44 593 ASP A C 1
ATOM 4712 O O . ASP A 1 593 ? 25.793 -9.672 -45.078 1.00 90.44 593 ASP A O 1
ATOM 4716 N N . LEU A 1 594 ? 26.335 -8.558 -43.210 1.00 90.94 594 LEU A N 1
ATOM 4717 C CA . LEU A 1 594 ? 27.657 -8.145 -43.672 1.00 90.94 594 LEU A CA 1
ATOM 4718 C C . LEU A 1 594 ? 28.569 -9.350 -43.929 1.00 90.94 594 LEU A C 1
ATOM 4720 O O . LEU A 1 594 ? 29.326 -9.346 -44.894 1.00 90.94 594 LEU A O 1
ATOM 4724 N N . TRP A 1 595 ? 28.490 -10.405 -43.115 1.00 91.38 595 TRP A N 1
ATOM 4725 C CA . TRP A 1 595 ? 29.194 -11.655 -43.413 1.00 91.38 595 TRP A CA 1
ATOM 4726 C C . TRP A 1 595 ? 28.583 -12.390 -44.611 1.00 91.38 595 TRP A C 1
ATOM 4728 O O . TRP A 1 595 ? 29.315 -12.929 -45.446 1.00 91.38 595 TRP A O 1
ATOM 4738 N N . LEU A 1 596 ? 27.251 -12.402 -44.698 1.00 90.81 596 LEU A N 1
ATOM 4739 C CA . LEU A 1 596 ? 26.507 -13.135 -45.715 1.00 90.81 596 LEU A CA 1
ATOM 4740 C C . LEU A 1 596 ? 26.715 -12.561 -47.124 1.00 90.81 596 LEU A C 1
ATOM 4742 O O . LEU A 1 596 ? 26.955 -13.318 -48.065 1.00 90.81 596 LEU A O 1
ATOM 4746 N N . ARG A 1 597 ? 26.622 -11.233 -47.263 1.00 87.44 597 ARG A N 1
ATOM 4747 C CA . ARG A 1 597 ? 26.633 -10.511 -48.548 1.00 87.44 597 ARG A CA 1
ATOM 4748 C C . ARG A 1 597 ? 27.920 -9.717 -48.793 1.00 87.44 597 ARG A C 1
ATOM 4750 O O . ARG A 1 597 ? 28.174 -9.316 -49.926 1.00 87.44 597 ARG A O 1
ATOM 4757 N N . GLY A 1 598 ? 28.724 -9.474 -47.758 1.00 85.19 598 GLY A N 1
ATOM 4758 C CA . GLY A 1 598 ? 29.943 -8.676 -47.863 1.00 85.19 598 GLY A CA 1
ATOM 4759 C C . GLY A 1 598 ? 31.140 -9.441 -48.448 1.00 85.19 598 GLY A C 1
ATOM 4760 O O . GLY A 1 598 ? 31.195 -10.674 -48.404 1.00 85.19 598 GLY A O 1
ATOM 4761 N N . PRO A 1 599 ? 32.139 -8.713 -48.981 1.00 83.00 599 PRO A N 1
ATOM 4762 C CA . PRO A 1 599 ? 33.308 -9.308 -49.633 1.00 83.00 599 PRO A CA 1
ATOM 4763 C C . PRO A 1 599 ? 34.364 -9.837 -48.647 1.00 83.00 599 PRO A C 1
ATOM 4765 O O . PRO A 1 599 ? 35.239 -10.612 -49.034 1.00 83.00 599 PRO A O 1
ATOM 4768 N N . GLU A 1 600 ? 34.316 -9.424 -47.377 1.00 84.31 600 GLU A N 1
ATOM 4769 C CA . GLU A 1 600 ? 35.333 -9.773 -46.384 1.00 84.31 600 GLU A CA 1
ATOM 4770 C C . GLU A 1 600 ? 35.196 -11.216 -45.863 1.00 84.31 600 GLU A C 1
ATOM 4772 O O . GLU A 1 600 ? 34.078 -11.695 -45.648 1.00 84.31 600 GLU A O 1
ATOM 4777 N N . PRO A 1 601 ? 36.314 -11.914 -45.584 1.00 85.56 601 PRO A N 1
ATOM 4778 C CA . PRO A 1 601 ? 36.285 -13.190 -44.871 1.00 85.56 601 PRO A CA 1
ATOM 4779 C C . PRO A 1 601 ? 35.665 -13.074 -43.469 1.00 85.56 601 PRO A C 1
ATOM 4781 O O . PRO A 1 601 ? 35.917 -12.111 -42.737 1.00 85.56 601 PRO A O 1
ATOM 4784 N N . GLY A 1 602 ? 34.922 -14.096 -43.042 1.00 82.75 602 GLY A N 1
ATOM 4785 C CA . GLY A 1 602 ? 34.130 -14.072 -41.811 1.00 82.75 602 GLY A CA 1
ATOM 4786 C C . GLY A 1 602 ? 34.928 -13.865 -40.531 1.00 82.75 602 GLY A C 1
ATOM 4787 O O . GLY A 1 602 ? 34.415 -13.262 -39.590 1.00 82.75 602 GLY A O 1
ATOM 4788 N N . LEU A 1 603 ? 36.208 -14.250 -40.504 1.00 86.81 603 LEU A N 1
ATOM 4789 C CA . LEU A 1 603 ? 37.092 -13.986 -39.364 1.00 86.81 603 LEU A CA 1
ATOM 4790 C C . LEU A 1 603 ? 37.232 -12.483 -39.071 1.00 86.81 603 LEU A C 1
ATOM 4792 O O . LEU A 1 603 ? 37.314 -12.088 -37.906 1.00 86.81 603 LEU A O 1
ATOM 4796 N N . PHE A 1 604 ? 37.250 -11.639 -40.106 1.00 89.12 604 PHE A N 1
ATOM 4797 C CA . PHE A 1 604 ? 37.353 -10.190 -39.933 1.00 89.12 604 PHE A CA 1
ATOM 4798 C C . PHE A 1 604 ? 36.041 -9.610 -39.411 1.00 89.12 604 PHE A C 1
ATOM 4800 O O . PHE A 1 604 ? 36.055 -8.887 -38.415 1.00 89.12 604 PHE A O 1
ATOM 4807 N N . VAL A 1 605 ? 34.907 -10.019 -39.990 1.00 89.25 605 VAL A N 1
ATOM 4808 C CA . VAL A 1 605 ? 33.572 -9.602 -39.531 1.00 89.25 605 VAL A CA 1
ATOM 4809 C C . VAL A 1 605 ? 33.341 -10.004 -38.069 1.00 89.25 605 VAL A C 1
ATOM 4811 O O . VAL A 1 605 ? 32.871 -9.197 -37.266 1.00 89.25 605 VAL A O 1
ATOM 4814 N N . GLN A 1 606 ? 33.748 -11.213 -37.667 1.00 88.69 606 GLN A N 1
ATOM 4815 C CA . GLN A 1 606 ? 33.646 -11.675 -36.278 1.00 88.69 606 GLN A CA 1
ATOM 4816 C C . GLN A 1 606 ? 34.391 -10.767 -35.286 1.00 88.69 606 GLN A C 1
ATOM 4818 O O . GLN A 1 606 ? 33.859 -10.479 -34.208 1.00 88.69 606 GLN A O 1
ATOM 4823 N N . ARG A 1 607 ? 35.594 -10.296 -35.646 1.00 90.25 607 ARG A N 1
ATOM 4824 C CA . ARG A 1 607 ? 36.449 -9.453 -34.788 1.00 90.25 607 ARG A CA 1
ATOM 4825 C C . ARG A 1 607 ? 35.930 -8.025 -34.623 1.00 90.25 607 ARG A C 1
ATOM 4827 O O . ARG A 1 607 ? 36.199 -7.411 -33.592 1.00 90.25 607 ARG A O 1
ATOM 4834 N N . LYS A 1 608 ? 35.187 -7.503 -35.600 1.00 93.25 608 LYS A N 1
ATOM 4835 C CA . LYS A 1 608 ? 34.619 -6.149 -35.558 1.00 93.25 608 LYS A CA 1
ATOM 4836 C C . LYS A 1 608 ? 33.534 -6.025 -34.479 1.00 93.25 608 LYS A C 1
ATOM 4838 O O . LYS A 1 608 ? 32.875 -6.998 -34.111 1.00 93.25 608 LYS A O 1
ATOM 4843 N N . GLY A 1 609 ? 33.348 -4.827 -33.930 1.00 93.81 609 GLY A N 1
ATOM 4844 C CA . GLY A 1 609 ? 32.243 -4.534 -33.006 1.00 93.81 609 GLY A CA 1
ATOM 4845 C C . GLY A 1 609 ? 30.910 -4.345 -33.740 1.00 93.81 609 GLY A C 1
ATOM 4846 O O . GLY A 1 609 ? 30.911 -3.982 -34.914 1.00 93.81 609 GLY A O 1
ATOM 4847 N N . LEU A 1 610 ? 29.781 -4.518 -33.041 1.00 93.75 610 LEU A N 1
ATOM 4848 C CA . LEU A 1 610 ? 28.425 -4.325 -33.590 1.00 93.75 610 LEU A CA 1
ATOM 4849 C C . LEU A 1 610 ? 28.261 -2.976 -34.311 1.00 93.75 610 LEU A C 1
ATOM 4851 O O . LEU A 1 610 ? 27.888 -2.939 -35.480 1.00 93.75 610 LEU A O 1
ATOM 4855 N N . ARG A 1 611 ? 28.640 -1.872 -33.653 1.00 89.75 611 ARG A N 1
ATOM 4856 C CA . ARG A 1 611 ? 28.549 -0.514 -34.221 1.00 89.75 611 ARG A CA 1
ATOM 4857 C C . ARG A 1 611 ? 29.404 -0.327 -35.480 1.00 89.75 611 ARG A C 1
ATOM 4859 O O . ARG A 1 611 ? 29.011 0.410 -36.379 1.00 89.75 611 ARG A O 1
ATOM 4866 N N . MET A 1 612 ? 30.569 -0.975 -35.555 1.00 91.81 612 MET A N 1
ATOM 4867 C CA . MET A 1 612 ? 31.440 -0.908 -36.734 1.00 91.81 612 MET A CA 1
ATOM 4868 C C . MET A 1 612 ? 30.816 -1.663 -37.908 1.00 91.81 612 MET A C 1
ATOM 4870 O O . MET A 1 612 ? 30.675 -1.084 -38.979 1.00 91.81 612 MET A O 1
ATOM 4874 N N . CYS A 1 613 ? 30.363 -2.901 -37.684 1.00 91.62 613 CYS A N 1
ATOM 4875 C CA . CYS A 1 613 ? 29.663 -3.680 -38.706 1.00 91.62 613 CYS A CA 1
ATOM 4876 C C . CYS A 1 613 ? 28.401 -2.969 -39.198 1.00 91.62 613 CYS A C 1
ATOM 4878 O O . CYS A 1 613 ? 28.141 -2.945 -40.393 1.00 91.62 613 CYS A O 1
ATOM 4880 N N . HIS A 1 614 ? 27.650 -2.333 -38.298 1.00 87.56 614 HIS A N 1
ATOM 4881 C CA . HIS A 1 614 ? 26.478 -1.550 -38.672 1.00 87.56 614 HIS A CA 1
ATOM 4882 C C . HIS A 1 614 ? 26.821 -0.365 -39.589 1.00 87.56 614 HIS A C 1
ATOM 4884 O O . HIS A 1 614 ? 26.145 -0.142 -40.590 1.00 87.56 614 HIS A O 1
ATOM 4890 N N . ARG A 1 615 ? 27.895 0.382 -39.292 1.00 86.56 615 ARG A N 1
ATOM 4891 C CA . ARG A 1 615 ? 28.361 1.486 -40.152 1.00 86.56 615 ARG A CA 1
ATOM 4892 C C . ARG A 1 615 ? 28.818 0.996 -41.521 1.00 86.56 615 ARG A C 1
ATOM 4894 O O . ARG A 1 615 ? 28.471 1.611 -42.522 1.00 86.56 615 ARG A O 1
ATOM 4901 N N . GLU A 1 616 ? 29.576 -0.095 -41.562 1.00 89.69 616 GLU A N 1
ATOM 4902 C CA . GLU A 1 616 ? 30.043 -0.694 -42.816 1.00 89.69 616 GLU A CA 1
ATOM 4903 C C . GLU A 1 616 ? 28.889 -1.226 -43.657 1.00 89.69 616 GLU A C 1
ATOM 4905 O O . GLU A 1 616 ? 28.858 -0.990 -44.860 1.00 89.69 616 GLU A O 1
ATOM 4910 N N . TRP A 1 617 ? 27.914 -1.876 -43.020 1.00 87.50 617 TRP A N 1
ATOM 4911 C CA . TRP A 1 617 ? 26.694 -2.313 -43.680 1.00 87.50 617 TRP A CA 1
ATOM 4912 C C . TRP A 1 617 ? 25.951 -1.131 -44.305 1.00 87.50 617 TRP A C 1
ATOM 4914 O O . TRP A 1 617 ? 25.693 -1.133 -45.504 1.00 87.50 617 TRP A O 1
ATOM 4924 N N . ASN A 1 618 ? 25.688 -0.072 -43.532 1.00 81.81 618 ASN A N 1
ATOM 4925 C CA . ASN A 1 618 ? 25.019 1.122 -44.051 1.00 81.81 618 ASN A CA 1
ATOM 4926 C C . ASN A 1 618 ? 25.794 1.760 -45.216 1.00 81.81 618 ASN A C 1
ATOM 4928 O O . ASN A 1 618 ? 25.180 2.152 -46.206 1.00 81.81 618 ASN A O 1
ATOM 4932 N N . LEU A 1 619 ? 27.125 1.844 -45.125 1.00 84.00 619 LEU A N 1
ATOM 4933 C CA . LEU A 1 619 ? 27.970 2.372 -46.199 1.00 84.00 619 LEU A CA 1
ATOM 4934 C C . LEU A 1 619 ? 27.909 1.494 -47.456 1.00 84.00 619 LEU A C 1
ATOM 4936 O O . LEU A 1 619 ? 27.808 2.014 -48.565 1.00 84.00 619 LEU A O 1
ATOM 4940 N N . MET A 1 620 ? 27.944 0.168 -47.297 1.00 84.56 620 MET A N 1
ATOM 4941 C CA . MET A 1 620 ? 27.818 -0.775 -48.408 1.00 84.56 620 MET A CA 1
ATOM 4942 C C . MET A 1 620 ? 26.488 -0.572 -49.140 1.00 84.56 620 MET A C 1
ATOM 4944 O O . MET A 1 620 ? 26.475 -0.465 -50.366 1.00 84.56 620 MET A O 1
ATOM 4948 N N . GLN A 1 621 ? 25.395 -0.437 -48.389 1.00 80.00 621 GLN A N 1
ATOM 4949 C CA . GLN A 1 621 ? 24.070 -0.184 -48.947 1.00 80.00 621 GLN A CA 1
ATOM 4950 C C . GLN A 1 621 ? 23.991 1.176 -49.665 1.00 80.00 621 GLN A C 1
ATOM 4952 O O . GLN A 1 621 ? 23.386 1.265 -50.731 1.00 80.00 621 GLN A O 1
ATOM 4957 N N . GLU A 1 622 ? 24.639 2.230 -49.147 1.00 77.12 622 GLU A N 1
ATOM 4958 C CA . GLU A 1 622 ? 24.701 3.534 -49.830 1.00 77.12 622 GLU A CA 1
ATOM 4959 C C . GLU A 1 622 ? 25.450 3.461 -51.161 1.00 77.12 622 GLU A C 1
ATOM 4961 O O . GLU A 1 622 ? 24.991 4.013 -52.162 1.00 77.12 622 GLU A O 1
ATOM 4966 N N . LEU A 1 623 ? 26.602 2.789 -51.176 1.00 82.44 623 LEU A N 1
ATOM 4967 C CA . LEU A 1 623 ? 27.413 2.635 -52.381 1.00 82.44 623 LEU A CA 1
ATOM 4968 C C . LEU A 1 623 ? 26.674 1.815 -53.441 1.00 82.44 623 LEU A C 1
ATOM 4970 O O . LEU A 1 623 ? 26.672 2.193 -54.613 1.00 82.44 623 LEU A O 1
ATOM 4974 N N . GLN A 1 624 ? 25.991 0.743 -53.029 1.00 82.31 624 GLN A N 1
ATOM 4975 C CA . GLN A 1 624 ? 25.129 -0.030 -53.920 1.00 82.31 624 GLN A CA 1
ATOM 4976 C C . GLN A 1 624 ? 24.018 0.848 -54.499 1.00 82.31 624 GLN A C 1
ATOM 4978 O O . GLN A 1 624 ? 23.905 0.952 -55.721 1.00 82.31 624 GLN A O 1
ATOM 4983 N N . LEU A 1 625 ? 23.276 1.569 -53.655 1.00 80.12 625 LEU A N 1
ATOM 4984 C CA . LEU A 1 625 ? 22.192 2.445 -54.097 1.00 80.12 625 LEU A CA 1
ATOM 4985 C C . LEU A 1 625 ? 22.664 3.545 -55.064 1.00 80.12 625 LEU A C 1
ATOM 4987 O O . LEU A 1 625 ? 21.946 3.892 -56.000 1.00 80.12 625 LEU A O 1
ATOM 4991 N N . ALA A 1 626 ? 23.871 4.083 -54.862 1.00 80.31 626 ALA A N 1
ATOM 4992 C CA . ALA A 1 626 ? 24.466 5.088 -55.742 1.00 80.31 626 ALA A CA 1
ATOM 4993 C C . ALA A 1 626 ? 24.906 4.523 -57.106 1.00 80.31 626 ALA A C 1
ATOM 4995 O O . ALA A 1 626 ? 24.942 5.264 -58.089 1.00 80.31 626 ALA A O 1
ATOM 4996 N N . SER A 1 627 ? 25.250 3.233 -57.165 1.00 83.00 627 SER A N 1
ATOM 4997 C CA . SER A 1 627 ? 25.705 2.564 -58.392 1.00 83.00 627 SER A CA 1
ATOM 4998 C C . SER A 1 627 ? 24.566 2.019 -59.262 1.00 83.00 627 SER A C 1
ATOM 5000 O O . SER A 1 627 ? 24.725 1.924 -60.479 1.00 83.00 627 SER A O 1
ATOM 5002 N N . LEU A 1 628 ? 23.416 1.705 -58.660 1.00 83.56 628 LEU A N 1
ATOM 5003 C CA . LEU A 1 628 ? 22.236 1.188 -59.355 1.00 83.56 628 LEU A CA 1
ATOM 5004 C C . LEU A 1 628 ? 21.414 2.309 -60.016 1.00 83.56 628 LEU A C 1
ATOM 5006 O O . LEU A 1 628 ? 21.457 3.477 -59.618 1.00 83.56 628 LEU A O 1
ATOM 5010 N N . ARG A 1 629 ? 20.618 1.954 -61.031 1.00 81.75 629 ARG A N 1
ATOM 5011 C CA . ARG A 1 629 ? 19.656 2.850 -61.702 1.00 81.75 629 ARG A CA 1
ATOM 5012 C C . ARG A 1 629 ? 18.345 2.115 -61.973 1.00 81.75 629 ARG A C 1
ATOM 5014 O O . ARG A 1 629 ? 18.308 0.892 -61.924 1.00 81.75 629 ARG A O 1
ATOM 5021 N N . GLY A 1 630 ? 17.283 2.856 -62.288 1.00 81.06 630 GLY A N 1
ATOM 5022 C CA . GLY A 1 630 ? 16.025 2.236 -62.706 1.00 81.06 630 GLY A CA 1
ATOM 5023 C C . GLY A 1 630 ? 15.356 1.421 -61.593 1.00 81.06 630 GLY A C 1
ATOM 5024 O O . GLY A 1 630 ? 15.520 1.703 -60.404 1.00 81.06 630 GLY A O 1
ATOM 5025 N N . GLU A 1 631 ? 14.628 0.384 -61.996 1.00 78.75 631 GLU A N 1
ATOM 5026 C CA . GLU A 1 631 ? 13.863 -0.497 -61.104 1.00 78.75 631 GLU A CA 1
ATOM 5027 C C . GLU A 1 631 ? 14.719 -1.152 -60.009 1.00 78.75 631 GLU A C 1
ATOM 5029 O O . GLU A 1 631 ? 14.271 -1.272 -58.872 1.00 78.75 631 GLU A O 1
ATOM 5034 N N . GLU A 1 632 ? 15.978 -1.495 -60.296 1.00 78.31 632 GLU A N 1
ATOM 5035 C CA . GLU A 1 632 ? 16.885 -2.121 -59.322 1.00 78.31 632 GLU A CA 1
ATOM 5036 C C . GLU A 1 632 ? 17.216 -1.186 -58.150 1.00 78.31 632 GLU A C 1
ATOM 5038 O O . GLU A 1 632 ? 17.254 -1.606 -56.991 1.00 78.31 632 GLU A O 1
ATOM 5043 N N . ARG A 1 633 ? 17.403 0.111 -58.431 1.00 81.00 633 ARG A N 1
ATOM 5044 C CA . ARG A 1 633 ? 17.626 1.122 -57.387 1.00 81.00 633 ARG A CA 1
ATOM 5045 C C . ARG A 1 633 ? 16.372 1.328 -56.542 1.00 81.00 633 ARG A C 1
ATOM 5047 O O . ARG A 1 633 ? 16.486 1.477 -55.327 1.00 81.00 633 ARG A O 1
ATOM 5054 N N . ALA A 1 634 ? 15.196 1.331 -57.170 1.00 75.94 634 ALA A N 1
ATOM 5055 C CA . ALA A 1 634 ? 13.922 1.465 -56.470 1.00 75.94 634 ALA A CA 1
ATOM 5056 C C . ALA A 1 634 ? 13.648 0.250 -55.566 1.00 75.94 634 ALA A C 1
ATOM 5058 O O . ALA A 1 634 ? 13.291 0.419 -54.402 1.00 75.94 634 ALA A O 1
ATOM 5059 N N . ALA A 1 635 ? 13.904 -0.967 -56.054 1.00 79.56 635 ALA A N 1
ATOM 5060 C CA . ALA A 1 635 ? 13.754 -2.193 -55.276 1.00 79.56 635 ALA A CA 1
ATOM 5061 C C . ALA A 1 635 ? 14.654 -2.198 -54.028 1.00 79.56 635 ALA A C 1
ATOM 5063 O O . ALA A 1 635 ? 14.168 -2.451 -52.923 1.00 79.56 635 ALA A O 1
ATOM 5064 N N . LEU A 1 636 ? 15.936 -1.837 -54.176 1.00 78.62 636 LEU A N 1
ATOM 5065 C CA . LEU A 1 636 ? 16.866 -1.760 -53.046 1.00 78.62 636 LEU A CA 1
ATOM 5066 C C . LEU A 1 636 ? 16.494 -0.641 -52.060 1.00 78.62 636 LEU A C 1
ATOM 5068 O O . LEU A 1 636 ? 16.555 -0.843 -50.848 1.00 78.62 636 LEU A O 1
ATOM 5072 N N . ALA A 1 637 ? 16.077 0.534 -52.547 1.00 78.50 637 ALA A N 1
ATOM 5073 C CA . ALA A 1 637 ? 15.603 1.615 -51.680 1.00 78.50 637 ALA A CA 1
ATOM 5074 C C . ALA A 1 637 ? 14.366 1.196 -50.868 1.00 78.50 637 ALA A C 1
ATOM 5076 O O . ALA A 1 637 ? 14.267 1.528 -49.686 1.00 78.50 637 ALA A O 1
ATOM 5077 N N . LEU A 1 638 ? 13.451 0.434 -51.474 1.00 77.25 638 LEU A N 1
ATOM 5078 C CA . LEU A 1 638 ? 12.254 -0.080 -50.814 1.00 77.25 638 LEU A CA 1
ATOM 5079 C C . LEU A 1 638 ? 12.608 -1.127 -49.748 1.00 77.25 638 LEU A C 1
ATOM 5081 O O . LEU A 1 638 ? 12.075 -1.069 -48.640 1.00 77.25 638 LEU A O 1
ATOM 5085 N N . GLU A 1 639 ? 13.531 -2.046 -50.051 1.00 75.25 639 GLU A N 1
ATOM 5086 C CA . GLU A 1 639 ? 14.053 -3.031 -49.092 1.00 75.25 639 GLU A CA 1
ATOM 5087 C C . GLU A 1 639 ? 14.712 -2.337 -47.892 1.00 75.25 639 GLU A C 1
ATOM 5089 O O . GLU A 1 639 ? 14.404 -2.674 -46.751 1.00 75.25 639 GLU A O 1
ATOM 5094 N N . LEU A 1 640 ? 15.529 -1.305 -48.131 1.00 74.75 640 LEU A N 1
ATOM 5095 C CA . LEU A 1 640 ? 16.165 -0.503 -47.079 1.00 74.75 640 LEU A CA 1
ATOM 5096 C C . LEU A 1 640 ? 15.159 0.248 -46.207 1.00 74.75 640 LEU A C 1
ATOM 5098 O O . LEU A 1 640 ? 15.332 0.344 -44.991 1.00 74.75 640 LEU A O 1
ATOM 5102 N N . CYS A 1 641 ? 14.104 0.792 -46.810 1.00 74.06 641 CYS A N 1
ATOM 5103 C CA . CYS A 1 641 ? 13.069 1.480 -46.050 1.00 74.06 641 CYS A CA 1
ATOM 5104 C C . CYS A 1 641 ? 12.268 0.505 -45.179 1.00 74.06 641 CYS A C 1
ATOM 5106 O O . CYS A 1 641 ? 11.956 0.821 -44.031 1.00 74.06 641 CYS A O 1
ATOM 5108 N N . ARG A 1 642 ? 11.983 -0.699 -45.690 1.00 73.00 642 ARG A N 1
ATOM 5109 C CA . ARG A 1 642 ? 11.334 -1.768 -44.920 1.00 73.00 642 ARG A CA 1
ATOM 5110 C C . ARG A 1 642 ? 12.231 -2.292 -43.803 1.00 73.00 642 ARG A C 1
ATOM 5112 O O . ARG A 1 642 ? 11.761 -2.459 -42.683 1.00 73.00 642 ARG A O 1
ATOM 5119 N N . SER A 1 643 ? 13.522 -2.499 -44.075 1.00 67.12 643 SER A N 1
ATOM 5120 C CA . SER A 1 643 ? 14.472 -3.010 -43.079 1.00 67.12 643 SER A CA 1
ATOM 5121 C C . SER A 1 643 ? 14.677 -2.042 -41.914 1.00 67.12 643 SER A C 1
ATOM 5123 O O . SER A 1 643 ? 14.957 -2.486 -40.810 1.00 67.12 643 SER A O 1
ATOM 5125 N N . LYS A 1 644 ? 14.505 -0.735 -42.151 1.00 68.19 644 LYS A N 1
ATOM 5126 C CA . LYS A 1 644 ? 14.542 0.328 -41.132 1.00 68.19 644 LYS A CA 1
ATOM 5127 C C . LYS A 1 644 ? 13.176 0.626 -40.499 1.00 68.19 644 LYS A C 1
ATOM 5129 O O . LYS A 1 644 ? 13.043 1.599 -39.763 1.00 68.19 644 LYS A O 1
ATOM 5134 N N . GLY A 1 645 ? 12.143 -0.159 -40.815 1.00 66.81 645 GLY A N 1
ATOM 5135 C CA . GLY A 1 645 ? 10.797 0.006 -40.257 1.00 66.81 645 GLY A CA 1
ATOM 5136 C C . GLY A 1 645 ? 10.072 1.287 -40.686 1.00 66.81 645 GLY A C 1
ATOM 5137 O O . GLY A 1 645 ? 9.106 1.682 -40.038 1.00 66.81 645 GLY A O 1
ATOM 5138 N N . LEU A 1 646 ? 10.519 1.938 -41.763 1.00 68.88 646 LEU A N 1
ATOM 5139 C CA . LEU A 1 646 ? 9.912 3.166 -42.290 1.00 68.88 646 LEU A CA 1
ATOM 5140 C C . LEU A 1 646 ? 8.702 2.892 -43.179 1.00 68.88 646 LEU A C 1
ATOM 5142 O O . LEU A 1 646 ? 7.877 3.781 -43.368 1.00 68.88 646 LEU A O 1
ATOM 5146 N N . LEU A 1 647 ? 8.664 1.697 -43.777 1.00 71.50 647 LEU A N 1
ATOM 5147 C CA . LEU A 1 647 ? 7.606 1.230 -44.664 1.00 71.50 647 LEU A CA 1
ATOM 5148 C C . LEU A 1 647 ? 7.198 -0.193 -44.279 1.00 71.50 647 LEU A C 1
ATOM 5150 O O . LEU A 1 647 ? 8.061 -1.054 -44.111 1.00 71.50 647 LEU A O 1
ATOM 5154 N N . ARG A 1 648 ? 5.897 -0.477 -44.210 1.00 66.81 648 ARG A N 1
ATOM 5155 C CA . ARG A 1 648 ? 5.364 -1.843 -44.105 1.00 66.81 648 ARG A CA 1
ATOM 5156 C C . ARG A 1 648 ? 5.189 -2.468 -45.480 1.00 66.81 648 ARG A C 1
ATOM 5158 O O . ARG A 1 648 ? 5.630 -3.595 -45.700 1.00 66.81 648 ARG A O 1
ATOM 5165 N N . HIS A 1 649 ? 4.573 -1.742 -46.413 1.00 69.25 649 HIS A N 1
ATOM 5166 C CA .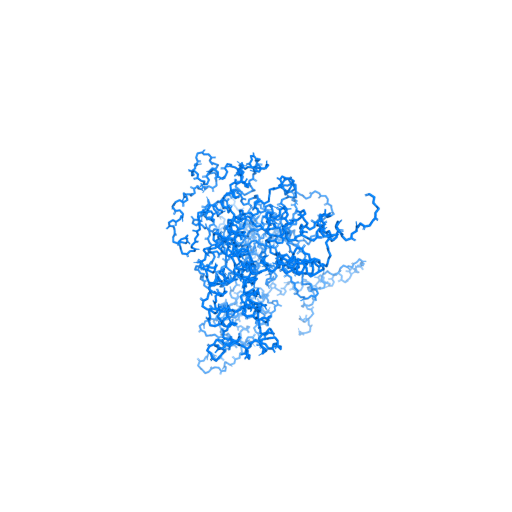 HIS A 1 649 ? 4.239 -2.280 -47.733 1.00 69.25 649 HIS A CA 1
ATOM 5167 C C . HIS A 1 649 ? 4.588 -1.328 -48.880 1.00 69.25 649 HIS A C 1
ATOM 5169 O O . HIS A 1 649 ? 5.346 -1.729 -49.767 1.00 69.25 649 HIS A O 1
ATOM 5175 N N . THR A 1 650 ? 4.089 -0.092 -48.869 1.00 74.50 650 THR A N 1
ATOM 5176 C CA . THR A 1 650 ? 4.159 0.845 -50.011 1.00 74.50 650 THR A CA 1
ATOM 5177 C C . THR A 1 650 ? 4.454 2.266 -49.547 1.00 74.50 650 THR A C 1
ATOM 5179 O O . THR A 1 650 ? 4.101 2.623 -48.431 1.00 74.50 650 THR A O 1
ATOM 5182 N N . ILE A 1 651 ? 5.019 3.112 -50.413 1.00 73.62 651 ILE A N 1
ATOM 5183 C CA . ILE A 1 651 ? 5.335 4.517 -50.081 1.00 73.62 651 ILE A CA 1
ATOM 5184 C C . ILE A 1 651 ? 4.096 5.382 -49.774 1.00 73.62 651 ILE A C 1
ATOM 5186 O O . ILE A 1 651 ? 4.202 6.415 -49.112 1.00 73.62 651 ILE A O 1
ATOM 5190 N N . ASP A 1 652 ? 2.913 4.938 -50.207 1.00 76.81 652 ASP A N 1
ATOM 5191 C CA . ASP A 1 652 ? 1.634 5.615 -49.971 1.00 76.81 652 ASP A CA 1
ATOM 5192 C C . ASP A 1 652 ? 1.007 5.320 -48.611 1.00 76.81 652 ASP A C 1
ATOM 5194 O O . ASP A 1 652 ? -0.039 5.879 -48.276 1.00 76.81 652 ASP A O 1
ATOM 5198 N N . GLU A 1 653 ? 1.626 4.464 -47.799 1.00 77.00 653 GLU A N 1
ATOM 5199 C CA . GLU A 1 653 ? 1.084 4.176 -46.481 1.00 77.00 653 GLU A CA 1
ATOM 5200 C C . GLU A 1 653 ? 1.050 5.434 -45.607 1.00 77.00 653 GLU A C 1
ATOM 5202 O O . GLU A 1 653 ? 1.840 6.370 -45.764 1.00 77.00 653 GLU A O 1
ATOM 5207 N N . ARG A 1 654 ? 0.066 5.487 -44.714 1.00 80.44 654 ARG A N 1
ATOM 5208 C CA . ARG A 1 654 ? -0.085 6.568 -43.747 1.00 80.44 654 ARG A CA 1
ATOM 5209 C C . ARG A 1 654 ? -0.129 5.977 -42.352 1.00 80.44 654 ARG A C 1
ATOM 5211 O O . ARG A 1 654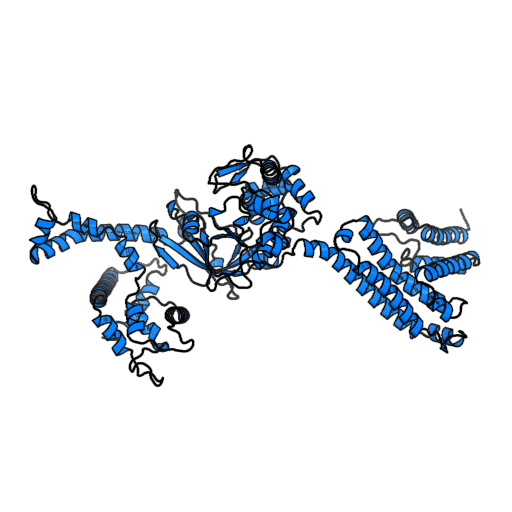 ? -0.731 4.922 -42.142 1.00 80.44 654 ARG A O 1
ATOM 5218 N N . ASN A 1 655 ? 0.519 6.643 -41.401 1.00 77.69 655 ASN A N 1
ATOM 5219 C CA . ASN A 1 655 ? 0.446 6.236 -40.001 1.00 77.69 655 ASN A CA 1
ATOM 5220 C C . ASN A 1 655 ? -0.947 6.552 -39.407 1.00 77.69 655 ASN A C 1
ATOM 5222 O O . ASN A 1 655 ? -1.814 7.121 -40.072 1.00 77.69 655 ASN A O 1
ATOM 5226 N N . GLY A 1 656 ? -1.177 6.203 -38.136 1.00 76.88 656 GLY A N 1
ATOM 5227 C CA . GLY A 1 656 ? -2.451 6.478 -37.448 1.00 76.88 656 GLY A CA 1
ATOM 5228 C C . GLY A 1 656 ? -2.813 7.968 -37.322 1.00 76.88 656 GLY A C 1
ATOM 5229 O O . GLY A 1 656 ? -3.946 8.283 -36.971 1.00 76.88 656 GLY A O 1
ATOM 5230 N N . PHE A 1 657 ? -1.875 8.868 -37.631 1.00 78.25 657 PHE A N 1
ATOM 5231 C CA . PHE A 1 657 ? -2.054 10.321 -37.676 1.00 78.25 657 PHE A CA 1
ATOM 5232 C C . PHE A 1 657 ? -2.236 10.856 -39.108 1.00 78.25 657 PHE A C 1
ATOM 5234 O O . PHE A 1 657 ? -2.342 12.062 -39.304 1.00 78.25 657 PHE A O 1
ATOM 5241 N N . GLY A 1 658 ? -2.289 9.978 -40.117 1.00 82.69 658 GLY A N 1
ATOM 5242 C CA . GLY A 1 658 ? -2.439 10.366 -41.519 1.00 82.69 658 GLY A CA 1
ATOM 5243 C C . GLY A 1 658 ? -1.153 10.885 -42.171 1.00 82.69 658 GLY A C 1
ATOM 5244 O O . GLY A 1 658 ? -1.216 11.443 -43.265 1.00 82.69 658 GLY A O 1
ATOM 5245 N N . GLU A 1 659 ? 0.010 10.716 -41.538 1.00 82.50 659 GLU A N 1
ATOM 5246 C CA . GLU A 1 659 ? 1.287 11.222 -42.053 1.00 82.50 659 GLU A CA 1
ATOM 5247 C C . GLU A 1 659 ? 1.946 10.231 -43.016 1.00 82.50 659 GLU A C 1
ATOM 5249 O O . GLU A 1 659 ? 1.869 9.015 -42.829 1.00 82.50 659 GLU A O 1
ATOM 5254 N N . ALA A 1 660 ? 2.611 10.767 -44.043 1.00 81.19 660 ALA A N 1
ATOM 5255 C CA . ALA A 1 660 ? 3.373 9.996 -45.020 1.00 81.19 660 ALA A CA 1
ATOM 5256 C C . ALA A 1 660 ? 4.745 9.556 -44.471 1.00 81.19 660 ALA A C 1
ATOM 5258 O O . ALA A 1 660 ? 5.298 10.240 -43.605 1.00 81.19 660 ALA A O 1
ATOM 5259 N N . PRO A 1 661 ? 5.368 8.505 -45.034 1.00 76.00 661 PRO A N 1
ATOM 5260 C CA . PRO A 1 661 ? 6.632 7.959 -44.536 1.00 76.00 661 PRO A CA 1
ATOM 5261 C C . PRO A 1 661 ? 7.767 8.988 -44.520 1.00 76.00 661 PRO A C 1
ATOM 5263 O O . PRO A 1 661 ? 8.562 9.018 -43.584 1.00 76.00 661 PRO A O 1
ATOM 5266 N N . LEU A 1 662 ? 7.813 9.885 -45.514 1.00 76.31 662 LEU A N 1
ATOM 5267 C CA . LEU A 1 662 ? 8.796 10.972 -45.569 1.00 76.31 662 LEU A CA 1
ATOM 5268 C C . LEU A 1 662 ? 8.612 11.979 -44.424 1.00 76.31 662 LEU A C 1
ATOM 5270 O O . LEU A 1 662 ? 9.595 12.417 -43.832 1.00 76.31 662 LEU A O 1
ATOM 5274 N N . LEU A 1 663 ? 7.362 12.324 -44.094 1.00 75.81 663 LEU A N 1
ATOM 5275 C CA . LEU A 1 663 ? 7.050 13.224 -42.981 1.00 75.81 663 LEU A CA 1
ATOM 5276 C C . LEU A 1 663 ? 7.405 12.571 -41.646 1.00 75.81 663 LEU A C 1
ATOM 5278 O O . LEU A 1 663 ? 8.040 13.209 -40.812 1.00 75.81 663 LEU A O 1
ATOM 5282 N N . THR A 1 664 ? 7.085 11.287 -41.475 1.00 73.00 664 THR A N 1
ATOM 5283 C CA . THR A 1 664 ? 7.467 10.521 -40.283 1.00 73.00 664 THR A CA 1
ATOM 5284 C C . THR A 1 664 ? 8.993 10.412 -40.141 1.00 73.00 664 THR A C 1
ATOM 5286 O O . THR A 1 664 ? 9.525 10.643 -39.058 1.00 73.00 664 THR A O 1
ATOM 5289 N N . ALA A 1 665 ? 9.727 10.131 -41.223 1.00 71.56 665 ALA A N 1
ATOM 5290 C CA . ALA A 1 665 ? 11.191 10.055 -41.203 1.00 71.56 665 ALA A CA 1
ATOM 5291 C C . ALA A 1 665 ? 11.850 11.412 -40.894 1.00 71.56 665 ALA A C 1
ATOM 5293 O O . ALA A 1 665 ? 12.792 11.472 -40.100 1.00 71.56 665 ALA A O 1
ATOM 5294 N N . ALA A 1 666 ? 11.329 12.501 -41.469 1.00 71.12 666 ALA A N 1
ATOM 5295 C CA . ALA A 1 666 ? 11.796 13.857 -41.197 1.00 71.12 666 ALA A CA 1
ATOM 5296 C C . ALA A 1 666 ? 11.504 14.287 -39.749 1.00 71.12 666 ALA A C 1
ATOM 5298 O O . ALA A 1 666 ? 12.381 14.847 -39.092 1.00 71.12 666 ALA A O 1
ATOM 5299 N N . ALA A 1 667 ? 10.310 13.978 -39.230 1.00 70.31 667 ALA A N 1
ATOM 5300 C CA . ALA A 1 667 ? 9.926 14.255 -37.845 1.00 70.31 667 ALA A CA 1
ATOM 5301 C C . ALA A 1 667 ? 10.808 13.503 -36.834 1.00 70.31 667 ALA A C 1
ATOM 5303 O O . ALA A 1 667 ? 11.155 14.048 -35.788 1.00 70.31 667 ALA A O 1
ATOM 5304 N N . ASN A 1 668 ? 11.236 12.286 -37.178 1.00 67.19 668 ASN A N 1
ATOM 5305 C CA . ASN A 1 668 ? 12.160 11.488 -36.371 1.00 67.19 668 ASN A CA 1
ATOM 5306 C C . ASN A 1 668 ? 13.634 11.915 -36.520 1.00 67.19 668 ASN A C 1
ATOM 5308 O O . ASN A 1 668 ? 14.509 11.321 -35.892 1.00 67.19 668 ASN A O 1
ATOM 5312 N N . GLY A 1 669 ? 13.933 12.929 -37.344 1.00 64.12 669 GLY A N 1
ATOM 5313 C CA . GLY A 1 669 ? 15.294 13.419 -37.577 1.00 64.12 669 GLY A CA 1
ATOM 5314 C C . GLY A 1 669 ? 16.194 12.435 -38.332 1.00 64.12 669 GLY A C 1
ATOM 5315 O O . GLY A 1 669 ? 17.415 12.610 -38.361 1.00 64.12 669 GLY A O 1
ATOM 5316 N N . ASP A 1 670 ? 15.624 11.402 -38.957 1.00 65.81 670 ASP A N 1
ATOM 5317 C CA . ASP A 1 670 ? 16.395 10.361 -39.622 1.00 65.81 670 ASP A CA 1
ATOM 5318 C C . ASP A 1 670 ? 16.727 10.772 -41.060 1.00 65.81 670 ASP A C 1
ATOM 5320 O O . ASP A 1 670 ? 15.984 10.554 -42.026 1.00 65.81 670 ASP A O 1
ATOM 5324 N N . ARG A 1 671 ? 17.901 11.391 -41.193 1.00 60.69 671 ARG A N 1
ATOM 5325 C CA . ARG A 1 671 ? 18.449 11.864 -42.467 1.00 60.69 671 ARG A CA 1
ATOM 5326 C C . ARG A 1 671 ? 18.670 10.731 -43.475 1.00 60.69 671 ARG A C 1
ATOM 5328 O O . ARG A 1 671 ? 18.558 10.967 -44.677 1.00 60.69 671 ARG A O 1
ATOM 5335 N N . TYR A 1 672 ? 19.001 9.527 -43.010 1.00 60.31 672 TYR A N 1
ATOM 5336 C CA . TYR A 1 672 ? 19.300 8.391 -43.885 1.00 60.31 672 TYR A CA 1
ATOM 5337 C C . TYR A 1 672 ? 18.008 7.828 -44.476 1.00 60.31 672 TYR A C 1
ATOM 5339 O O . TYR A 1 672 ? 17.881 7.651 -45.686 1.00 60.31 672 TYR A O 1
ATOM 5347 N N . SER A 1 673 ? 17.023 7.637 -43.607 1.00 67.06 673 SER A N 1
ATOM 5348 C CA . SER A 1 673 ? 15.672 7.199 -43.936 1.00 67.06 673 SER A CA 1
ATOM 5349 C C . SER A 1 673 ? 14.956 8.176 -44.863 1.00 67.06 673 SER A C 1
ATOM 5351 O O . SER A 1 673 ? 14.381 7.771 -45.871 1.00 67.06 673 SER A O 1
ATOM 5353 N N . SER A 1 674 ? 15.103 9.479 -44.606 1.00 68.31 674 SER A N 1
ATOM 5354 C CA . SER A 1 674 ? 14.571 10.532 -45.478 1.00 68.31 674 SER A CA 1
ATOM 5355 C C . SER A 1 674 ? 15.187 10.482 -46.881 1.00 68.31 674 SER A C 1
ATOM 5357 O O . SER A 1 674 ? 14.475 10.624 -47.868 1.00 68.31 674 SER A O 1
ATOM 5359 N N . LYS A 1 675 ? 16.498 10.223 -46.998 1.00 68.81 675 LYS A N 1
ATOM 5360 C CA . LYS A 1 675 ? 17.194 10.111 -48.291 1.00 68.81 675 LYS A CA 1
ATOM 5361 C C . LYS A 1 675 ? 16.798 8.844 -49.056 1.00 68.81 675 LYS A C 1
ATOM 5363 O O . LYS A 1 675 ? 16.647 8.894 -50.273 1.00 68.81 675 LYS A O 1
ATOM 5368 N N . ALA A 1 676 ? 16.631 7.715 -48.365 1.00 68.06 676 ALA A N 1
ATOM 5369 C CA . ALA A 1 676 ? 16.164 6.469 -48.972 1.00 68.06 676 ALA A CA 1
ATOM 5370 C C . ALA A 1 676 ? 14.730 6.609 -49.517 1.00 68.06 676 ALA A C 1
ATOM 5372 O O . ALA A 1 676 ? 14.492 6.253 -50.668 1.00 68.06 676 ALA A O 1
ATOM 5373 N N . ILE A 1 677 ? 13.821 7.218 -48.744 1.00 71.06 677 ILE A N 1
ATOM 5374 C CA . ILE A 1 677 ? 12.447 7.515 -49.181 1.00 71.06 677 ILE A CA 1
ATOM 5375 C C . ILE A 1 677 ? 12.440 8.528 -50.333 1.00 71.06 677 ILE A C 1
ATOM 5377 O O . ILE A 1 677 ? 11.721 8.335 -51.307 1.00 71.06 677 ILE A O 1
ATOM 5381 N N . PHE A 1 678 ? 13.284 9.561 -50.274 1.00 73.50 678 PHE A N 1
ATOM 5382 C CA . PHE A 1 678 ? 13.407 10.550 -51.348 1.00 73.50 678 PHE A CA 1
ATOM 5383 C C . PHE A 1 678 ? 13.811 9.914 -52.690 1.00 73.50 678 PHE A C 1
ATOM 5385 O O . PHE A 1 678 ? 13.244 10.236 -53.729 1.00 73.50 678 PHE A O 1
ATOM 5392 N N . ASN A 1 679 ? 14.735 8.946 -52.666 1.00 71.75 679 ASN A N 1
ATOM 5393 C CA . ASN A 1 679 ? 15.125 8.194 -53.863 1.00 71.75 679 ASN A CA 1
ATOM 5394 C C . ASN A 1 679 ? 13.979 7.359 -54.463 1.00 71.75 679 ASN A C 1
ATOM 5396 O O . ASN A 1 679 ? 14.016 7.087 -55.661 1.00 71.75 679 ASN A O 1
ATOM 5400 N N . LEU A 1 680 ? 12.997 6.933 -53.657 1.00 70.94 680 LEU A N 1
ATOM 5401 C CA . LEU A 1 680 ? 11.793 6.257 -54.153 1.00 70.94 680 LEU A CA 1
ATOM 5402 C C . LEU A 1 680 ? 10.856 7.257 -54.842 1.00 70.94 680 LEU A C 1
ATOM 5404 O O . LEU A 1 680 ? 10.382 6.991 -55.942 1.00 70.94 680 LEU A O 1
ATOM 5408 N N . THR A 1 681 ? 10.641 8.430 -54.237 1.00 67.44 681 THR A N 1
ATOM 5409 C CA . THR A 1 681 ? 9.732 9.459 -54.770 1.00 67.44 681 THR A CA 1
ATOM 5410 C C . THR A 1 681 ? 10.251 10.160 -56.027 1.00 67.44 681 THR A C 1
ATOM 5412 O O . THR A 1 681 ? 9.462 10.437 -56.925 1.00 67.44 681 THR A O 1
ATOM 5415 N N . ASP A 1 682 ? 11.562 10.410 -56.133 1.00 65.12 682 ASP A N 1
ATOM 5416 C CA . ASP A 1 682 ? 12.169 10.988 -57.348 1.00 65.12 682 ASP A CA 1
ATOM 5417 C C . ASP A 1 682 ? 12.018 10.052 -58.561 1.00 65.12 682 ASP A C 1
ATOM 5419 O O . ASP A 1 682 ? 11.931 10.505 -59.699 1.00 65.12 682 ASP A O 1
ATOM 5423 N N . MET A 1 683 ? 11.973 8.736 -58.329 1.00 55.94 683 MET A N 1
ATOM 5424 C CA . MET A 1 683 ? 11.842 7.731 -59.384 1.00 55.94 683 MET A CA 1
ATOM 5425 C C . MET A 1 683 ? 10.401 7.567 -59.871 1.00 55.94 683 MET A C 1
ATOM 5427 O O . MET A 1 683 ? 10.204 7.448 -61.077 1.00 55.94 683 MET A O 1
ATOM 5431 N N . ASP A 1 684 ? 9.399 7.631 -58.986 1.00 52.59 684 ASP A N 1
ATOM 5432 C CA . ASP A 1 684 ? 7.988 7.646 -59.410 1.00 52.59 684 ASP A CA 1
ATOM 5433 C C . ASP A 1 684 ? 7.692 8.856 -60.308 1.00 52.59 684 ASP A C 1
ATOM 5435 O O . ASP A 1 684 ? 7.036 8.714 -61.338 1.00 52.59 684 ASP A O 1
ATOM 5439 N N . GLN A 1 685 ? 8.285 10.022 -60.018 1.00 51.00 685 GLN A N 1
ATOM 5440 C CA . GLN A 1 685 ? 8.190 11.197 -60.895 1.00 51.00 685 GLN A CA 1
ATOM 5441 C C . GLN A 1 685 ? 8.893 11.018 -62.256 1.00 51.00 685 GLN A C 1
ATOM 5443 O O . GLN A 1 685 ? 8.549 11.715 -63.208 1.00 51.00 685 GLN A O 1
ATOM 5448 N N . MET A 1 686 ? 9.847 10.086 -62.381 1.00 43.62 686 MET A N 1
ATOM 5449 C CA . MET A 1 686 ? 10.508 9.759 -63.654 1.00 43.62 686 MET A CA 1
ATOM 5450 C C . MET A 1 686 ? 9.839 8.604 -64.420 1.00 43.62 686 MET A C 1
ATOM 5452 O O . MET A 1 686 ? 10.013 8.520 -65.635 1.00 43.62 686 MET A O 1
ATOM 5456 N N . VAL A 1 687 ? 9.089 7.721 -63.746 1.00 45.31 687 VAL A N 1
ATOM 5457 C CA . VAL A 1 687 ? 8.397 6.567 -64.359 1.00 45.31 687 VAL A CA 1
ATOM 5458 C C . VAL A 1 687 ? 6.972 6.927 -64.809 1.00 45.31 687 VAL A C 1
ATOM 5460 O O . VAL A 1 687 ? 6.486 6.363 -65.790 1.00 45.31 687 VAL A O 1
ATOM 5463 N N . THR A 1 688 ? 6.333 7.943 -64.218 1.00 40.31 688 THR A N 1
ATOM 5464 C CA . THR A 1 688 ? 5.133 8.584 -64.785 1.00 40.31 688 THR A CA 1
ATOM 5465 C C . THR A 1 688 ? 5.469 9.893 -65.499 1.00 40.31 688 THR A C 1
ATOM 5467 O O . THR A 1 688 ? 5.199 10.982 -65.003 1.00 40.31 688 THR A O 1
ATOM 5470 N N . ALA A 1 689 ? 6.009 9.784 -66.710 1.00 33.06 689 ALA A N 1
ATOM 5471 C CA . ALA A 1 689 ? 5.820 10.791 -67.752 1.00 33.06 689 ALA A CA 1
ATOM 5472 C C . ALA A 1 689 ? 5.429 10.050 -69.041 1.00 33.06 689 ALA A C 1
ATOM 5474 O O . ALA A 1 689 ? 6.267 9.402 -69.671 1.00 33.06 689 ALA A O 1
ATOM 5475 N N . PRO A 1 690 ? 4.140 10.105 -69.415 1.00 34.56 690 PRO A N 1
ATOM 5476 C CA . PRO A 1 690 ? 3.724 11.237 -70.231 1.00 34.56 690 PRO A CA 1
ATOM 5477 C C . PRO A 1 690 ? 2.417 11.903 -69.767 1.00 34.56 690 PRO A C 1
ATOM 5479 O O . PRO A 1 690 ? 1.464 11.234 -69.380 1.00 34.56 690 PRO A O 1
ATOM 5482 N N . ALA A 1 691 ? 2.387 13.227 -69.956 1.00 32.41 691 ALA A N 1
ATOM 5483 C CA . ALA A 1 691 ? 1.243 14.144 -69.881 1.00 32.41 691 ALA A CA 1
ATOM 5484 C C . ALA A 1 691 ? 0.771 14.590 -68.481 1.00 32.41 691 ALA A C 1
ATOM 5486 O O . ALA A 1 691 ? -0.236 14.105 -67.973 1.00 32.41 691 ALA A O 1
ATOM 5487 N N . LEU A 1 692 ? 1.435 15.611 -67.925 1.00 28.05 692 LEU A N 1
ATOM 5488 C CA . LEU A 1 692 ? 0.949 17.007 -67.896 1.00 28.05 692 LEU A CA 1
ATOM 5489 C C . LEU A 1 692 ? 2.016 17.945 -67.323 1.00 28.05 692 LEU A C 1
ATOM 5491 O O . LEU A 1 692 ? 2.529 17.643 -66.226 1.00 28.05 692 LEU A O 1
#

Secondary structure (DSSP, 8-state):
--HHHHHHSSTTTTS---------HHHHHHHHHHHHHHHHHHHHHHHHHTSHHHHHHHHHHH-B--SSTTS-S-BEEHHHHHHHHHHHT----SHHHHHHHHHHT--S-TT--EE-HHHHHHHHTPPPHHHHHHHHS-HHHHHHHHSPP-TTS-HHHHHHT--HHHHHHHHHHHHHHHHHHHHHHHHHHHHHH--TTGGGSSS--SS--EE---B-HHHHHHTTHHHH-PPPSSHHHHHHHHHHTSTTTT--EE-TTT--EE-HHHHHHHHHHT-GGGS--TTT-----HHHHHTSHHHHHTT--HHHHHHHHHIIIIIHHHHHHHHHT-SHHHHHHHHHTT---HHHHHHHHHHHHHHHHH----TT-EEEEE-TTTEEPPHHHHS--TTS---EEE-S-EEEES-HHHHHHTTTTTTT-SS-EEEEEE--SSS--EE-TTT-S-GGG-EEEEPTTEEEEE-S--EEEEETTEEEEEEEEEEE--TTSPPHHHHHHHHHHHHHHHHHHHHHHHHHHHHHHHHSHHHHHHHHH-TTTTTS-HHHHHHHHHHHHHHHHHHHHHS-GGGGGSHHHHHHHHHHHHHHHHHHHHHHHHHHHSSS-HHHHHHS-HHHHHHHHHHHHHHHHHH--HHHHHHHHHHHHHHTTS-SS-TT---TTS--HHHHHHHTT-HHHHHHHHHHHHHHHHHS-S--

Radius of gyration: 40.46 Å; chains: 1; bounding box: 93×72×138 Å

pLDDT: mean 81.65, std 16.09, range [28.05, 98.62]